Protein 5XM5 (pdb70)

B-factor: mean 29.8, std 13.56, range [10.9, 153.43]

Foldseek 3Di:
DDDDDPQLVCLLVQDDDPVPFDAEDLCLAAAKKFWCLVCLVVCVLVVLLVLVQVVDVPDHSVRSSVQVNQAADDQFGMWHDDPQKIWTDGPNDIWMANKDWDTKDWAQDPVRGIWIWTKIAGPDPPTPFFGIKTWTASGRYRHRGQKIWMFGHHDDVVVSVPDDRYTRMIGHPPDDSVRVSVVSSVD/DDDDDPQLVCLLVQDHDPVPFDAEALCLAAAKKFWCQVCLVVCVLVVLLVLVQVPDVVDHSVRSSVLVNLAADDQFGMWHDDPQKIWT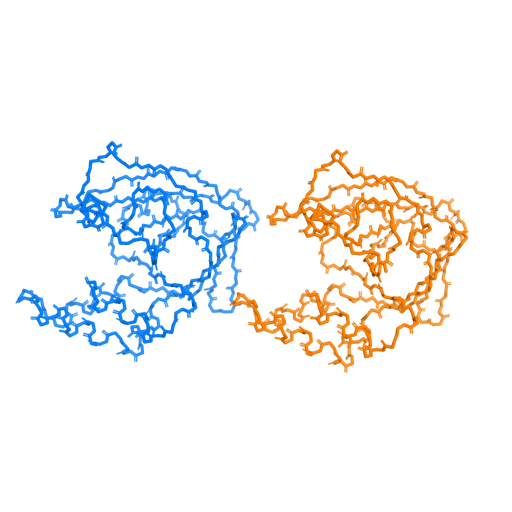DRPPDIWMANWDWDTKDKDQDPVRGIWIWTKTAGPPPPTPFFRIKIWTASGRYDHRGQKIWMFGHHDDPVVSVPDDRYTGMIGHPPDDSVRVSVVSSVD

Solvent-accessible surface area: 20716 Å² total; per-residue (Å²): 113,170,120,64,79,153,112,74,82,113,9,26,87,8,70,22,102,76,102,93,8,103,83,3,93,17,46,14,0,59,31,34,10,35,6,2,30,63,16,10,118,73,42,101,1,39,63,4,4,100,106,54,16,106,75,52,180,99,93,80,75,60,88,20,79,76,125,34,75,114,0,12,35,29,80,9,66,26,0,4,3,118,62,27,38,0,31,6,20,117,121,99,112,62,44,49,5,100,13,64,79,80,18,71,97,50,26,91,78,121,84,45,113,42,12,7,6,0,4,2,36,12,136,62,134,155,27,182,10,20,92,34,0,0,0,13,6,88,26,19,31,84,66,132,14,62,22,0,23,0,12,46,17,95,120,42,24,106,52,13,16,102,63,99,102,47,33,7,3,0,4,23,88,146,48,68,40,73,32,0,22,124,59,13,57,88,123,123,169,124,66,77,152,107,75,79,109,9,27,83,8,76,21,98,77,98,94,9,102,84,5,88,14,48,13,0,58,28,68,10,34,5,0,33,68,11,9,120,72,42,103,1,38,62,2,3,98,108,52,16,108,74,52,108,20,87,82,76,69,62,16,70,66,119,32,78,101,0,13,34,28,79,10,70,48,0,12,4,121,123,30,74,0,68,8,39,113,112,155,89,64,30,48,4,146,12,59,77,79,17,69,99,50,25,91,77,87,32,36,92,39,12,6,6,0,3,3,38,10,131,63,131,154,25,179,8,22,91,28,0,0,0,14,6,89,28,24,29,87,74,128,13,67,25,0,23,0,12,46,17,100,120,42,25,103,53,15,15,103,60,102,104,49,29,5,2,0,3,27,122,142,42,54,35,76,81,0,22,125,56,12,64,90,123

Secondary structure (DSSP, 8-state):
-PPPPHHHHHHHTT---GGG-----GGGG-EEEEESHHHHHTTTTHHHHHHHHHH-TT--HHHHHHHHHHHH--S--EEEEETTEEEEEETTEEEEEEPEEEEEEEEE-TTS-EEEEEEEE---TT--S-SEEEEE-S--SS---SSEEEEEESS-HHHHHT--S---EEEETTS-HHHHHHHHHH-/-PPPPHHHHHHHTT---GGG-----GGGG-EEEEESHHHHHTTTTHHHHHHHHHH-TT--HHHHHHHHHHHH--SEEEEEEETTEEEEEETTEEEEEEEEEEEEEEEE-TTS-EEEEEEEEE--TT--S-SEEEEE-S--SS---SSEEEEEESS-HHHHHT--S---EEEETTS-HHHHHHHHHT-

Nearest PDB structures (foldseek):
  5aq6-assembly1_A-2  TM=9.955E-01  e=7.123E-39  Escherichia coli BL21(DE3)
  1txl-assembly1_A  TM=9.987E-01  e=2.086E-38  Escherichia coli
  6lm2-assembly1_A  TM=9.946E-01  e=9.280E-38  Escherichia coli 'BL21-Gold(DE3)pLysS AG'
  4aw8-assembly1_A  TM=9.858E-01  e=3.013E-33  Salmonella enterica subsp. enterica serovar 4,[5],12:i:- str. CVM23701
  7jj9-assembly1_A  TM=9.417E-01  e=2.297E-25  Streptococcus pneumoniae R6

Sequence (374 aa):
GKPLTEVEQKAANGVFDDANVQNRTLSDWDGVWQSVYPLLQSGKLDPVFQKKADADKTKTFAEIKDYYHKGYATDIEMIGIEDGIVEFHRNNETTSCKYDYDGYKILTYKSGKKGVRYLFECKDPESKAPKYIQFSDHIIAPRKSSHFHIFMGNDSQQSLLNEMENWPTYYPYQLSSEEVVEEMMSHGKPLTEVEQKAANGVFDDANVQNRTLSDWDGVWQSVYPLLQSGKLDPVFQKKADADKTKTFAEIKDYYHKGYATDIEMIGIEDGIVEFHRNNETTSCKYDYDGYKILTYKSGKKGVRYLFECKDPESKAPKYIQFSDHIIAPRKSSHFHIFMGNDSQQSLLNEMENWPTYYPYQLSSEEVVEEMMSH

GO terms:
  GO:0005829 cytosol (C, IDA)
  GO:0034224 cellular response to zinc ion starvation (P, IEP)
  GO:0030288 outer membrane-bounded periplasmic space (C, IDA)
  GO:0008270 zinc ion binding (F, IDA)
  GO:0070301 cellular response to hydrogen peroxide (P, IEP)
  GO:0071276 cellular response to cadmium ion (P, IEP)
  GO:0006882 intracellular zinc ion homeostasis (P, IDA)
  GO:0046870 cadmium ion binding (F, IDA)
  GO:0046872 metal ion binding (F, IDA)

Structure (mmCIF, N/CA/C/O backbone):
data_5XM5
#
_entry.id   5XM5
#
_cell.length_a   41.021
_cell.length_b   65.724
_cell.length_c   73.532
_cell.angle_alpha   90.00
_cell.angle_beta   91.24
_cell.angle_gamma   90.00
#
_symmetry.space_group_name_H-M   'P 1 21 1'
#
loop_
_entity.id
_entity.type
_entity.pdbx_description
1 polymer 'Metal-binding protein ZinT'
2 non-polymer 'ZINC ION'
3 non-polymer 'SODIUM ION'
4 water water
#
loop_
_atom_site.group_PDB
_atom_site.id
_atom_site.type_symbol
_atom_site.label_atom_id
_atom_site.label_alt_id
_atom_site.label_comp_id
_atom_site.label_asym_id
_atom_site.label_entity_id
_atom_site.label_seq_id
_atom_site.pdbx_PDB_ins_code
_atom_site.Cartn_x
_atom_site.Cartn_y
_atom_site.Cartn_z
_atom_site.occupancy
_atom_site.B_iso_or_equiv
_atom_site.auth_seq_id
_atom_site.auth_comp_id
_atom_site.auth_asym_id
_atom_site.auth_atom_id
_atom_site.pdbx_PDB_model_num
ATOM 1 N N . GLY A 1 7 ? -32.225 -1.443 27.320 1.00 51.17 7 GLY A N 1
ATOM 2 C CA . GLY A 1 7 ? -33.366 -2.089 27.944 1.00 76.65 7 GLY A CA 1
ATOM 3 C C . GLY A 1 7 ? -34.039 -3.089 27.024 1.00 59.72 7 GLY A C 1
ATOM 4 O O . GLY A 1 7 ? -33.515 -3.403 25.957 1.00 36.47 7 GLY A O 1
ATOM 5 N N . LYS A 1 8 ? -35.200 -3.592 27.440 1.00 42.70 8 LYS A N 1
ATOM 6 C CA . LYS A 1 8 ? -35.970 -4.541 26.642 1.00 29.11 8 LYS A CA 1
ATOM 7 C C . LYS A 1 8 ? -36.297 -3.944 25.260 1.00 32.96 8 LYS A C 1
ATOM 8 O O . LYS A 1 8 ? -36.543 -2.737 25.156 1.00 30.35 8 LYS A O 1
ATOM 26 N N . PRO A 1 9 ? -36.281 -4.777 24.195 1.00 23.77 9 PRO A N 1
ATOM 27 C CA . PRO A 1 9 ? -36.909 -4.364 22.935 1.00 21.90 9 PRO A CA 1
ATOM 28 C C . PRO A 1 9 ? -38.290 -3.758 23.147 1.00 24.27 9 PRO A C 1
ATOM 29 O O . PRO A 1 9 ? -39.030 -4.214 24.020 1.00 24.63 9 PRO A O 1
ATOM 40 N N . LEU A 1 10 ? -38.631 -2.732 22.372 1.00 18.04 10 LEU A N 1
ATOM 41 C CA . LEU A 1 10 ? -39.934 -2.084 22.538 1.00 19.03 10 LEU A CA 1
ATOM 42 C C . LEU A 1 10 ? -41.086 -2.970 22.052 1.00 23.40 10 LEU A C 1
ATOM 43 O O . LEU A 1 10 ? -40.939 -3.742 21.095 1.00 22.41 10 LEU A O 1
ATOM 59 N N . THR A 1 11 ? -42.236 -2.841 22.703 1.00 20.74 11 THR A N 1
ATOM 60 C CA . THR A 1 11 ? -43.439 -3.499 22.226 1.00 22.34 11 THR A CA 1
ATOM 61 C C . THR A 1 11 ? -43.910 -2.727 21.000 1.00 24.54 11 THR A C 1
ATOM 62 O O . THR A 1 11 ? -43.418 -1.625 20.743 1.00 21.14 11 THR A O 1
ATOM 73 N N . GLU A 1 12 ? -44.853 -3.284 20.249 1.00 28.56 12 GLU A N 1
ATOM 74 C CA . GLU A 1 12 ? -45.365 -2.583 19.076 1.00 27.77 12 GLU A CA 1
ATOM 75 C C . GLU A 1 12 ? -45.943 -1.226 19.476 1.00 28.68 12 GLU A C 1
ATOM 76 O O . GLU A 1 12 ? -45.650 -0.198 18.853 1.00 27.95 12 GLU A O 1
ATOM 88 N N . VAL A 1 13 ? -46.749 -1.229 20.532 1.00 27.58 13 VAL A N 1
ATOM 89 C CA . VAL A 1 13 ? -47.306 -0.009 21.093 1.00 29.56 13 VAL A CA 1
ATOM 90 C C . VAL A 1 13 ? -46.213 1.012 21.492 1.00 25.71 13 VAL A C 1
ATOM 91 O O . VAL A 1 13 ? -46.302 2.203 21.146 1.00 23.74 13 VAL A O 1
ATOM 104 N N . GLU A 1 14 ? -45.177 0.556 22.199 1.00 22.50 14 GLU A N 1
ATOM 105 C CA . GLU A 1 14 ? -44.109 1.469 22.603 1.00 22.79 14 GLU A CA 1
ATOM 106 C C . GLU A 1 14 ? -43.368 2.011 21.396 1.00 19.69 14 GLU A C 1
ATOM 107 O O . GLU A 1 14 ? -42.952 3.173 21.378 1.00 19.99 14 GLU A O 1
ATOM 115 N N . GLN A 1 15 ? -43.184 1.160 20.398 1.00 19.80 15 GLN A N 1
ATOM 116 C CA . GLN A 1 15 ? -42.492 1.582 19.183 1.00 19.90 15 GLN A CA 1
ATOM 117 C C . GLN A 1 15 ? -43.307 2.617 18.418 1.00 21.50 15 GLN A C 1
ATOM 118 O O . GLN A 1 15 ? -42.748 3.583 17.880 1.00 19.88 15 GLN A O 1
ATOM 132 N N . LYS A 1 16 ? -44.618 2.414 18.342 1.00 22.27 16 LYS A N 1
ATOM 133 C CA . LYS A 1 16 ? -45.493 3.433 17.757 1.00 19.74 16 LYS A CA 1
ATOM 134 C C . LYS A 1 16 ? -45.365 4.749 18.532 1.00 18.84 16 LYS A C 1
ATOM 135 O O . LYS A 1 16 ? -45.308 5.833 17.932 1.00 22.02 16 LYS A O 1
ATOM 154 N N . ALA A 1 17 ? -45.349 4.651 19.861 1.00 16.56 17 ALA A N 1
ATOM 155 C CA . ALA A 1 17 ? -45.144 5.837 20.726 1.00 15.81 17 ALA A CA 1
ATOM 156 C C . ALA A 1 17 ? -43.821 6.540 20.443 1.00 16.68 17 ALA A C 1
ATOM 157 O O . ALA A 1 17 ? -43.769 7.763 20.366 1.00 17.32 17 ALA A O 1
ATOM 164 N N . ALA A 1 18 ? -42.765 5.760 20.265 1.00 15.83 18 ALA A N 1
ATOM 165 C CA . ALA A 1 18 ? -41.455 6.321 19.929 1.00 16.76 18 ALA A CA 1
ATOM 166 C C . ALA A 1 18 ? -41.466 7.007 18.558 1.00 18.05 18 ALA A C 1
ATOM 167 O O . ALA A 1 18 ? -40.666 7.907 18.296 1.00 20.14 18 ALA A O 1
ATOM 174 N N . ASN A 1 19 ? -42.372 6.576 17.687 1.00 21.70 19 ASN A N 1
ATOM 175 C CA . ASN A 1 19 ? -42.528 7.165 16.358 1.00 21.65 19 ASN A CA 1
ATOM 176 C C . ASN A 1 19 ? -43.635 8.205 16.289 1.00 22.72 19 ASN A C 1
ATOM 177 O O . ASN A 1 19 ? -44.074 8.604 15.193 1.00 25.47 19 ASN A O 1
ATOM 188 N N . GLY A 1 20 ? -44.089 8.639 17.461 1.00 21.14 20 GLY A N 1
ATOM 189 C CA . GLY A 1 20 ? -44.972 9.786 17.574 1.00 19.00 20 GLY A CA 1
ATOM 190 C C . GLY A 1 20 ? -46.440 9.478 17.392 1.00 21.50 20 GLY A C 1
ATOM 191 O O . GLY A 1 20 ? -47.262 10.381 17.081 1.00 19.21 20 GLY A O 1
ATOM 195 N N . VAL A 1 21 ? -46.778 8.205 17.585 1.00 25.27 21 VAL A N 1
ATOM 196 C CA . VAL A 1 21 ? -48.160 7.753 17.488 1.00 23.61 21 VAL A CA 1
ATOM 197 C C . VAL A 1 21 ? -48.623 7.153 18.814 1.00 25.21 21 VAL A C 1
ATOM 198 O O . VAL A 1 21 ? -48.198 6.070 19.199 1.00 22.61 21 VAL A O 1
ATOM 211 N N . PHE A 1 22 ? -49.537 7.846 19.486 1.00 21.13 22 PHE A N 1
ATOM 212 C CA . PHE A 1 22 ? -50.002 7.410 20.797 1.00 25.84 22 PHE A CA 1
ATOM 213 C C . PHE A 1 22 ? -51.180 8.272 21.187 1.00 25.46 22 PHE A C 1
ATOM 214 O O . PHE A 1 22 ? -51.368 9.370 20.644 1.00 27.80 22 PHE A O 1
ATOM 231 N N . ASP A 1 23 ? -51.990 7.775 22.108 1.00 26.66 23 ASP A N 1
ATOM 232 C CA . ASP A 1 23 ? -53.101 8.559 22.609 1.00 28.90 23 ASP A CA 1
ATOM 233 C C . ASP A 1 23 ? -52.684 9.248 23.908 1.00 26.91 23 ASP A C 1
ATOM 234 O O . ASP A 1 23 ? -51.907 8.712 24.701 1.00 24.81 23 ASP A O 1
ATOM 243 N N . ASP A 1 24 ? -53.188 10.458 24.104 1.00 28.49 24 ASP A N 1
ATOM 244 C CA . ASP A 1 24 ? -52.825 11.254 25.257 1.00 29.67 24 ASP A CA 1
ATOM 245 C C . ASP A 1 24 ? -53.087 10.494 26.545 1.00 28.04 24 ASP A C 1
ATOM 246 O O . ASP A 1 24 ? -52.332 10.619 27.474 1.00 25.59 24 ASP A O 1
ATOM 255 N N . ALA A 1 25 ? -54.154 9.699 26.599 1.00 26.12 25 ALA A N 1
ATOM 256 C CA . ALA A 1 25 ? -54.464 8.951 27.822 1.00 25.21 25 ALA A CA 1
ATOM 257 C C . ALA A 1 25 ? -53.338 7.971 28.211 1.00 26.19 25 ALA A C 1
ATOM 258 O O . ALA A 1 25 ? -53.230 7.578 29.369 1.00 25.90 25 ALA A O 1
ATOM 265 N N . ASN A 1 26 ? -52.471 7.601 27.270 1.00 26.94 26 ASN A N 1
ATOM 266 C CA . ASN A 1 26 ? -51.410 6.661 27.630 1.00 24.53 26 ASN A CA 1
ATOM 267 C C . ASN A 1 26 ? -50.147 7.314 28.144 1.00 22.63 26 ASN A C 1
ATOM 268 O O . ASN A 1 26 ? -49.246 6.641 28.597 1.00 20.01 26 ASN A O 1
ATOM 279 N N . VAL A 1 27 ? -50.089 8.634 28.090 1.00 21.35 27 VAL A N 1
ATOM 280 C CA . VAL A 1 27 ? -48.919 9.333 28.587 1.00 17.33 27 VAL A CA 1
ATOM 281 C C . VAL A 1 27 ? -48.956 9.312 30.102 1.00 15.73 27 VAL A C 1
ATOM 282 O O . VAL A 1 27 ? -50.011 9.522 30.721 1.00 15.64 27 VAL A O 1
ATOM 295 N N . GLN A 1 28 ? -47.795 9.022 30.686 1.00 15.73 28 GLN A N 1
ATOM 296 C CA . GLN A 1 28 ? -47.635 9.006 32.136 1.00 17.54 28 GLN A CA 1
ATOM 297 C C . GLN A 1 28 ? -46.511 9.897 32.636 1.00 15.74 28 GLN A C 1
ATOM 298 O O . GLN A 1 28 ? -45.530 10.208 31.930 1.00 16.59 28 GLN A O 1
ATOM 312 N N . ASN A 1 29 ? -46.639 10.300 33.890 1.00 14.80 29 ASN A N 1
ATOM 313 C CA . ASN A 1 29 ? -45.585 11.074 34.489 1.00 14.17 29 ASN A CA 1
ATOM 314 C C . ASN A 1 29 ? -44.303 10.286 34.625 1.00 14.60 29 ASN A C 1
ATOM 315 O O . ASN A 1 29 ? -44.297 9.068 34.678 1.00 15.80 29 ASN A O 1
ATOM 326 N N . ARG A 1 30 ? -43.207 11.011 34.653 1.00 13.83 30 ARG A N 1
ATOM 327 C CA . ARG A 1 30 ? -41.896 10.399 34.850 1.00 15.80 30 ARG A CA 1
ATOM 328 C C . ARG A 1 30 ? -41.103 11.168 35.873 1.00 18.90 30 ARG A C 1
ATOM 329 O O . ARG A 1 30 ? -41.286 12.377 36.019 1.00 21.17 30 ARG A O 1
ATOM 350 N N . THR A 1 31 ? -40.203 10.463 36.558 1.00 17.63 31 THR A N 1
ATOM 351 C CA . THR A 1 31 ? -39.336 11.074 37.599 1.00 16.37 31 THR A CA 1
ATOM 352 C C . THR A 1 31 ? -37.980 11.373 36.981 1.00 19.73 31 THR A C 1
ATOM 353 O O . THR A 1 31 ? -37.637 10.818 35.921 1.00 20.78 31 THR A O 1
ATOM 364 N N . LEU A 1 32 ? -37.247 12.297 37.605 1.00 19.07 32 LEU A N 1
ATOM 365 C CA . LEU A 1 32 ? -35.979 12.777 37.061 1.00 18.27 32 LEU A CA 1
ATOM 366 C C . LEU A 1 32 ? -34.975 11.659 36.945 1.00 16.54 32 LEU A C 1
ATOM 367 O O . LEU A 1 32 ? -34.121 11.680 36.086 1.00 18.38 32 LEU A O 1
ATOM 383 N N . SER A 1 33 ? -35.094 10.656 37.800 1.00 18.16 33 SER A N 1
ATOM 384 C CA . SER A 1 33 ? -34.188 9.516 37.717 1.00 18.90 33 SER A CA 1
ATOM 385 C C . SER A 1 33 ? -34.242 8.751 36.393 1.00 19.61 33 SER A C 1
ATOM 386 O O . SER A 1 33 ? -33.340 7.956 36.126 1.00 18.38 33 SER A O 1
ATOM 394 N N . ASP A 1 34 ? -35.254 8.967 35.548 1.00 19.01 34 ASP A N 1
ATOM 395 C CA . ASP A 1 34 ? -35.240 8.254 34.262 1.00 16.72 34 ASP A CA 1
ATOM 396 C C . ASP A 1 34 ? -34.037 8.739 33.457 1.00 22.25 34 ASP A C 1
ATOM 397 O O . ASP A 1 34 ? -33.535 8.011 32.585 1.00 18.18 34 ASP A O 1
ATOM 402 N N . TRP A 1 35 ? -33.545 9.934 33.775 1.00 14.19 35 TRP A N 1
ATOM 403 C CA . TRP A 1 35 ? -32.425 10.512 33.007 1.00 15.01 35 TRP A CA 1
ATOM 404 C C . TRP A 1 35 ? -31.148 10.507 33.828 1.00 15.41 35 TRP A C 1
ATOM 405 O O . TRP A 1 35 ? -30.170 11.138 33.461 1.00 14.83 35 TRP A O 1
ATOM 426 N N . ASP A 1 36 ? -31.171 9.818 34.959 1.00 16.56 36 ASP A N 1
ATOM 427 C CA . ASP A 1 36 ? -29.949 9.681 35.761 1.00 18.27 36 ASP A CA 1
ATOM 428 C C . ASP A 1 36 ? -28.771 9.199 34.929 1.00 21.14 36 ASP A C 1
ATOM 429 O O . ASP A 1 36 ? -28.917 8.295 34.106 1.00 19.66 36 ASP A O 1
ATOM 438 N N . GLY A 1 37 ? -27.607 9.801 35.174 1.00 16.95 37 GLY A N 1
ATOM 439 C CA . GLY A 1 37 ? -26.372 9.382 34.545 1.00 15.65 37 GLY A CA 1
ATOM 440 C C . GLY A 1 37 ? -25.516 10.552 34.136 1.00 16.96 37 GLY A C 1
ATOM 441 O O . GLY A 1 37 ? -25.785 11.696 34.503 1.00 18.16 37 GLY A O 1
ATOM 445 N N . VAL A 1 38 ? -24.477 10.253 33.356 1.00 17.00 38 VAL A N 1
ATOM 446 C CA . VAL A 1 38 ? -23.638 11.271 32.756 1.00 16.49 38 VAL A CA 1
ATOM 447 C C . VAL A 1 38 ? -23.758 11.189 31.246 1.00 16.72 38 VAL A C 1
ATOM 448 O O . VAL A 1 38 ? -23.721 10.101 30.636 1.00 18.07 38 VAL A O 1
ATOM 461 N N . TRP A 1 39 ? -23.936 12.359 30.648 1.00 14.38 39 TRP A N 1
ATOM 462 C CA . TRP A 1 39 ? -24.361 12.444 29.271 1.00 13.58 39 TRP A CA 1
ATOM 463 C C . TRP A 1 39 ? -23.486 13.388 28.457 1.00 14.77 39 TRP A C 1
ATOM 464 O O . TRP A 1 39 ? -23.117 14.484 28.943 1.00 15.29 39 TRP A O 1
ATOM 485 N N . GLN A 1 40 ? -23.155 12.945 27.237 1.00 14.80 40 GLN A N 1
ATOM 486 C CA . GLN A 1 40 ? -22.353 13.708 26.276 1.00 16.03 40 GLN A CA 1
ATOM 487 C C . GLN A 1 40 ? -23.197 14.284 25.143 1.00 13.48 40 GLN A C 1
ATOM 488 O O . GLN A 1 40 ? -24.069 13.590 24.558 1.00 15.26 40 GLN A O 1
ATOM 502 N N . SER A 1 41 ? -22.955 15.559 24.881 1.00 13.53 41 SER A N 1
ATOM 503 C CA . SER A 1 41 ? -23.511 16.217 23.688 1.00 14.95 41 SER A CA 1
ATOM 504 C C . SER A 1 41 ? -23.002 15.573 22.420 1.00 15.75 41 SER A C 1
ATOM 505 O O . SER A 1 41 ? -21.800 15.307 22.286 1.00 17.64 41 SER A O 1
ATOM 513 N N . VAL A 1 42 ? -23.894 15.401 21.442 1.00 11.97 42 VAL A N 1
ATOM 514 C CA . VAL A 1 42 ? -23.471 14.859 20.147 1.00 14.67 42 VAL A CA 1
ATOM 515 C C . VAL A 1 42 ? -22.921 15.921 19.194 1.00 16.68 42 VAL A C 1
ATOM 516 O O . VAL A 1 42 ? -22.374 15.575 18.152 1.00 16.28 42 VAL A O 1
ATOM 529 N N . TYR A 1 43 ? -23.059 17.198 19.540 1.00 14.76 43 TYR A N 1
ATOM 530 C CA . TYR A 1 43 ? -22.658 18.265 18.626 1.00 16.02 43 TYR A CA 1
ATOM 531 C C . TYR A 1 43 ? -21.178 18.217 18.218 1.00 19.98 43 TYR A C 1
ATOM 532 O O . TYR A 1 43 ? -20.850 18.461 17.066 1.00 18.19 43 TYR A O 1
ATOM 550 N N . PRO A 1 44 ? -20.284 17.910 19.165 1.00 22.01 44 PRO A N 1
ATOM 551 C CA . PRO A 1 44 ? -18.896 17.772 18.718 1.00 22.89 44 PRO A CA 1
ATOM 552 C C . PRO A 1 44 ? -18.685 16.652 17.707 1.00 21.19 44 PRO A C 1
ATOM 553 O O . PRO A 1 44 ? -17.726 16.766 16.945 1.00 23.63 44 PRO A O 1
ATOM 564 N N . LEU A 1 45 ? -19.481 15.581 17.717 1.00 19.35 45 LEU A N 1
ATOM 565 C CA . LEU A 1 45 ? -19.387 14.562 16.653 1.00 21.40 45 LEU A CA 1
ATOM 566 C C . LEU A 1 45 ? -19.737 15.162 15.304 1.00 23.04 45 LEU A C 1
ATOM 567 O O . LEU A 1 45 ? -19.126 14.826 14.270 1.00 23.63 45 LEU A O 1
ATOM 583 N N . LEU A 1 46 ? -20.772 16.003 15.296 1.00 23.23 46 LEU A N 1
ATOM 584 C CA . LEU A 1 46 ? -21.168 16.686 14.062 1.00 22.18 46 LEU A CA 1
ATOM 585 C C . LEU A 1 46 ? -20.025 17.568 13.596 1.00 24.63 46 LEU A C 1
ATOM 586 O O . LEU A 1 46 ? -19.663 17.566 12.412 1.00 27.72 46 LEU A O 1
ATOM 602 N N . GLN A 1 47 ? -19.487 18.341 14.527 1.00 26.89 47 GLN A N 1
ATOM 603 C CA . GLN A 1 47 ? -18.435 19.298 14.193 1.00 27.92 47 GLN A CA 1
ATOM 604 C C . GLN A 1 47 ? -17.191 18.629 13.601 1.00 30.04 47 GLN A C 1
ATOM 605 O O . GLN A 1 47 ? -16.531 19.196 12.738 1.00 32.18 47 GLN A O 1
ATOM 619 N N . SER A 1 48 ? -16.890 17.421 14.058 1.00 31.37 48 SER A N 1
ATOM 620 C CA . SER A 1 48 ? -15.659 16.739 13.669 1.00 32.64 48 SER A CA 1
ATOM 621 C C . SER A 1 48 ? -15.836 15.897 12.415 1.00 33.26 48 SER A C 1
ATOM 622 O O . SER A 1 48 ? -14.899 15.228 11.986 1.00 34.91 48 SER A O 1
ATOM 630 N N . GLY A 1 49 ? -17.032 15.912 11.838 1.00 32.64 49 GLY A N 1
ATOM 631 C CA . GLY A 1 49 ? -17.315 15.183 10.613 1.00 31.65 49 GLY A CA 1
ATOM 632 C C . GLY A 1 49 ? -17.715 13.734 10.829 1.00 30.16 49 GLY A C 1
ATOM 633 O O . GLY A 1 49 ? -17.943 13.003 9.880 1.00 30.17 49 GLY A O 1
ATOM 637 N N . LYS A 1 50 ? -17.800 13.302 12.077 1.00 26.25 50 LYS A N 1
ATOM 638 C CA . LYS A 1 50 ? -18.077 11.907 12.343 1.00 26.08 50 LYS A CA 1
ATOM 639 C C . LYS A 1 50 ? -19.512 11.512 12.023 1.00 24.90 50 LYS A C 1
ATOM 640 O O . LYS A 1 50 ? -19.811 10.315 11.955 1.00 24.25 50 LYS A O 1
ATOM 659 N N . LEU A 1 51 ? -20.391 12.500 11.850 1.00 24.57 51 LEU A N 1
ATOM 660 C CA . LEU A 1 51 ? -21.790 12.200 11.496 1.00 23.09 51 LEU A CA 1
ATOM 661 C C . LEU A 1 51 ? -22.042 12.188 9.989 1.00 24.58 51 LEU A C 1
ATOM 662 O O . LEU A 1 51 ? -23.166 11.979 9.545 1.00 25.23 51 LEU A O 1
ATOM 678 N N . ASP A 1 52 ? -20.994 12.400 9.193 1.00 23.80 52 ASP A N 1
ATOM 679 C CA . ASP A 1 52 ? -21.111 12.348 7.737 1.00 26.09 52 ASP A CA 1
ATOM 680 C C . ASP A 1 52 ? -21.838 11.104 7.180 1.00 26.61 52 ASP A C 1
ATOM 681 O O . ASP A 1 52 ? -22.727 11.238 6.346 1.00 28.48 52 ASP A O 1
ATOM 687 N N . PRO A 1 53 ? -21.477 9.896 7.654 1.00 30.39 53 PRO A N 1
ATOM 688 C CA . PRO A 1 53 ? -22.171 8.711 7.130 1.00 27.12 53 PRO A CA 1
ATOM 689 C C . PRO A 1 53 ? -23.646 8.629 7.509 1.00 25.66 53 PRO A C 1
ATOM 690 O O . PRO A 1 53 ? -24.422 8.005 6.773 1.00 27.72 53 PRO A O 1
ATOM 701 N N . VAL A 1 54 ? -24.018 9.225 8.644 1.00 23.48 54 VAL A N 1
ATOM 702 C CA . VAL A 1 54 ? -25.417 9.271 9.041 1.00 21.87 54 VAL A CA 1
ATOM 703 C C . VAL A 1 54 ? -26.143 10.163 8.061 1.00 19.06 54 VAL A C 1
ATOM 704 O O . VAL A 1 54 ? -27.220 9.823 7.563 1.00 18.25 54 VAL A O 1
ATOM 717 N N . PHE A 1 55 ? -25.560 11.326 7.799 1.00 19.07 55 PHE A N 1
ATOM 718 C CA . PHE A 1 55 ? -26.199 12.281 6.930 1.00 18.06 55 PHE A CA 1
ATOM 719 C C . PHE A 1 55 ? -26.255 11.737 5.481 1.00 19.23 55 PHE A C 1
ATOM 720 O O . PHE A 1 55 ? -27.250 11.941 4.769 1.00 19.84 55 PHE A O 1
ATOM 737 N N . GLN A 1 56 ? -25.203 11.033 5.062 1.00 20.66 56 GLN A N 1
ATOM 738 C CA . GLN A 1 56 ? -25.166 10.424 3.727 1.00 22.87 56 GLN A CA 1
ATOM 739 C C . GLN A 1 56 ? -26.252 9.367 3.603 1.00 21.89 56 GLN A C 1
ATOM 740 O O . GLN A 1 56 ? -26.982 9.341 2.621 1.00 25.49 56 GLN A O 1
ATOM 754 N N . LYS A 1 57 ? -26.370 8.498 4.609 1.00 19.11 57 LYS A N 1
ATOM 755 C CA . LYS A 1 57 ? -27.418 7.490 4.619 1.00 17.67 57 LYS A CA 1
ATOM 756 C C . LYS A 1 57 ? -28.821 8.120 4.530 1.00 15.59 57 LYS A C 1
ATOM 757 O O . LYS A 1 57 ? -29.649 7.730 3.694 1.00 19.67 57 LYS A O 1
ATOM 776 N N . LYS A 1 58 ? -29.080 9.095 5.399 1.00 17.31 58 LYS A N 1
ATOM 777 C CA . LYS A 1 58 ? -30.403 9.733 5.409 1.00 18.46 58 LYS A CA 1
ATOM 778 C C . LYS A 1 58 ? -30.678 10.412 4.065 1.00 19.33 58 LYS A C 1
ATOM 779 O O . LYS A 1 58 ? -31.802 10.362 3.553 1.00 19.67 58 LYS A O 1
ATOM 798 N N . ALA A 1 59 ? -29.653 11.070 3.528 1.00 20.68 59 ALA A N 1
ATOM 799 C CA . ALA A 1 59 ? -29.816 11.812 2.285 1.00 21.11 59 ALA A CA 1
ATOM 800 C C . ALA A 1 59 ? -30.055 10.866 1.119 1.00 21.76 59 ALA A C 1
ATOM 801 O O . ALA A 1 59 ? -30.875 11.143 0.231 1.00 24.49 59 ALA A O 1
ATOM 808 N N . ASP A 1 60 ? -29.330 9.752 1.099 1.00 26.16 60 ASP A N 1
ATOM 809 C CA . ASP A 1 60 ? -29.553 8.763 0.044 1.00 27.43 60 ASP A CA 1
ATOM 810 C C . ASP A 1 60 ? -30.957 8.172 0.161 1.00 30.27 60 ASP A C 1
ATOM 811 O O . ASP A 1 60 ? -31.592 7.907 -0.856 1.00 28.45 60 ASP A O 1
ATOM 820 N N . ALA A 1 61 ? -31.445 7.935 1.385 1.00 22.65 61 ALA A N 1
ATOM 821 C CA . ALA A 1 61 ? -32.798 7.345 1.513 1.00 26.10 61 ALA A CA 1
ATOM 822 C C . ALA A 1 61 ? -33.973 8.247 1.125 1.00 29.48 61 ALA A C 1
ATOM 823 O O . ALA A 1 61 ? -34.977 7.774 0.577 1.00 33.27 61 ALA A O 1
ATOM 830 N N . ASP A 1 62 ? -33.853 9.535 1.416 1.00 30.77 62 ASP A N 1
ATOM 831 C CA . ASP A 1 62 ? -34.934 10.496 1.198 1.00 28.18 62 ASP A CA 1
ATOM 832 C C . ASP A 1 62 ? -34.769 11.232 -0.144 1.00 28.79 62 ASP A C 1
ATOM 833 O O . ASP A 1 62 ? -33.902 12.102 -0.298 1.00 27.35 62 ASP A O 1
ATOM 842 N N . LYS A 1 63 ? -35.605 10.883 -1.110 1.00 32.03 63 LYS A N 1
ATOM 843 C CA . LYS A 1 63 ? -35.449 11.438 -2.456 1.00 33.52 63 LYS A CA 1
ATOM 844 C C . LYS A 1 63 ? -35.790 12.919 -2.510 1.00 34.14 63 LYS A C 1
ATOM 845 O O . LYS A 1 63 ? -35.443 13.613 -3.477 1.00 38.58 63 LYS A O 1
ATOM 864 N N . THR A 1 64 ? -36.473 13.389 -1.473 1.00 28.91 64 THR A N 1
ATOM 865 C CA . THR A 1 64 ? -36.875 14.774 -1.371 1.00 29.42 64 THR A CA 1
ATOM 866 C C . THR A 1 64 ? -35.865 15.683 -0.620 1.00 29.10 64 THR A C 1
ATOM 867 O O . THR A 1 64 ? -36.113 16.896 -0.502 1.00 30.40 64 THR A O 1
ATOM 878 N N . LYS A 1 65 ? -34.752 15.132 -0.117 1.00 27.60 65 LYS A N 1
ATOM 879 C CA . LYS A 1 65 ? -33.763 15.950 0.633 1.00 26.88 65 LYS A CA 1
ATOM 880 C C . LYS A 1 65 ? -32.295 15.747 0.243 1.00 26.69 65 LYS A C 1
ATOM 881 O O . LYS A 1 65 ? -31.810 14.609 0.163 1.00 26.03 65 LYS A O 1
ATOM 900 N N . THR A 1 66 ? -31.565 16.845 0.069 1.00 25.21 66 THR A N 1
ATOM 901 C CA . THR A 1 66 ? -30.154 16.761 -0.269 1.00 23.54 66 THR A CA 1
ATOM 902 C C . THR A 1 66 ? -29.287 16.588 0.967 1.00 21.28 66 THR A C 1
ATOM 903 O O . THR A 1 66 ? -29.770 16.755 2.061 1.00 22.06 66 THR A O 1
ATOM 914 N N . PHE A 1 67 ? -28.014 16.266 0.773 1.00 20.78 67 PHE A N 1
ATOM 915 C CA . PHE A 1 67 ? -27.096 16.152 1.904 1.00 20.38 67 PHE A CA 1
ATOM 916 C C . PHE A 1 67 ? -27.086 17.442 2.691 1.00 21.23 67 PHE A C 1
ATOM 917 O O . PHE A 1 67 ? -27.112 17.415 3.941 1.00 22.75 67 PHE A O 1
ATOM 934 N N . ALA A 1 68 ? -27.024 18.569 2.006 1.00 21.06 68 ALA A N 1
ATOM 935 C CA . ALA A 1 68 ? -26.909 19.849 2.708 1.00 22.50 68 ALA A CA 1
ATOM 936 C C . ALA A 1 68 ? -28.134 20.156 3.572 1.00 21.75 68 ALA A C 1
ATOM 937 O O . ALA A 1 68 ? -28.000 20.668 4.698 1.00 23.01 68 ALA A O 1
ATOM 944 N N . GLU A 1 69 ? -29.318 19.833 3.071 1.00 22.45 69 GLU A N 1
ATOM 945 C CA . GLU A 1 69 ? -30.538 20.104 3.806 1.00 25.56 69 GLU A CA 1
ATOM 946 C C . GLU A 1 69 ? -30.580 19.231 5.070 1.00 23.93 69 GLU A C 1
ATOM 947 O O . GLU A 1 69 ? -30.877 19.709 6.185 1.00 23.00 69 GLU A O 1
ATOM 959 N N . ILE A 1 70 ? -30.239 17.956 4.917 1.00 20.65 70 ILE A N 1
ATOM 960 C CA . ILE A 1 70 ? -30.173 17.071 6.090 1.00 18.64 70 ILE A CA 1
ATOM 961 C C . ILE A 1 70 ? -29.146 17.615 7.106 1.00 17.25 70 ILE A C 1
ATOM 962 O O . ILE A 1 70 ? -29.440 17.743 8.327 1.00 18.16 70 ILE A O 1
ATOM 978 N N . LYS A 1 71 ? -27.949 17.933 6.618 1.00 19.31 71 LYS A N 1
ATOM 979 C CA . LYS A 1 71 ? -26.927 18.409 7.534 1.00 22.65 71 LYS A CA 1
ATOM 980 C C . LYS A 1 71 ? -27.350 19.693 8.226 1.00 20.01 71 LYS A C 1
ATOM 981 O O . LYS A 1 71 ? -27.113 19.832 9.427 1.00 19.83 71 LYS A O 1
ATOM 1000 N N . ASP A 1 72 ? -27.946 20.634 7.499 1.00 20.12 72 ASP A N 1
ATOM 1001 C CA . ASP A 1 72 ? -28.342 21.908 8.116 1.00 23.80 72 ASP A CA 1
ATOM 1002 C C . ASP A 1 72 ? -29.390 21.670 9.183 1.00 20.63 72 ASP A C 1
ATOM 1003 O O . ASP A 1 72 ? -29.373 22.299 10.248 1.00 23.09 72 ASP A O 1
ATOM 1012 N N . TYR A 1 73 ? -30.314 20.767 8.894 1.00 19.09 73 TYR A N 1
ATOM 1013 C CA . TYR A 1 73 ? -31.322 20.396 9.886 1.00 18.52 73 TYR A CA 1
ATOM 1014 C C . TYR A 1 73 ? -30.721 19.915 11.228 1.00 15.88 73 TYR A C 1
ATOM 1015 O O . TYR A 1 73 ? -31.134 20.391 12.305 1.00 18.34 73 TYR A O 1
ATOM 1033 N N . TYR A 1 74 ? -29.771 18.968 11.154 1.00 14.25 74 TYR A N 1
ATOM 1034 C CA . TYR A 1 74 ? -29.149 18.436 12.363 1.00 14.10 74 TYR A CA 1
ATOM 1035 C C . TYR A 1 74 ? -28.157 19.401 12.980 1.00 14.60 74 TYR A C 1
ATOM 1036 O O . TYR A 1 74 ? -27.925 19.364 14.196 1.00 15.37 74 TYR A O 1
ATOM 1054 N N . HIS A 1 75 ? -27.575 20.262 12.156 1.00 14.38 75 HIS A N 1
ATOM 1055 C CA . HIS A 1 75 ? -26.667 21.292 12.644 1.00 15.44 75 HIS A CA 1
ATOM 1056 C C . HIS A 1 75 ? -27.474 22.233 13.536 1.00 17.52 75 HIS A C 1
ATOM 1057 O O . HIS A 1 75 ? -27.116 22.493 14.667 1.00 16.32 75 HIS A O 1
ATOM 1070 N N . LYS A 1 76 ? -28.602 22.702 13.041 1.00 16.71 76 LYS A N 1
ATOM 1071 C CA . LYS A 1 76 ? -29.486 23.558 13.836 1.00 15.66 76 LYS A CA 1
ATOM 1072 C C . LYS A 1 76 ? -30.046 22.817 15.044 1.00 15.49 76 LYS A C 1
ATOM 1073 O O . LYS A 1 76 ? -30.193 23.391 16.131 1.00 16.66 76 LYS A O 1
ATOM 1092 N N . GLY A 1 77 ? -30.350 21.540 14.871 1.00 15.69 77 GLY A N 1
ATOM 1093 C CA . GLY A 1 77 ? -30.826 20.739 15.981 1.00 14.11 77 GLY A CA 1
ATOM 1094 C C . GLY A 1 77 ? -29.871 20.521 17.126 1.00 14.75 77 GLY A C 1
ATOM 1095 O O . GLY A 1 77 ? -30.240 20.647 18.289 1.00 15.91 77 GLY A O 1
ATOM 1099 N N . TYR A 1 78 ? -28.643 20.155 16.789 1.00 12.54 78 TYR A N 1
ATOM 1100 C CA . TYR A 1 78 ? -27.684 19.694 17.791 1.00 14.24 78 TYR A CA 1
ATOM 1101 C C . TYR A 1 78 ? -26.860 20.815 18.398 1.00 12.08 78 TYR A C 1
ATOM 1102 O O . TYR A 1 78 ? -26.293 20.629 19.465 1.00 12.49 78 TYR A O 1
ATOM 1120 N N . ALA A 1 79 ? -26.833 21.990 17.771 1.00 13.84 79 ALA A N 1
ATOM 1121 C CA . ALA A 1 79 ? -25.952 23.078 18.259 1.00 14.67 79 ALA A CA 1
ATOM 1122 C C . ALA A 1 79 ? -26.193 23.427 19.720 1.00 16.95 79 ALA A C 1
ATOM 1123 O O . ALA A 1 79 ? -27.284 23.765 20.113 1.00 17.52 79 ALA A O 1
ATOM 1130 N N . THR A 1 80 ? -25.128 23.322 20.500 1.00 14.82 80 THR A N 1
ATOM 1131 C CA . THR A 1 80 ? -25.116 23.714 21.921 1.00 16.66 80 THR A CA 1
ATOM 1132 C C . THR A 1 80 ? -23.687 23.878 22.431 1.00 16.81 80 THR A C 1
ATOM 1133 O O . THR A 1 80 ? -22.768 23.220 21.941 1.00 21.16 80 THR A O 1
ATOM 1144 N N . ASP A 1 81 ? -23.508 24.748 23.420 1.00 19.45 81 ASP A N 1
ATOM 1145 C CA . ASP A 1 81 ? -22.212 24.851 24.095 1.00 20.36 81 ASP A CA 1
ATOM 1146 C C . ASP A 1 81 ? -22.171 24.050 25.392 1.00 20.90 81 ASP A C 1
ATOM 1147 O O . ASP A 1 81 ? -21.205 24.100 26.142 1.00 18.32 81 ASP A O 1
ATOM 1156 N N . ILE A 1 82 ? -23.227 23.302 25.650 1.00 16.00 82 ILE A N 1
ATOM 1157 C CA . ILE A 1 82 ? -23.280 22.449 26.820 1.00 17.43 82 ILE A CA 1
ATOM 1158 C C . ILE A 1 82 ? -22.793 21.061 26.450 1.00 16.46 82 ILE A C 1
ATOM 1159 O O . ILE A 1 82 ? -23.544 20.240 25.956 1.00 16.25 82 ILE A O 1
ATOM 1175 N N . GLU A 1 83 ? -21.512 20.796 26.648 1.00 16.14 83 GLU A N 1
ATOM 1176 C CA . GLU A 1 83 ? -20.949 19.527 26.167 1.00 19.56 83 GLU A CA 1
ATOM 1177 C C . GLU A 1 83 ? -21.313 18.328 27.033 1.00 19.02 83 GLU A C 1
ATOM 1178 O O . GLU A 1 83 ? -21.262 17.200 26.569 1.00 17.78 83 GLU A O 1
ATOM 1190 N N . MET A 1 84 ? -21.603 18.568 28.310 1.00 19.16 84 MET A N 1
ATOM 1191 C CA . MET A 1 84 ? -21.847 17.477 29.248 1.00 15.55 84 MET A CA 1
ATOM 1192 C C . MET A 1 84 ? -22.945 17.877 30.217 1.00 15.33 84 MET A C 1
ATOM 1193 O O . MET A 1 84 ? -23.046 19.054 30.609 1.00 14.97 84 MET A O 1
ATOM 1207 N N . ILE A 1 85 ? -23.753 16.875 30.571 1.00 15.20 85 ILE A N 1
ATOM 1208 C CA . ILE A 1 85 ? -24.824 17.018 31.550 1.00 14.54 85 ILE A CA 1
ATOM 1209 C C . ILE A 1 85 ? -24.756 15.825 32.494 1.00 16.40 85 ILE A C 1
ATOM 1210 O O . ILE A 1 85 ? -24.646 14.690 32.052 1.00 15.98 85 ILE A O 1
ATOM 1226 N N . GLY A 1 86 ? -24.754 16.102 33.806 1.00 16.22 86 GLY A N 1
ATOM 1227 C CA . GLY A 1 86 ? -24.746 15.068 34.820 1.00 17.26 86 GLY A CA 1
ATOM 1228 C C . GLY A 1 86 ? -26.026 15.154 35.617 1.00 18.41 86 GLY A C 1
ATOM 1229 O O . GLY A 1 86 ? -26.452 16.249 35.994 1.00 18.66 86 GLY A O 1
ATOM 1233 N N . ILE A 1 87 ? -26.646 14.002 35.850 1.00 16.59 87 ILE A N 1
ATOM 1234 C CA . ILE A 1 87 ? -27.901 13.932 36.594 1.00 16.28 87 ILE A CA 1
ATOM 1235 C C . ILE A 1 87 ? -27.826 12.848 37.657 1.00 19.16 87 ILE A C 1
ATOM 1236 O O . ILE A 1 87 ? -27.601 11.659 37.352 1.00 19.03 87 ILE A O 1
ATOM 1252 N N . GLU A 1 88 ? -28.019 13.272 38.908 1.00 20.99 88 GLU A N 1
ATOM 1253 C CA . GLU A 1 88 ? -27.922 12.370 40.050 1.00 27.88 88 GLU A CA 1
ATOM 1254 C C . GLU A 1 88 ? -28.533 13.021 41.283 1.00 27.75 88 GLU A C 1
ATOM 1255 O O . GLU A 1 88 ? -28.416 14.233 41.473 1.00 25.91 88 GLU A O 1
ATOM 1267 N N . ASP A 1 89 ? -29.223 12.215 42.087 1.00 26.50 89 ASP A N 1
ATOM 1268 C CA . ASP A 1 89 ? -29.704 12.669 43.382 1.00 29.34 89 ASP A CA 1
ATOM 1269 C C . ASP A 1 89 ? -30.653 13.854 43.244 1.00 28.69 89 ASP A C 1
ATOM 1270 O O . ASP A 1 89 ? -30.719 14.714 44.128 1.00 29.00 89 ASP A O 1
ATOM 1279 N N . GLY A 1 90 ? -31.387 13.904 42.135 1.00 25.20 90 GLY A N 1
ATOM 1280 C CA . GLY A 1 90 ? -32.319 14.989 41.902 1.00 23.42 90 GLY A CA 1
ATOM 1281 C C . GLY A 1 90 ? -31.674 16.272 41.425 1.00 21.56 90 GLY A C 1
ATOM 1282 O O . GLY A 1 90 ? -32.358 17.297 41.332 1.00 23.02 90 GLY A O 1
ATOM 1286 N N . ILE A 1 91 ? -30.370 16.227 41.150 1.00 18.87 91 ILE A N 1
ATOM 1287 C CA . ILE A 1 91 ? -29.612 17.406 40.739 1.00 20.49 91 ILE A CA 1
ATOM 1288 C C . ILE A 1 91 ? -29.111 17.254 39.320 1.00 19.83 91 ILE A C 1
ATOM 1289 O O . ILE A 1 91 ? -28.541 16.215 38.950 1.00 19.16 91 ILE A O 1
ATOM 1305 N N . VAL A 1 92 ? -29.340 18.302 38.531 1.00 19.45 92 VAL A N 1
ATOM 1306 C CA . VAL A 1 92 ? -28.828 18.336 37.168 1.00 20.43 92 VAL A CA 1
ATOM 1307 C C . VAL A 1 92 ? -27.750 19.389 37.145 1.00 19.19 92 VAL A C 1
ATOM 1308 O O . VAL A 1 92 ? -27.964 20.529 37.607 1.00 17.88 92 VAL A O 1
ATOM 1321 N N . GLU A 1 93 ? -26.595 18.984 36.615 1.00 17.38 93 GLU A N 1
ATOM 1322 C CA . GLU A 1 93 ? -25.459 19.868 36.439 1.00 18.62 93 GLU A CA 1
ATOM 1323 C C . GLU A 1 93 ? -25.033 19.946 34.987 1.00 18.32 93 GLU A C 1
ATOM 1324 O O . GLU A 1 93 ? -24.965 18.936 34.283 1.00 20.56 93 GLU A O 1
ATOM 1332 N N . PHE A 1 94 ? -24.734 21.175 34.588 1.00 18.03 94 PHE A N 1
ATOM 1333 C CA . PHE A 1 94 ? -24.491 21.529 33.210 1.00 17.62 94 PHE A CA 1
ATOM 1334 C C . PHE A 1 94 ? -23.083 22.036 33.072 1.00 17.57 94 PHE A C 1
ATOM 1335 O O . PHE A 1 94 ? -22.675 22.948 33.816 1.00 19.31 94 PHE A O 1
ATOM 1352 N N . HIS A 1 95 ? -22.360 21.457 32.117 1.00 17.54 95 HIS A N 1
ATOM 1353 C CA . HIS A 1 95 ? -20.970 21.824 31.837 1.00 19.26 95 HIS A CA 1
ATOM 1354 C C . HIS A 1 95 ? -20.825 22.595 30.536 1.00 20.51 95 HIS A C 1
ATOM 1355 O O . HIS A 1 95 ? -21.182 22.088 29.480 1.00 19.27 95 HIS A O 1
ATOM 1368 N N . ARG A 1 96 ? -20.298 23.811 30.627 1.00 19.29 96 ARG A N 1
ATOM 1369 C CA . ARG A 1 96 ? -20.094 24.674 29.467 1.00 24.58 96 ARG A CA 1
ATOM 1370 C C . ARG A 1 96 ? -18.650 25.174 29.522 1.00 32.19 96 ARG A C 1
ATOM 1371 O O . ARG A 1 96 ? -18.325 26.015 30.356 1.00 26.36 96 ARG A O 1
ATOM 1392 N N . ASN A 1 97 ? -17.809 24.653 28.631 1.00 47.08 97 ASN A N 1
ATOM 1393 C CA . ASN A 1 97 ? -16.362 24.796 28.728 1.00 57.50 97 ASN A CA 1
ATOM 1394 C C . ASN A 1 97 ? -15.889 24.283 30.077 1.00 59.94 97 ASN A C 1
ATOM 1395 O O . ASN A 1 97 ? -16.180 23.147 30.453 1.00 61.90 97 ASN A O 1
ATOM 1406 N N . ASN A 1 98 ? -15.181 25.121 30.819 1.00 50.40 98 ASN A N 1
ATOM 1407 C CA . ASN A 1 98 ? -14.692 24.726 32.120 1.00 52.02 98 ASN A CA 1
ATOM 1408 C C . ASN A 1 98 ? -15.640 25.177 33.219 1.00 43.04 98 ASN A C 1
ATOM 1409 O O . ASN A 1 98 ? -15.244 25.209 34.384 1.00 42.75 98 ASN A O 1
ATOM 1413 N N . GLU A 1 99 ? -16.882 25.537 32.870 1.00 29.85 99 GLU A N 1
ATOM 1414 C CA . GLU A 1 99 ? -17.799 26.080 33.880 1.00 29.14 99 GLU A CA 1
ATOM 1415 C C . GLU A 1 99 ? -18.926 25.113 34.164 1.00 28.67 99 GLU A C 1
ATOM 1416 O O . GLU A 1 99 ? -19.406 24.431 33.258 1.00 29.66 99 GLU A O 1
ATOM 1424 N N . THR A 1 100 ? -19.353 25.067 35.421 1.00 27.40 100 THR A N 1
ATOM 1425 C CA . THR A 1 100 ? -20.456 24.211 35.807 1.00 27.71 100 THR A CA 1
ATOM 1426 C C . THR A 1 100 ? -21.534 25.009 36.530 1.00 24.74 100 THR A C 1
ATOM 1427 O O . THR A 1 100 ? -21.227 25.924 37.300 1.00 27.02 100 THR A O 1
ATOM 1438 N N . THR A 1 101 ? -22.793 24.670 36.247 1.00 23.08 101 THR A N 1
ATOM 1439 C CA . THR A 1 101 ? -23.904 25.144 37.058 1.00 19.82 101 THR A CA 1
ATOM 1440 C C . THR A 1 101 ? -24.705 23.916 37.419 1.00 22.35 101 THR A C 1
ATOM 1441 O O . THR A 1 101 ? -24.575 22.886 36.766 1.00 23.09 101 THR A O 1
ATOM 1452 N N . SER A 1 102 ? -25.552 24.020 38.439 1.00 21.44 102 SER A N 1
ATOM 1453 C CA . SER A 1 102 ? -26.397 22.894 38.821 1.00 22.31 102 SER A CA 1
ATOM 1454 C C . SER A 1 102 ? -27.571 23.358 39.659 1.00 22.55 102 SER A C 1
ATOM 1455 O O . SER A 1 102 ? -27.535 24.440 40.267 1.00 21.36 102 SER A O 1
ATOM 1463 N N . CYS A 1 103 ? -28.622 22.544 39.665 1.00 21.35 103 CYS A N 1
ATOM 1464 C CA . CYS A 1 103 ? -29.776 22.803 40.528 1.00 21.90 103 CYS A CA 1
ATOM 1465 C C . CYS A 1 103 ? -30.515 21.505 40.843 1.00 22.50 103 CYS A C 1
ATOM 1466 O O . CYS A 1 103 ? -30.434 20.513 40.101 1.00 24.14 103 CYS A O 1
ATOM 1473 N N . LYS A 1 104 ? -31.226 21.518 41.957 1.00 21.67 104 LYS A N 1
ATOM 1474 C CA . LYS A 1 104 ? -32.122 20.432 42.329 1.00 23.17 104 LYS A CA 1
ATOM 1475 C C . LYS A 1 104 ? -33.481 20.771 41.715 1.00 24.43 104 LYS A C 1
ATOM 1476 O O . LYS A 1 104 ? -34.263 21.564 42.282 1.00 26.77 104 LYS A O 1
ATOM 1495 N N . TYR A 1 105 ? -33.766 20.185 40.556 1.00 22.85 105 TYR A N 1
ATOM 1496 C CA . TYR A 1 105 ? -34.963 20.560 39.788 1.00 21.64 105 TYR A CA 1
ATOM 1497 C C . TYR A 1 105 ? -36.258 19.983 40.368 1.00 20.56 105 TYR A C 1
ATOM 1498 O O . TYR A 1 105 ? -36.290 18.843 40.813 1.00 21.89 105 TYR A O 1
ATOM 1516 N N . ASP A 1 106 ? -37.317 20.791 40.347 1.00 24.30 106 ASP A N 1
ATOM 1517 C CA . ASP A 1 106 ? -38.651 20.339 40.763 1.00 22.95 106 ASP A CA 1
ATOM 1518 C C . ASP A 1 106 ? -39.439 19.952 39.519 1.00 18.20 106 ASP A C 1
ATOM 1519 O O . ASP A 1 106 ? -39.560 20.757 38.605 1.00 20.29 106 ASP A O 1
ATOM 1524 N N . TYR A 1 107 ? -40.040 18.770 39.545 1.00 20.24 107 TYR A N 1
ATOM 1525 C CA . TYR A 1 107 ? -40.870 18.290 38.441 1.00 18.24 107 TYR A CA 1
ATOM 1526 C C . TYR A 1 107 ? -42.130 19.152 38.324 1.00 19.24 107 TYR A C 1
ATOM 1527 O O . TYR A 1 107 ? -42.671 19.606 39.344 1.00 19.30 107 TYR A O 1
ATOM 1545 N N . ASP A 1 108 ? -42.597 19.379 37.102 1.00 18.79 108 ASP A N 1
ATOM 1546 C CA . ASP A 1 108 ? -43.771 20.217 36.857 1.00 21.97 108 ASP A CA 1
ATOM 1547 C C . ASP A 1 108 ? -44.712 19.551 35.821 1.00 25.38 108 ASP A C 1
ATOM 1548 O O . ASP A 1 108 ? -45.489 20.225 35.142 1.00 27.25 108 ASP A O 1
ATOM 1557 N N . GLY A 1 109 ? -44.630 18.229 35.689 1.00 20.14 109 GLY A N 1
ATOM 1558 C CA . GLY A 1 109 ? -45.559 17.496 34.852 1.00 17.45 109 GLY A CA 1
ATOM 1559 C C . GLY A 1 109 ? -45.073 17.403 33.411 1.00 18.30 109 GLY A C 1
ATOM 1560 O O . GLY A 1 109 ? -43.905 17.635 33.142 1.00 15.52 109 GLY A O 1
ATOM 1564 N N . TYR A 1 110 ? -45.968 17.082 32.495 1.00 18.88 110 TYR A N 1
ATOM 1565 C CA . TYR A 1 110 ? -45.596 16.967 31.081 1.00 17.27 110 TYR A CA 1
ATOM 1566 C C . TYR A 1 110 ? -46.525 17.807 30.197 1.00 16.90 110 TYR A C 1
ATOM 1567 O O . TYR A 1 110 ? -47.628 18.236 30.607 1.00 20.59 110 TYR A O 1
ATOM 1585 N N . LYS A 1 111 ? -46.089 18.028 28.963 1.00 18.58 111 LYS A N 1
ATOM 1586 C CA . LYS A 1 111 ? -46.905 18.670 27.954 1.00 18.39 111 LYS A CA 1
ATOM 1587 C C . LYS A 1 111 ? -46.833 17.818 26.706 1.00 16.88 111 LYS A C 1
ATOM 1588 O O . LYS A 1 111 ? -45.757 17.395 26.317 1.00 16.07 111 LYS A O 1
ATOM 1607 N N . ILE A 1 112 ? -47.977 17.549 26.087 1.00 18.85 112 ILE A N 1
ATOM 1608 C CA . ILE A 1 112 ? -48.045 16.807 24.831 1.00 19.56 112 ILE A CA 1
ATOM 1609 C C . ILE A 1 112 ? -48.090 17.787 23.641 1.00 19.62 112 ILE A C 1
ATOM 1610 O O . ILE A 1 112 ? -48.970 18.640 23.555 1.00 21.56 112 ILE A O 1
ATOM 1626 N N . LEU A 1 113 ? -47.113 17.687 22.738 1.00 19.06 113 LEU A N 1
ATOM 1627 C CA . LEU A 1 113 ? -47.092 18.519 21.539 1.00 21.18 113 LEU A CA 1
ATOM 1628 C C . LEU A 1 113 ? -47.490 17.720 20.294 1.00 21.05 113 LEU A C 1
ATOM 1629 O O . LEU A 1 113 ? -47.168 16.546 20.184 1.00 24.03 113 LEU A O 1
ATOM 1645 N N . THR A 1 114 ? -48.201 18.363 19.374 1.00 24.19 114 THR A N 1
ATOM 1646 C CA . THR A 1 114 ? -48.526 17.765 18.076 1.00 25.79 114 THR A CA 1
ATOM 1647 C C . THR A 1 114 ? -47.782 18.533 17.002 1.00 31.22 114 THR A C 1
ATOM 1648 O O . THR A 1 114 ? -47.955 19.738 16.875 1.00 30.22 114 THR A O 1
ATOM 1659 N N . TYR A 1 115 ? -46.949 17.830 16.242 1.00 32.54 115 TYR A N 1
ATOM 1660 C CA . TYR A 1 115 ? -46.113 18.453 15.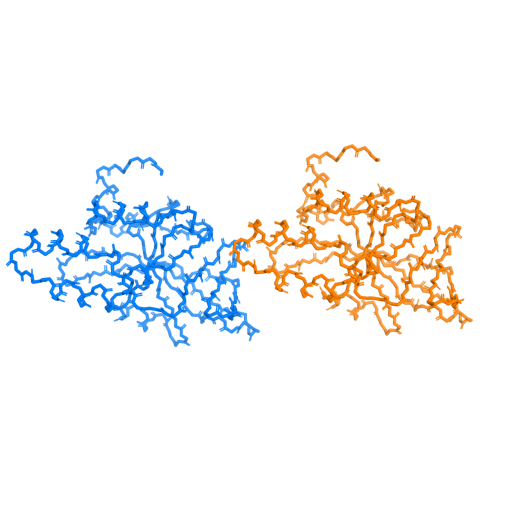224 1.00 29.00 115 TYR A CA 1
ATOM 1661 C C . TYR A 1 115 ? -46.932 18.649 13.953 1.00 30.81 115 TYR A C 1
ATOM 1662 O O . TYR A 1 115 ? -48.049 18.106 13.825 1.00 29.92 115 TYR A O 1
ATOM 1680 N N . LYS A 1 116 ? -46.394 19.423 13.010 1.00 35.61 116 LYS A N 1
ATOM 1681 C CA . LYS A 1 116 ? -47.102 19.699 11.764 1.00 39.22 116 LYS A CA 1
ATOM 1682 C C . LYS A 1 116 ? -47.512 18.403 11.052 1.00 44.42 116 LYS A C 1
ATOM 1683 O O . LYS A 1 116 ? -48.566 18.352 10.413 1.00 45.13 116 LYS A O 1
ATOM 1687 N N . SER A 1 117 ? -46.694 17.357 11.173 1.00 40.73 117 SER A N 1
ATOM 1688 C CA . SER A 1 117 ? -46.956 16.095 10.470 1.00 39.00 117 SER A CA 1
ATOM 1689 C C . SER A 1 117 ? -48.074 15.286 11.112 1.00 41.53 117 SER A C 1
ATOM 1690 O O . SER A 1 117 ? -48.507 14.263 10.579 1.00 47.49 117 SER A O 1
ATOM 1698 N N . GLY A 1 118 ? -48.515 15.735 12.274 1.00 34.51 118 GLY A N 1
ATOM 1699 C CA . GLY A 1 118 ? -49.522 15.025 13.034 1.00 32.00 118 GLY A CA 1
ATOM 1700 C C . GLY A 1 118 ? -48.891 14.078 14.030 1.00 29.01 118 GLY A C 1
ATOM 1701 O O . GLY A 1 118 ? -49.590 13.498 14.862 1.00 31.47 118 GLY A O 1
ATOM 1705 N N . LYS A 1 119 ? -47.575 13.898 13.945 1.00 27.10 119 LYS A N 1
ATOM 1706 C CA . LYS A 1 119 ? -46.883 13.108 14.945 1.00 25.52 119 LYS A CA 1
ATOM 1707 C C . LYS A 1 119 ? -46.858 13.914 16.224 1.00 22.28 119 LYS A C 1
ATOM 1708 O O . LYS A 1 119 ? -46.953 15.135 16.195 1.00 25.93 119 LYS A O 1
ATOM 1727 N N . LYS A 1 120 ? -46.752 13.218 17.346 1.00 19.67 120 LYS A N 1
ATOM 1728 C CA . LYS A 1 120 ? -46.860 13.855 18.639 1.00 18.22 120 LYS A CA 1
ATOM 1729 C C . LYS A 1 120 ? -45.594 13.555 19.404 1.00 16.66 120 LYS A C 1
ATOM 1730 O O . LYS A 1 120 ? -44.869 12.619 19.059 1.00 19.13 120 LYS A O 1
ATOM 1749 N N . GLY A 1 121 ? -45.335 14.363 20.428 1.00 17.76 121 GLY A N 1
ATOM 1750 C CA . GLY A 1 121 ? -44.185 14.185 21.307 1.00 19.12 121 GLY A CA 1
ATOM 1751 C C . GLY A 1 121 ? -44.507 14.681 22.706 1.00 17.82 121 GLY A C 1
ATOM 1752 O O . GLY A 1 121 ? -45.419 15.492 22.888 1.00 19.19 121 GLY A O 1
ATOM 1756 N N . VAL A 1 122 ? -43.791 14.177 23.700 1.00 13.93 122 VAL A N 1
ATOM 1757 C CA . VAL A 1 122 ? -44.029 14.572 25.098 1.00 12.68 122 VAL A CA 1
ATOM 1758 C C . VAL A 1 122 ? -42.788 15.222 25.723 1.00 11.97 122 VAL A C 1
ATOM 1759 O O . VAL A 1 122 ? -41.692 14.674 25.649 1.00 13.97 122 VAL A O 1
ATOM 1772 N N . ARG A 1 123 ? -42.995 16.418 26.270 1.00 13.04 123 ARG A N 1
ATOM 1773 C CA . ARG A 1 123 ? -41.979 17.177 26.987 1.00 15.49 123 ARG A CA 1
ATOM 1774 C C . ARG A 1 123 ? -42.255 16.963 28.475 1.00 13.67 123 ARG A C 1
ATOM 1775 O O . ARG A 1 123 ? -43.393 17.158 28.964 1.00 13.71 123 ARG A O 1
ATOM 1796 N N . TYR A 1 124 ? -41.211 16.577 29.194 1.00 13.80 124 TYR A N 1
ATOM 1797 C CA . TYR A 1 124 ? -41.236 16.437 30.647 1.00 15.09 124 TYR A CA 1
ATOM 1798 C C . TYR A 1 124 ? -40.589 17.669 31.254 1.00 14.09 124 TYR A C 1
ATOM 1799 O O . TYR A 1 124 ? -39.411 17.953 30.994 1.00 15.21 124 TYR A O 1
ATOM 1817 N N . LEU A 1 125 ? -41.395 18.414 32.020 1.00 13.12 125 LEU A N 1
ATOM 1818 C CA . LEU A 1 125 ? -41.040 19.762 32.483 1.00 15.04 125 LEU A CA 1
ATOM 1819 C C . LEU A 1 125 ? -40.463 19.784 33.887 1.00 15.78 125 LEU A C 1
ATOM 1820 O O . LEU A 1 125 ? -41.013 19.153 34.816 1.00 16.13 125 LEU A O 1
ATOM 1836 N N . PHE A 1 126 ? -39.374 20.540 34.051 1.00 15.20 126 PHE A N 1
ATOM 1837 C CA . PHE A 1 126 ? -38.799 20.812 35.374 1.00 17.18 126 PHE A CA 1
ATOM 1838 C C . PHE A 1 126 ? -38.417 22.285 35.582 1.00 16.70 126 PHE A C 1
ATOM 1839 O O . PHE A 1 126 ? -38.151 23.041 34.634 1.00 17.35 126 PHE A O 1
ATOM 1856 N N . GLU A 1 127 ? -38.377 22.694 36.855 1.00 17.92 127 GLU A N 1
ATOM 1857 C CA . GLU A 1 127 ? -38.102 24.084 37.164 1.00 20.84 127 GLU A CA 1
ATOM 1858 C C . GLU A 1 127 ? -37.153 24.220 38.336 1.00 19.06 127 GLU A C 1
ATOM 1859 O O . GLU A 1 127 ? -37.210 23.471 39.292 1.00 19.94 127 GLU A O 1
ATOM 1871 N N . CYS A 1 128 ? -36.247 25.179 38.229 1.00 21.49 128 CYS A N 1
ATOM 1872 C CA . CYS A 1 128 ? -35.316 25.485 39.313 1.00 23.53 128 CYS A CA 1
ATOM 1873 C C . CYS A 1 128 ? -35.831 26.670 40.119 1.00 26.27 128 CYS A C 1
ATOM 1874 O O . CYS A 1 128 ? -35.958 27.785 39.611 1.00 31.05 128 CYS A O 1
ATOM 1881 N N . LYS A 1 129 ? -36.106 26.422 41.392 1.00 31.02 129 LYS A N 1
ATOM 1882 C CA . LYS A 1 129 ? -36.600 27.469 42.284 1.00 32.50 129 LYS A CA 1
ATOM 1883 C C . LYS A 1 129 ? -35.574 27.795 43.358 1.00 93.18 129 LYS A C 1
ATOM 1884 O O . LYS A 1 129 ? -35.893 28.431 44.351 1.00 41.12 129 LYS A O 1
ATOM 1890 N N . ASP A 1 130 ? -34.344 27.342 43.162 1.00 28.62 130 ASP A N 1
ATOM 1891 C CA . ASP A 1 130 ? -33.261 27.662 44.088 1.00 31.18 130 ASP A CA 1
ATOM 1892 C C . ASP A 1 130 ? -32.670 29.035 43.745 1.00 32.94 130 ASP A C 1
ATOM 1893 O O . ASP A 1 130 ? -31.949 29.156 42.763 1.00 33.45 130 ASP A O 1
ATOM 1902 N N . PRO A 1 131 ? -32.936 30.070 44.567 1.00 34.94 131 PRO A N 1
ATOM 1903 C CA . PRO A 1 131 ? -32.483 31.428 44.214 1.00 35.47 131 PRO A CA 1
ATOM 1904 C C . PRO A 1 131 ? -30.968 31.574 44.058 1.00 35.55 131 PRO A C 1
ATOM 1905 O O . PRO A 1 131 ? -30.515 32.550 43.442 1.00 34.86 131 PRO A O 1
ATOM 1916 N N . GLU A 1 132 ? -30.208 30.615 44.583 1.00 38.44 132 GLU A N 1
ATOM 1917 C CA . GLU A 1 132 ? -28.741 30.676 44.556 1.00 38.45 132 GLU A CA 1
ATOM 1918 C C . GLU A 1 132 ? -28.131 30.056 43.301 1.00 34.94 132 GLU A C 1
ATOM 1919 O O . GLU A 1 132 ? -26.970 30.299 42.980 1.00 35.28 132 GLU A O 1
ATOM 1931 N N . SER A 1 133 ? -28.920 29.255 42.595 1.00 31.83 133 SER A N 1
ATOM 1932 C CA . SER A 1 133 ? -28.441 28.558 41.409 1.00 29.49 133 SER A CA 1
ATOM 1933 C C . SER A 1 133 ? -28.308 29.526 40.239 1.00 30.45 133 SER A C 1
ATOM 1934 O O . SER A 1 133 ? -29.050 30.512 40.166 1.00 32.41 133 SER A O 1
ATOM 1942 N N . LYS A 1 134 ? -27.361 29.241 39.338 1.00 27.17 134 LYS A N 1
ATOM 1943 C CA . LYS A 1 134 ? -27.237 29.938 38.061 1.00 27.68 134 LYS A CA 1
ATOM 1944 C C . LYS A 1 134 ? -27.583 29.022 36.876 1.00 25.65 134 LYS A C 1
ATOM 1945 O O . LYS A 1 134 ? -27.340 29.359 35.703 1.00 25.14 134 LYS A O 1
ATOM 1964 N N . ALA A 1 135 ? -28.179 27.872 37.186 1.00 25.23 135 ALA A N 1
ATOM 1965 C CA . ALA A 1 135 ? -28.668 26.957 36.160 1.00 23.24 135 ALA A CA 1
ATOM 1966 C C . ALA A 1 135 ? -29.934 27.498 35.493 1.00 21.14 135 ALA A C 1
ATOM 1967 O O . ALA A 1 135 ? -30.581 28.409 36.006 1.00 20.81 135 ALA A O 1
ATOM 1974 N N . PRO A 1 136 ? -30.299 26.920 34.347 1.00 22.66 136 PRO A N 1
ATOM 1975 C CA . PRO A 1 136 ? -31.497 27.405 33.665 1.00 20.32 136 PRO A CA 1
ATOM 1976 C C . PRO A 1 136 ? -32.728 27.251 34.538 1.00 20.56 136 PRO A C 1
ATOM 1977 O O . PRO A 1 136 ? -32.894 26.212 35.166 1.00 19.00 136 PRO A O 1
ATOM 1988 N N . LYS A 1 137 ? -33.571 28.270 34.584 1.00 18.81 137 LYS A N 1
ATOM 1989 C CA . LYS A 1 137 ? -34.742 28.225 35.444 1.00 22.52 137 LYS A CA 1
ATOM 1990 C C . LYS A 1 137 ? -35.684 27.122 35.005 1.00 22.21 137 LYS A C 1
ATOM 1991 O O . LYS A 1 137 ? -36.303 26.461 35.843 1.00 24.44 137 LYS A O 1
ATOM 2010 N N . TYR A 1 138 ? -35.804 26.941 33.691 1.00 18.46 138 TYR A N 1
ATOM 2011 C CA . TYR A 1 138 ? -36.688 25.939 33.106 1.00 16.92 138 TYR A CA 1
ATOM 2012 C C . TYR A 1 138 ? -35.976 24.974 32.192 1.00 15.21 138 TYR A C 1
ATOM 2013 O O . TYR A 1 138 ? -35.177 25.403 31.317 1.00 15.43 138 TYR A O 1
ATOM 2031 N N . ILE A 1 139 ? -36.275 23.684 32.373 1.00 15.73 139 ILE A N 1
ATOM 2032 C CA . ILE A 1 139 ? -35.792 22.660 31.439 1.00 15.24 139 ILE A CA 1
ATOM 2033 C C . ILE A 1 139 ? -36.877 21.676 31.055 1.00 14.25 139 ILE A C 1
ATOM 2034 O O . ILE A 1 139 ? -37.806 21.435 31.832 1.00 13.43 139 ILE A O 1
ATOM 2050 N N . GLN A 1 140 ? -36.766 21.134 29.848 1.00 13.44 140 GLN A N 1
ATOM 2051 C CA . GLN A 1 140 ? -37.704 20.107 29.380 1.00 13.50 140 GLN A CA 1
ATOM 2052 C C . GLN A 1 140 ? -36.933 18.974 28.719 1.00 14.59 140 GLN A C 1
ATOM 2053 O O . GLN A 1 140 ? -36.002 19.232 27.949 1.00 15.81 140 GLN A O 1
ATOM 2067 N N . PHE A 1 141 ? -37.284 17.739 29.061 1.00 14.37 141 PHE A N 1
ATOM 2068 C CA . PHE A 1 141 ? -36.716 16.563 28.409 1.00 13.64 141 PHE A CA 1
ATOM 2069 C C . PHE A 1 141 ? -37.700 16.000 27.420 1.00 12.27 141 PHE A C 1
ATOM 2070 O O . PHE A 1 141 ? -38.893 15.929 27.712 1.00 12.77 141 PHE A O 1
ATOM 2087 N N . SER A 1 142 ? -37.192 15.588 26.259 1.00 12.50 142 SER A N 1
ATOM 2088 C CA . SER A 1 142 ? -37.981 14.886 25.272 1.00 13.25 142 SER A CA 1
ATOM 2089 C C . SER A 1 142 ? -37.133 13.739 24.783 1.00 13.48 142 SER A C 1
ATOM 2090 O O . SER A 1 142 ? -36.004 13.971 24.289 1.00 14.97 142 SER A O 1
ATOM 2098 N N . ASP A 1 143 ? -37.619 12.504 24.876 1.00 11.29 143 ASP A N 1
ATOM 2099 C CA . ASP A 1 143 ? -36.755 11.377 24.459 1.00 11.72 143 ASP A CA 1
ATOM 2100 C C . ASP A 1 143 ? -37.444 10.167 23.829 1.00 11.55 143 ASP A C 1
ATOM 2101 O O . ASP A 1 143 ? -36.966 9.031 23.934 1.00 13.01 143 ASP A O 1
ATOM 2110 N N . HIS A 1 144 ? -38.591 10.415 23.201 1.00 11.95 144 HIS A N 1
ATOM 2111 C CA . HIS A 1 144 ? -39.310 9.395 22.417 1.00 11.59 144 HIS A CA 1
ATOM 2112 C C . HIS A 1 144 ? -39.904 8.316 23.312 1.00 13.00 144 HIS A C 1
ATOM 2113 O O . HIS A 1 144 ? -40.181 7.189 22.890 1.00 15.87 144 HIS A O 1
ATOM 2126 N N . ILE A 1 145 ? -40.161 8.720 24.556 1.00 13.87 145 ILE A N 1
ATOM 2127 C CA . ILE A 1 145 ? -40.711 7.841 25.589 1.00 12.82 145 ILE A CA 1
ATOM 2128 C C . ILE A 1 145 ? -41.812 8.592 26.306 1.00 12.98 145 ILE A C 1
ATOM 2129 O O . ILE A 1 145 ? -41.655 9.769 26.596 1.00 14.65 145 ILE A O 1
ATOM 2145 N N . ILE A 1 146 ? -42.940 7.917 26.574 1.00 12.57 146 ILE A N 1
ATOM 2146 C CA . ILE A 1 146 ? -44.091 8.575 27.178 1.00 14.17 146 ILE A CA 1
ATOM 2147 C C . ILE A 1 146 ? -44.536 7.982 28.537 1.00 14.80 146 ILE A C 1
ATOM 2148 O O . ILE A 1 146 ? -45.609 8.319 29.059 1.00 15.00 146 ILE A O 1
ATOM 2164 N N . ALA A 1 147 ? -43.718 7.102 29.102 1.00 14.02 147 ALA A N 1
ATOM 2165 C CA . ALA A 1 147 ? -44.011 6.483 30.402 1.00 15.49 147 ALA A CA 1
ATOM 2166 C C . ALA A 1 147 ? -42.697 5.998 30.997 1.00 17.27 147 ALA A C 1
ATOM 2167 O O . ALA A 1 147 ? -41.702 5.858 30.271 1.00 18.20 147 ALA A O 1
ATOM 2174 N N . PRO A 1 148 ? -42.661 5.779 32.323 1.00 18.20 148 PRO A N 1
ATOM 2175 C CA . PRO A 1 148 ? -41.392 5.484 33.003 1.00 18.47 148 PRO A CA 1
ATOM 2176 C C . PRO A 1 148 ? -40.552 4.408 32.317 1.00 21.16 148 PRO A C 1
ATOM 2177 O O . PRO A 1 148 ? -41.019 3.304 32.009 1.00 19.33 148 PRO A O 1
ATOM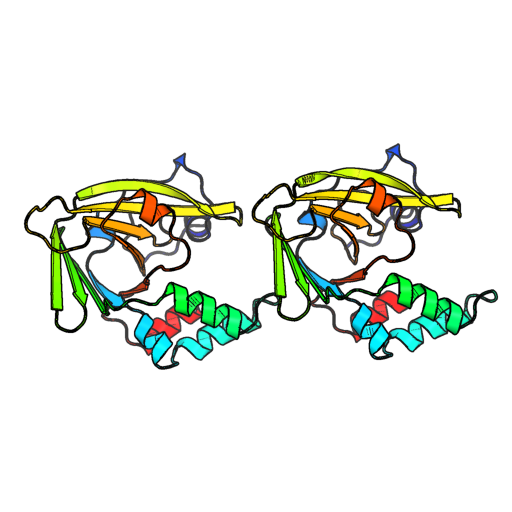 2188 N N . ARG A 1 149 ? -39.321 4.807 32.030 1.00 17.99 149 ARG A N 1
ATOM 2189 C CA . ARG A 1 149 ? -38.327 3.978 31.385 1.00 19.04 149 ARG A CA 1
ATOM 2190 C C . ARG A 1 149 ? -37.034 4.772 31.373 1.00 20.68 149 ARG A C 1
ATOM 2191 O O . ARG A 1 149 ? -37.034 5.963 31.074 1.00 19.61 149 ARG A O 1
ATOM 2212 N N . LYS A 1 150 ? -35.929 4.115 31.685 1.00 16.12 150 LYS A N 1
ATOM 2213 C CA . LYS A 1 150 ? -34.629 4.752 31.598 1.00 16.54 150 LYS A CA 1
ATOM 2214 C C . LYS A 1 150 ? -34.354 5.201 30.148 1.00 15.90 150 LYS A C 1
ATOM 2215 O O . LYS A 1 150 ? -34.551 4.460 29.212 1.00 17.33 150 LYS A O 1
ATOM 2234 N N . SER A 1 151 ? -33.856 6.416 30.001 1.00 15.55 151 SER A N 1
ATOM 2235 C CA . SER A 1 151 ? -33.660 7.033 28.699 1.00 15.05 151 SER A CA 1
ATOM 2236 C C . SER A 1 151 ? -32.410 6.465 28.000 1.00 17.26 151 SER A C 1
ATOM 2237 O O . SER A 1 151 ? -31.425 6.174 28.638 1.00 16.25 151 SER A O 1
ATOM 2245 N N . SER A 1 152 ? -32.466 6.330 26.681 1.00 16.26 152 SER A N 1
ATOM 2246 C CA . SER A 1 152 ? -31.323 5.902 25.834 1.00 19.49 152 SER A CA 1
ATOM 2247 C C . SER A 1 152 ? -30.546 7.089 25.235 1.00 17.60 152 SER A C 1
ATOM 2248 O O . SER A 1 152 ? -29.346 7.009 24.992 1.00 18.12 152 SER A O 1
ATOM 2256 N N . HIS A 1 153 ? -31.260 8.179 24.962 1.00 15.30 153 HIS A N 1
ATOM 2257 C CA . HIS A 1 153 ? -30.653 9.450 24.550 1.00 12.11 153 HIS A CA 1
ATOM 2258 C C . HIS A 1 153 ? -31.764 10.462 24.745 1.00 12.35 153 HIS A C 1
ATOM 2259 O O . HIS A 1 153 ? -32.946 10.095 24.745 1.00 15.81 153 HIS A O 1
ATOM 2272 N N . PHE A 1 154 ? -31.419 11.713 24.986 1.00 10.93 154 PHE A N 1
ATOM 2273 C CA . PHE A 1 154 ? -32.458 12.698 25.274 1.00 11.84 154 PHE A CA 1
ATOM 2274 C C . PHE A 1 154 ? -32.183 14.006 24.562 1.00 13.47 154 PHE A C 1
ATOM 2275 O O . PHE A 1 154 ? -31.028 14.310 24.222 1.00 12.64 154 PHE A O 1
ATOM 2292 N N . HIS A 1 155 ? -33.269 14.744 24.284 1.00 11.80 155 HIS A N 1
ATOM 2293 C CA . HIS A 1 155 ? -33.206 16.107 23.841 1.00 10.90 155 HIS A CA 1
ATOM 2294 C C . HIS A 1 155 ? -33.647 16.973 24.993 1.00 12.76 155 HIS A C 1
ATOM 2295 O O . HIS A 1 155 ? -34.618 16.641 25.678 1.00 14.27 155 HIS A O 1
ATOM 2308 N N . ILE A 1 156 ? -32.920 18.071 25.208 1.00 12.84 156 ILE A N 1
ATOM 2309 C CA . ILE A 1 156 ? -33.225 18.970 26.312 1.00 12.65 156 ILE A CA 1
ATOM 2310 C C . ILE A 1 156 ? -33.380 20.408 25.855 1.00 13.59 156 ILE A C 1
ATOM 2311 O O . ILE A 1 156 ? -32.610 20.909 25.051 1.00 17.09 156 ILE A O 1
ATOM 2327 N N . PHE A 1 157 ? -34.447 21.044 26.341 1.00 13.61 157 PHE A N 1
ATOM 2328 C CA . PHE A 1 157 ? -34.760 22.442 26.059 1.00 14.72 157 PHE A CA 1
ATOM 2329 C C . PHE A 1 157 ? -34.510 23.201 27.342 1.00 15.19 157 PHE A C 1
ATOM 2330 O O . PHE A 1 157 ? -34.980 22.778 28.385 1.00 18.33 157 PHE A O 1
ATOM 2347 N N . MET A 1 158 ? -33.731 24.282 27.265 1.00 15.65 158 MET A N 1
ATOM 2348 C CA . MET A 1 158 ? -33.244 24.975 28.464 1.00 17.05 158 MET A CA 1
ATOM 2349 C C . MET A 1 158 ? -33.484 26.475 28.303 1.00 16.87 158 MET A C 1
ATOM 2350 O O . MET A 1 158 ? -33.162 27.048 27.264 1.00 16.42 158 MET A O 1
ATOM 2364 N N . GLY A 1 159 ? -34.062 27.121 29.312 1.00 17.28 159 GLY A N 1
ATOM 2365 C CA . GLY A 1 159 ? -34.261 28.564 29.232 1.00 21.05 159 GLY A CA 1
ATOM 2366 C C . GLY A 1 159 ? -34.568 29.225 30.547 1.00 22.31 159 GLY A C 1
ATOM 2367 O O . GLY A 1 159 ? -34.735 28.544 31.556 1.00 21.86 159 GLY A O 1
ATOM 2371 N N . ASN A 1 160 ? -34.663 30.555 30.526 1.00 21.81 160 ASN A N 1
ATOM 2372 C CA . ASN A 1 160 ? -34.864 31.327 31.753 1.00 23.25 160 ASN A CA 1
ATOM 2373 C C . ASN A 1 160 ? -36.129 32.174 31.819 1.00 27.26 160 ASN A C 1
ATOM 2374 O O . ASN A 1 160 ? -36.324 32.932 32.784 1.00 27.74 160 ASN A O 1
ATOM 2385 N N . ASP A 1 161 ? -37.012 31.997 30.837 1.00 26.45 161 ASP A N 1
ATOM 2386 C CA . ASP A 1 161 ? -38.100 32.936 30.625 1.00 26.88 161 ASP A CA 1
ATOM 2387 C C . ASP A 1 161 ? -39.456 32.338 30.951 1.00 30.54 161 ASP A C 1
ATOM 2388 O O . ASP A 1 161 ? -40.186 32.888 31.767 1.00 30.14 161 ASP A O 1
ATOM 2397 N N . SER A 1 162 ? -39.784 31.220 30.315 1.00 26.59 162 SER A N 1
ATOM 2398 C CA . SER A 1 162 ? -41.005 30.487 30.638 1.00 24.51 162 SER A CA 1
ATOM 2399 C C . SER A 1 162 ? -40.962 29.086 30.059 1.00 20.78 162 SER A C 1
ATOM 2400 O O . SER A 1 162 ? -40.161 28.783 29.162 1.00 20.21 162 SER A O 1
ATOM 2408 N N . GLN A 1 163 ? -41.845 28.224 30.542 1.00 22.08 163 GLN A N 1
ATOM 2409 C CA . GLN A 1 163 ? -42.014 26.926 29.894 1.00 19.99 163 GLN A CA 1
ATOM 2410 C C . GLN A 1 163 ? -42.590 27.076 28.478 1.00 19.70 163 GLN A C 1
ATOM 2411 O O . GLN A 1 163 ? -42.158 26.363 27.586 1.00 18.36 163 GLN A O 1
ATOM 2425 N N . GLN A 1 164 ? -43.551 27.985 28.276 1.00 20.74 164 GLN A N 1
ATOM 2426 C CA . GLN A 1 164 ? -44.172 28.143 26.951 1.00 20.86 164 GLN A CA 1
ATOM 2427 C C . GLN A 1 164 ? -43.125 28.507 25.893 1.00 24.13 164 GLN A C 1
ATOM 2428 O O . GLN A 1 164 ? -43.195 28.056 24.734 1.00 21.12 164 GLN A O 1
ATOM 2442 N N . SER A 1 165 ? -42.173 29.346 26.290 1.00 22.09 165 SER A N 1
ATOM 2443 C CA . SER A 1 165 ? -41.052 29.702 25.431 1.00 25.76 165 SER A CA 1
ATOM 2444 C C . SER A 1 165 ? -40.346 28.454 24.925 1.00 24.26 165 SER A C 1
ATOM 2445 O O . SER A 1 165 ? -39.997 28.364 23.744 1.00 24.14 165 SER A O 1
ATOM 2453 N N . LEU A 1 166 ? -40.125 27.492 25.815 1.00 21.94 166 LEU A N 1
ATOM 2454 C CA . LEU A 1 166 ? -39.460 26.242 25.422 1.00 20.12 166 LEU A CA 1
ATOM 2455 C C . LEU A 1 166 ? -40.383 25.329 24.615 1.00 18.32 166 LEU A C 1
ATOM 2456 O O . LEU A 1 166 ? -39.936 24.675 23.671 1.00 20.74 166 LEU A O 1
ATOM 2472 N N . LEU A 1 167 ? -41.668 25.291 24.960 1.00 16.38 167 LEU A N 1
ATOM 2473 C CA . LEU A 1 167 ? -42.646 24.579 24.124 1.00 17.17 167 LEU A CA 1
ATOM 2474 C C . LEU A 1 167 ? -42.644 25.107 22.678 1.00 19.99 167 LEU A C 1
ATOM 2475 O O . LEU A 1 167 ? -42.904 24.357 21.739 1.00 21.30 167 LEU A O 1
ATOM 2491 N N . ASN A 1 168 ? -42.354 26.394 22.504 1.00 20.59 168 ASN A N 1
ATOM 2492 C CA . ASN A 1 168 ? -42.334 27.020 21.174 1.00 26.09 168 ASN A CA 1
ATOM 2493 C C . ASN A 1 168 ? -41.090 26.709 20.368 1.00 25.02 168 ASN A C 1
ATOM 2494 O O . ASN A 1 168 ? -41.028 27.010 19.155 1.00 25.00 168 ASN A O 1
ATOM 2505 N N . GLU A 1 169 ? -40.095 26.130 21.031 1.00 25.51 169 GLU A N 1
ATOM 2506 C CA . GLU A 1 169 ? -38.829 25.809 20.384 1.00 21.83 169 GLU A CA 1
ATOM 2507 C C . GLU A 1 169 ? -38.915 24.451 19.717 1.00 23.51 169 GLU A C 1
ATOM 2508 O O . GLU A 1 169 ? -39.105 23.436 20.388 1.00 25.83 169 GLU A O 1
ATOM 2520 N N . MET A 1 170 ? -38.756 24.455 18.396 1.00 22.71 170 MET A N 1
ATOM 2521 C CA . MET A 1 170 ? -38.894 23.260 17.579 1.00 34.99 170 MET A CA 1
ATOM 2522 C C . MET A 1 170 ? -37.652 22.957 16.747 1.00 28.68 170 MET A C 1
ATOM 2523 O O . MET A 1 170 ? -37.531 21.860 16.234 1.00 27.48 170 MET A O 1
ATOM 2537 N N . GLU A 1 171 ? -36.731 23.916 16.626 1.00 23.10 171 GLU A N 1
ATOM 2538 C CA . GLU A 1 171 ? -35.616 23.820 15.679 1.00 30.21 171 GLU A CA 1
ATOM 2539 C C . GLU A 1 171 ? -34.279 23.386 16.290 1.00 21.12 171 GLU A C 1
ATOM 2540 O O . GLU A 1 171 ? -33.436 22.772 15.619 1.00 20.84 171 GLU A O 1
ATOM 2552 N N . ASN A 1 172 ? -34.086 23.723 17.563 1.00 17.18 172 ASN A N 1
ATOM 2553 C CA . ASN A 1 172 ? -32.863 23.419 18.276 1.00 16.59 172 ASN A CA 1
ATOM 2554 C C . ASN A 1 172 ? -33.247 22.495 19.424 1.00 16.12 172 ASN A C 1
ATOM 2555 O O . ASN A 1 172 ? -34.108 22.828 20.236 1.00 18.12 172 ASN A O 1
ATOM 2566 N N . TRP A 1 173 ? -32.619 21.328 19.464 1.00 16.33 173 TRP A N 1
ATOM 2567 C CA . TRP A 1 173 ? -32.931 20.295 20.443 1.00 17.19 173 TRP A CA 1
ATOM 2568 C C . TRP A 1 173 ? -31.637 19.554 20.833 1.00 15.67 173 TRP A C 1
ATOM 2569 O O . TRP A 1 173 ? -31.424 18.412 20.450 1.00 14.12 173 TRP A O 1
ATOM 2590 N N . PRO A 1 174 ? -30.772 20.227 21.607 1.00 16.58 174 PRO A N 1
ATOM 2591 C CA . PRO A 1 174 ? -29.480 19.674 22.017 1.00 14.39 174 PRO A CA 1
ATOM 2592 C C . PRO A 1 174 ? -29.659 18.226 22.471 1.00 13.27 174 PRO A C 1
ATOM 2593 O O . PRO A 1 174 ? -30.561 17.920 23.272 1.00 13.09 174 PRO A O 1
ATOM 2604 N N . THR A 1 175 ? -28.827 17.345 21.927 1.00 12.18 175 THR A N 1
ATOM 2605 C CA . THR A 1 175 ? -29.047 15.921 22.007 1.00 11.74 175 THR A CA 1
ATOM 2606 C C . THR A 1 175 ? -27.896 15.247 22.749 1.00 13.22 175 THR A C 1
ATOM 2607 O O . THR A 1 175 ? -26.730 15.510 22.461 1.00 13.82 175 THR A O 1
ATOM 2618 N N . TYR A 1 176 ? -28.252 14.365 23.672 1.00 12.39 176 TYR A N 1
ATOM 2619 C CA . TYR A 1 176 ? -27.313 13.750 24.604 1.00 13.27 176 TYR A CA 1
ATOM 2620 C C . TYR A 1 176 ? -27.403 12.236 24.639 1.00 13.78 176 TYR A C 1
ATOM 2621 O O . TYR A 1 176 ? -28.496 11.659 24.786 1.00 12.72 176 TYR A O 1
ATOM 2639 N N . TYR A 1 177 ? -26.227 11.607 24.557 1.00 14.81 177 TYR A N 1
ATOM 2640 C CA . TYR A 1 177 ? -26.107 10.160 24.666 1.00 14.41 177 TYR A CA 1
ATOM 2641 C C . TYR A 1 177 ? -25.270 9.822 25.895 1.00 16.24 177 TYR A C 1
ATOM 2642 O O . TYR A 1 177 ? -24.563 10.676 26.407 1.00 14.93 177 TYR A O 1
ATOM 2660 N N . PRO A 1 178 ? -25.380 8.585 26.387 1.00 16.36 178 PRO A N 1
ATOM 2661 C CA . PRO A 1 178 ? -24.613 8.230 27.583 1.00 16.11 178 PRO A CA 1
ATOM 2662 C C . PRO A 1 178 ? -23.127 8.456 27.378 1.00 16.49 178 PRO A C 1
ATOM 2663 O O . PRO A 1 178 ? -22.562 8.104 26.364 1.00 17.44 178 PRO A O 1
ATOM 2674 N N . TYR A 1 179 ? -22.482 9.024 28.378 1.00 19.30 179 TYR A N 1
ATOM 2675 C CA . TYR A 1 179 ? -21.083 9.354 28.252 1.00 21.94 179 TYR A CA 1
ATOM 2676 C C . TYR A 1 179 ? -20.200 8.116 28.058 1.00 23.49 179 TYR A C 1
ATOM 2677 O O . TYR A 1 179 ? -19.143 8.176 27.430 1.00 22.32 179 TYR A O 1
ATOM 2695 N N . GLN A 1 180 ? -20.634 6.985 28.601 1.00 28.15 180 GLN A N 1
ATOM 2696 C CA . GLN A 1 180 ? -19.825 5.764 28.543 1.00 32.12 180 GLN A CA 1
ATOM 2697 C C . GLN A 1 180 ? -19.742 5.200 27.122 1.00 30.56 180 GLN A C 1
ATOM 2698 O O . GLN A 1 180 ? -18.849 4.402 26.819 1.00 30.43 180 GLN A O 1
ATOM 2712 N N . LEU A 1 181 ? -20.658 5.602 26.241 1.00 25.06 181 LEU A N 1
ATOM 2713 C CA . LEU A 1 181 ? -20.570 5.119 24.860 1.00 25.56 181 LEU A CA 1
ATOM 2714 C C . LEU A 1 181 ? -19.393 5.741 24.138 1.00 23.80 181 LEU A C 1
ATOM 2715 O O . LEU A 1 181 ? -19.149 6.926 24.243 1.00 24.39 181 LEU A O 1
ATOM 2731 N N . SER A 1 182 ? -18.707 4.923 23.353 1.00 25.02 182 SER A N 1
ATOM 2732 C CA . SER A 1 182 ? -17.644 5.399 22.500 1.00 24.80 182 SER A CA 1
ATOM 2733 C C . SER A 1 182 ? -18.315 6.115 21.329 1.00 25.56 182 SER A C 1
ATOM 2734 O O . SER A 1 182 ? -19.521 5.954 21.088 1.00 24.80 182 SER A O 1
ATOM 2742 N N . SER A 1 183 ? -17.540 6.895 20.598 1.00 25.46 183 SER A N 1
ATOM 2743 C CA . SER A 1 183 ? -18.066 7.643 19.486 1.00 27.80 183 SER A CA 1
ATOM 2744 C C . SER A 1 183 ? -18.604 6.691 18.418 1.00 29.65 183 SER A C 1
ATOM 2745 O O . SER A 1 183 ? -19.664 6.931 17.814 1.00 28.92 183 SER A O 1
ATOM 2753 N N . GLU A 1 184 ? -17.878 5.603 18.195 1.00 30.68 184 GLU A N 1
ATOM 2754 C CA . GLU A 1 184 ? -18.296 4.612 17.213 1.00 28.42 184 GLU A CA 1
ATOM 2755 C C . GLU A 1 184 ? -19.665 4.088 17.612 1.00 32.56 184 GLU A C 1
ATOM 2756 O O . GLU A 1 184 ? -20.560 3.959 16.767 1.00 36.62 184 GLU A O 1
ATOM 2760 N N . GLU A 1 185 ? -19.825 3.817 18.909 1.00 24.80 185 GLU A N 1
ATOM 2761 C CA . GLU A 1 185 ? -21.083 3.313 19.454 1.00 26.97 185 GLU A CA 1
ATOM 2762 C C . GLU A 1 185 ? -22.207 4.325 19.235 1.00 24.66 185 GLU A C 1
ATOM 2763 O O . GLU A 1 185 ? -23.336 3.961 18.838 1.00 24.04 185 GLU A O 1
ATOM 2767 N N . VAL A 1 186 ? -21.918 5.602 19.472 1.00 22.72 186 VAL A N 1
ATOM 2768 C CA . VAL A 1 186 ? -22.947 6.625 19.259 1.00 19.67 186 VAL A CA 1
ATOM 2769 C C . VAL A 1 186 ? -23.356 6.688 17.790 1.00 20.67 186 VAL A C 1
ATOM 2770 O O . VAL A 1 186 ? -24.559 6.673 17.492 1.00 19.05 186 VAL A O 1
ATOM 2783 N N . VAL A 1 187 ? -22.383 6.739 16.879 1.00 21.28 187 VAL A N 1
ATOM 2784 C CA . VAL A 1 187 ? -22.704 6.777 15.455 1.00 21.09 187 VAL A CA 1
ATOM 2785 C C . VAL A 1 187 ? -23.478 5.535 15.057 1.00 21.76 187 VAL A C 1
ATOM 2786 O O . VAL A 1 187 ? -24.430 5.623 14.302 1.00 20.36 187 VAL A O 1
ATOM 2799 N N . GLU A 1 188 ? -23.080 4.386 15.595 1.00 22.47 188 GLU A N 1
ATOM 2800 C CA . GLU A 1 188 ? -23.767 3.130 15.326 1.00 23.99 188 GLU A CA 1
ATOM 2801 C C . GLU A 1 188 ? -25.255 3.233 15.669 1.00 24.95 188 GLU A C 1
ATOM 2802 O O . GLU A 1 188 ? -26.111 2.797 14.883 1.00 25.03 188 GLU A O 1
ATOM 2810 N N . GLU A 1 189 ? -25.564 3.759 16.854 1.00 24.03 189 GLU A N 1
ATOM 2811 C CA . GLU A 1 189 ? -26.962 3.953 17.237 1.00 23.95 189 GLU A CA 1
ATOM 2812 C C . GLU A 1 189 ? -27.632 4.915 16.273 1.00 23.51 189 GLU A C 1
ATOM 2813 O O . GLU A 1 189 ? -28.734 4.653 15.767 1.00 28.55 189 GLU A O 1
ATOM 2821 N N . MET A 1 190 ? -26.970 6.035 16.003 1.00 21.49 190 MET A N 1
ATOM 2822 C CA . MET A 1 190 ? -27.587 7.008 15.112 1.00 21.75 190 MET A CA 1
ATOM 2823 C C . MET A 1 190 ? -27.866 6.444 13.702 1.00 23.47 190 MET A C 1
ATOM 2824 O O . MET A 1 190 ? -28.885 6.764 13.117 1.00 24.26 190 MET A O 1
ATOM 2838 N N . MET A 1 191 ? -26.988 5.595 13.178 1.00 23.48 191 MET A N 1
ATOM 2839 C CA . MET A 1 191 ? -27.170 5.005 11.843 1.00 24.96 191 MET A CA 1
ATOM 2840 C C . MET A 1 191 ? -28.465 4.211 11.743 1.00 26.29 191 MET A C 1
ATOM 2841 O O . MET A 1 191 ? -29.000 4.052 10.662 1.00 30.02 191 MET A O 1
ATOM 2855 N N . SER A 1 192 ? -28.949 3.710 12.879 1.00 25.24 192 SER A N 1
ATOM 2856 C CA . SER A 1 192 ? -30.109 2.826 12.921 1.00 36.74 192 SER A CA 1
ATOM 2857 C C . SER A 1 192 ? -31.402 3.597 13.117 1.00 36.24 192 SER A C 1
ATOM 2858 O O . SER A 1 192 ? -32.489 3.032 13.013 1.00 34.76 192 SER A O 1
ATOM 2866 N N . HIS A 1 193 ? -31.285 4.886 13.405 1.00 34.30 193 HIS A N 1
ATOM 2867 C CA . HIS A 1 193 ? -32.453 5.734 13.596 1.00 34.62 193 HIS A CA 1
ATOM 2868 C C . HIS A 1 193 ? -32.882 6.400 12.291 1.00 37.20 193 HIS A C 1
ATOM 2869 O O . HIS A 1 193 ? -33.931 7.040 12.239 1.00 36.75 193 HIS A O 1
ATOM 2882 N N . GLY B 1 7 ? -11.312 -2.028 63.557 1.00 61.05 7 GLY B N 1
ATOM 2883 C CA . GLY B 1 7 ? -12.726 -1.987 63.893 1.00 76.20 7 GLY B CA 1
ATOM 2884 C C . GLY B 1 7 ? -13.514 -3.073 63.180 1.00 107.40 7 GLY B C 1
ATOM 2885 O O . GLY B 1 7 ? -13.047 -3.626 62.186 1.00 51.64 7 GLY B O 1
ATOM 2888 N N . LYS B 1 8 ? -14.712 -3.375 63.679 1.00 38.74 8 LYS B N 1
ATOM 2889 C CA . LYS B 1 8 ? -15.535 -4.444 63.115 1.00 75.59 8 LYS B CA 1
ATOM 2890 C C . LYS B 1 8 ? -16.166 -3.982 61.810 1.00 78.80 8 LYS B C 1
ATOM 2891 O O . LYS B 1 8 ? -16.427 -2.790 61.642 1.00 35.54 8 LYS B O 1
ATOM 2910 N N . PRO B 1 9 ? -16.400 -4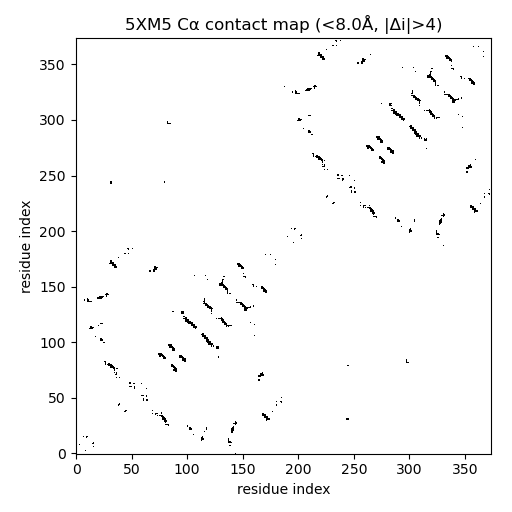.917 60.874 1.00 34.04 9 PRO B N 1
ATOM 2911 C CA . PRO B 1 9 ? -17.116 -4.548 59.649 1.00 33.77 9 PRO B CA 1
ATOM 2912 C C . PRO B 1 9 ? -18.469 -3.891 59.924 1.00 34.24 9 PRO B C 1
ATOM 2913 O O . PRO B 1 9 ? -19.202 -4.304 60.820 1.00 36.52 9 PRO B O 1
ATOM 2924 N N . LEU B 1 10 ? -18.792 -2.868 59.144 1.00 32.40 10 LEU B N 1
ATOM 2925 C CA . LEU B 1 10 ? -20.069 -2.197 59.277 1.00 28.13 10 LEU B CA 1
ATOM 2926 C C . LEU B 1 10 ? -21.211 -3.113 58.796 1.00 33.88 10 LEU B C 1
ATOM 2927 O O . LEU B 1 10 ? -21.030 -3.916 57.875 1.00 30.85 10 LEU B O 1
ATOM 2943 N N . THR B 1 11 ? -22.376 -3.020 59.437 1.00 36.49 11 THR B N 1
ATOM 2944 C CA . THR B 1 11 ? -23.563 -3.688 58.925 1.00 43.91 11 THR B CA 1
ATOM 2945 C C . THR B 1 11 ? -24.028 -2.889 57.729 1.00 45.68 11 THR B C 1
ATOM 2946 O O . THR B 1 11 ? -23.537 -1.779 57.492 1.00 38.34 11 THR B O 1
ATOM 2957 N N . GLU B 1 12 ? -24.980 -3.442 56.983 1.00 49.20 12 GLU B N 1
ATOM 2958 C CA . GLU B 1 12 ? -25.570 -2.722 55.862 1.00 50.94 12 GLU B CA 1
ATOM 2959 C C . GLU B 1 12 ? -26.109 -1.378 56.319 1.00 50.86 12 GLU B C 1
ATOM 2960 O O . GLU B 1 12 ? -25.953 -0.370 55.625 1.00 41.58 12 GLU B O 1
ATOM 2972 N N . VAL B 1 13 ? -26.748 -1.367 57.485 1.00 45.89 13 VAL B N 1
ATOM 2973 C CA . VAL B 1 13 ? -27.341 -0.139 57.998 1.00 37.50 13 VAL B CA 1
ATOM 2974 C C . VAL B 1 13 ? -26.260 0.873 58.358 1.00 30.64 13 VAL B C 1
ATOM 2975 O O . VAL B 1 13 ? -26.369 2.053 58.019 1.00 25.01 13 VAL B O 1
ATOM 2988 N N . GLU B 1 14 ? -25.205 0.417 59.034 1.00 32.29 14 GLU B N 1
ATOM 2989 C CA . GLU B 1 14 ? -24.128 1.320 59.434 1.00 35.00 14 GLU B CA 1
ATOM 2990 C C . GLU B 1 14 ? -23.386 1.839 58.215 1.00 28.07 14 GLU B C 1
ATOM 2991 O O . GLU B 1 14 ? -22.902 2.984 58.186 1.00 24.54 14 GLU B O 1
ATOM 3003 N N . GLN B 1 15 ? -23.257 0.982 57.213 1.00 30.66 15 GLN B N 1
ATOM 3004 C CA . GLN B 1 15 ? -22.576 1.388 56.002 1.00 23.97 15 GLN B CA 1
ATOM 3005 C C . GLN B 1 15 ? -23.415 2.414 55.268 1.00 24.28 15 GLN B C 1
ATOM 3006 O O . GLN B 1 15 ? -22.887 3.367 54.694 1.00 26.00 15 GLN B O 1
ATOM 3020 N N . LYS B 1 16 ? -24.722 2.194 55.241 1.00 23.24 16 LYS B N 1
ATOM 3021 C CA . LYS B 1 16 ? -25.613 3.197 54.674 1.00 24.62 16 LYS B CA 1
ATOM 3022 C C . LYS B 1 16 ? -25.450 4.509 55.445 1.00 22.22 16 LYS B C 1
ATOM 3023 O O . LYS B 1 16 ? -25.397 5.587 54.857 1.00 21.21 16 LYS B O 1
ATOM 3042 N N . ALA B 1 17 ? -25.367 4.421 56.770 1.00 22.22 17 ALA B N 1
ATOM 3043 C CA . ALA B 1 17 ? -25.164 5.621 57.561 1.00 22.02 17 ALA B CA 1
ATOM 3044 C C . ALA B 1 17 ? -23.845 6.316 57.214 1.00 23.16 17 ALA B C 1
ATOM 3045 O O . ALA B 1 17 ? -23.809 7.537 57.084 1.00 24.26 17 ALA B O 1
ATOM 3052 N N . ALA B 1 18 ? -22.760 5.555 57.080 1.00 20.85 18 ALA B N 1
ATOM 3053 C CA . ALA B 1 18 ? -21.470 6.152 56.756 1.00 21.63 18 ALA B CA 1
ATOM 3054 C C . ALA B 1 18 ? -21.519 6.800 55.387 1.00 22.43 18 ALA B C 1
ATOM 3055 O O . ALA B 1 18 ? -20.733 7.683 55.100 1.00 22.44 18 ALA B O 1
ATOM 3062 N N . ASN B 1 19 ? -22.462 6.351 54.560 1.00 21.51 19 ASN B N 1
ATOM 3063 C CA . ASN B 1 19 ? -22.657 6.898 53.213 1.00 21.49 19 ASN B CA 1
ATOM 3064 C C . ASN B 1 19 ? -23.709 7.991 53.185 1.00 22.73 19 ASN B C 1
ATOM 3065 O O . ASN B 1 19 ? -24.134 8.417 52.110 1.00 28.07 19 ASN B O 1
ATOM 3076 N N . GLY B 1 20 ? -24.141 8.439 54.368 1.00 20.46 20 GLY B N 1
ATOM 3077 C CA . GLY B 1 20 ? -25.092 9.533 54.450 1.00 21.28 20 GLY B CA 1
ATOM 3078 C C . GLY B 1 20 ? -26.575 9.187 54.433 1.00 22.30 20 GLY B C 1
ATOM 3079 O O . GLY B 1 20 ? -27.427 10.091 54.368 1.00 21.11 20 GLY B O 1
ATOM 3083 N N . VAL B 1 21 ? -26.901 7.905 54.554 1.00 24.12 21 VAL B N 1
ATOM 3084 C CA . VAL B 1 21 ? -28.296 7.479 54.496 1.00 24.02 21 VAL B CA 1
ATOM 3085 C C . VAL B 1 21 ? -28.661 6.858 55.828 1.00 25.36 21 VAL B C 1
ATOM 3086 O O . VAL B 1 21 ? -28.122 5.816 56.200 1.00 25.31 21 VAL B O 1
ATOM 3099 N N . PHE B 1 22 ? -29.581 7.501 56.545 1.00 21.64 22 PHE B N 1
ATOM 3100 C CA . PHE B 1 22 ? -30.009 7.024 57.842 1.00 24.34 22 PHE B CA 1
ATOM 3101 C C . PHE B 1 22 ? -31.204 7.832 58.274 1.00 25.10 22 PHE B C 1
ATOM 3102 O O . PHE B 1 22 ? -31.509 8.868 57.665 1.00 28.33 22 PHE B O 1
ATOM 3119 N N . ASP B 1 23 ? -31.878 7.369 59.317 1.00 28.23 23 ASP B N 1
ATOM 3120 C CA . ASP B 1 23 ? -32.953 8.171 59.891 1.00 28.52 23 ASP B CA 1
ATOM 3121 C C . ASP B 1 23 ? -32.605 8.767 61.246 1.00 27.96 23 ASP B C 1
ATOM 3122 O O . ASP B 1 23 ? -31.893 8.168 62.061 1.00 29.39 23 ASP B O 1
ATOM 3129 N N . ASP B 1 24 ? -33.119 9.977 61.439 1.00 27.59 24 ASP B N 1
ATOM 3130 C CA . ASP B 1 24 ? -32.820 10.807 62.592 1.00 30.88 24 ASP B CA 1
ATOM 3131 C C . ASP B 1 24 ? -33.069 10.059 63.877 1.00 28.09 24 ASP B C 1
ATOM 3132 O O . ASP B 1 24 ? -32.366 10.264 64.864 1.00 26.53 24 ASP B O 1
ATOM 3141 N N . ALA B 1 25 ? -34.075 9.191 63.858 1.00 26.18 25 ALA B N 1
ATOM 3142 C CA . ALA B 1 25 ? -34.493 8.481 65.057 1.00 27.67 25 ALA B CA 1
ATOM 3143 C C . ALA B 1 25 ? -33.434 7.480 65.529 1.00 30.37 25 ALA B C 1
ATOM 3144 O O . ALA B 1 25 ? -33.491 7.002 66.663 1.00 34.28 25 ALA B O 1
ATOM 3151 N N . ASN B 1 26 ? -32.482 7.156 64.657 1.00 26.27 26 ASN B N 1
ATOM 3152 C CA . ASN B 1 26 ? -31.404 6.229 65.014 1.00 32.42 26 ASN B CA 1
ATOM 3153 C C . ASN B 1 26 ? -30.048 6.866 65.326 1.00 29.30 26 ASN B C 1
ATOM 3154 O O . ASN B 1 26 ? -29.100 6.166 65.689 1.00 28.26 26 ASN B O 1
ATOM 3165 N N . VAL B 1 27 ? -29.958 8.185 65.211 1.00 23.76 27 VAL B N 1
ATOM 3166 C CA . VAL B 1 27 ? -28.764 8.887 65.643 1.00 21.73 27 VAL B CA 1
ATOM 3167 C C . VAL B 1 27 ? -28.682 8.856 67.179 1.00 22.18 27 VAL B C 1
ATOM 3168 O O . VAL B 1 27 ? -29.694 9.045 67.885 1.00 22.22 27 VAL B O 1
ATOM 3181 N N . GLN B 1 28 ? -27.484 8.591 67.690 1.00 22.29 28 GLN B N 1
ATOM 3182 C CA . GLN B 1 28 ? -27.278 8.543 69.130 1.00 24.66 28 GLN B CA 1
ATOM 3183 C C . GLN B 1 28 ? -26.133 9.434 69.592 1.00 22.18 28 GLN B C 1
ATOM 3184 O O . GLN B 1 28 ? -25.217 9.782 68.835 1.00 21.25 28 GLN B O 1
ATOM 3198 N N . ASN B 1 29 ? -26.188 9.798 70.867 1.00 21.46 29 ASN B N 1
ATOM 3199 C CA . ASN B 1 29 ? -25.163 10.638 71.449 1.00 21.28 29 ASN B CA 1
ATOM 3200 C C . ASN B 1 29 ? -23.869 9.861 71.576 1.00 25.09 29 ASN B C 1
ATOM 3201 O O . ASN B 1 29 ? -23.868 8.612 71.581 1.00 26.09 29 ASN B O 1
ATOM 3212 N N . ARG B 1 30 ? -22.773 10.601 71.663 1.00 22.86 30 ARG B N 1
ATOM 3213 C CA . ARG B 1 30 ? -21.446 10.013 71.770 1.00 22.32 30 ARG B CA 1
ATOM 3214 C C . ARG B 1 30 ? -20.657 10.799 72.799 1.00 24.07 30 ARG B C 1
ATOM 3215 O O . ARG B 1 30 ? -21.031 11.937 73.107 1.00 24.22 30 ARG B O 1
ATOM 3236 N N . THR B 1 31 ? -19.598 10.184 73.346 1.00 23.85 31 THR B N 1
ATOM 3237 C CA . THR B 1 31 ? -18.706 10.832 74.299 1.00 25.54 31 THR B CA 1
ATOM 3238 C C . THR B 1 31 ? -17.361 11.121 73.639 1.00 26.50 31 THR B C 1
ATOM 3239 O O . THR B 1 31 ? -17.008 10.508 72.635 1.00 23.48 31 THR B O 1
ATOM 3250 N N . LEU B 1 32 ? -16.603 12.044 74.221 1.00 25.92 32 LEU B N 1
ATOM 3251 C CA . LEU B 1 32 ? -15.357 12.485 73.624 1.00 26.41 32 LEU B CA 1
ATOM 3252 C C . LEU B 1 32 ? -14.380 11.330 73.486 1.00 26.52 32 LEU B C 1
ATOM 3253 O O . LEU B 1 32 ? -13.552 11.332 72.573 1.00 28.47 32 LEU B O 1
ATOM 3269 N N . SER B 1 33 ? -14.493 10.335 74.370 1.00 26.14 33 SER B N 1
ATOM 3270 C CA . SER B 1 33 ? -13.643 9.150 74.300 1.00 28.28 33 SER B CA 1
ATOM 3271 C C . SER B 1 33 ? -13.665 8.428 72.932 1.00 28.42 33 SER B C 1
ATOM 3272 O O . SER B 1 33 ? -12.733 7.678 72.600 1.00 28.21 33 SER B O 1
ATOM 3280 N N . ASP B 1 34 ? -14.701 8.638 72.130 1.00 26.46 34 ASP B N 1
ATOM 3281 C CA . ASP B 1 34 ? -14.711 8.035 70.793 1.00 26.36 34 ASP B CA 1
ATOM 3282 C C . ASP B 1 34 ? -13.560 8.556 69.938 1.00 26.17 34 ASP B C 1
ATOM 3283 O O . ASP B 1 34 ? -13.121 7.879 69.003 1.00 25.71 34 ASP B O 1
ATOM 3292 N N . TRP B 1 35 ? -13.041 9.731 70.293 1.00 25.85 35 TRP B N 1
ATOM 3293 C CA . TRP B 1 35 ? -11.929 10.349 69.567 1.00 23.42 35 TRP B CA 1
ATOM 3294 C C . TRP B 1 35 ? -10.627 10.325 70.353 1.00 24.78 35 TRP B C 1
ATOM 3295 O O . TRP B 1 35 ? -9.648 10.987 69.999 1.00 24.60 35 TRP B O 1
ATOM 3316 N N . ASP B 1 36 ? -10.606 9.533 71.407 1.00 25.03 36 ASP B N 1
ATOM 3317 C CA . ASP B 1 36 ? -9.386 9.398 72.194 1.00 24.08 36 ASP B CA 1
ATOM 3318 C C . ASP B 1 36 ? -8.259 8.956 71.284 1.00 23.96 36 ASP B C 1
ATOM 3319 O O . ASP B 1 36 ? -8.447 8.068 70.462 1.00 24.17 36 ASP B O 1
ATOM 3328 N N . GLY B 1 37 ? -7.112 9.618 71.395 1.00 23.97 37 GLY B N 1
ATOM 3329 C CA . GLY B 1 37 ? -5.903 9.212 70.699 1.00 27.74 37 GLY B CA 1
ATOM 3330 C C . GLY B 1 37 ? -5.033 10.399 70.331 1.00 25.84 37 GLY B C 1
ATOM 3331 O O . GLY B 1 37 ? -5.374 11.537 70.626 1.00 26.96 37 GLY B O 1
ATOM 3335 N N . VAL B 1 38 ? -3.899 10.115 69.699 1.00 25.56 38 VAL B N 1
ATOM 3336 C CA . VAL B 1 38 ? -3.082 11.140 69.067 1.00 26.49 38 VAL B CA 1
ATOM 3337 C C . VAL B 1 38 ? -3.266 11.081 67.520 1.00 25.63 38 VAL B C 1
ATOM 3338 O O . VAL B 1 38 ? -3.168 10.010 66.901 1.00 25.97 38 VAL B O 1
ATOM 3351 N N . TRP B 1 39 ? -3.503 12.247 66.914 1.00 23.46 39 TRP B N 1
ATOM 3352 C CA . TRP B 1 39 ? -3.920 12.351 65.503 1.00 23.15 39 TRP B CA 1
ATOM 3353 C C . TRP B 1 39 ? -3.087 13.336 64.671 1.00 22.76 39 TRP B C 1
ATOM 3354 O O . TRP B 1 39 ? -2.775 14.436 65.159 1.00 25.31 39 TRP B O 1
ATOM 3375 N N . GLN B 1 40 ? -2.780 12.953 63.417 1.00 19.86 40 GLN B N 1
ATOM 3376 C CA . GLN B 1 40 ? -2.061 13.810 62.460 1.00 19.50 40 GLN B CA 1
ATOM 3377 C C . GLN B 1 40 ? -3.013 14.370 61.403 1.00 18.89 40 GLN B C 1
ATOM 3378 O O . GLN B 1 40 ? -3.864 13.643 60.909 1.00 16.96 40 GLN B O 1
ATOM 3392 N N . SER B 1 41 ? -2.845 15.662 61.106 1.00 19.61 41 SER B N 1
ATOM 3393 C CA . SER B 1 41 ? -3.509 16.324 59.999 1.00 20.13 41 SER B CA 1
ATOM 3394 C C . SER B 1 41 ? -3.028 15.692 58.700 1.00 14.51 41 SER B C 1
ATOM 3395 O O . SER B 1 41 ? -1.837 15.322 58.585 1.00 17.90 41 SER B O 1
ATOM 3403 N N . VAL B 1 42 ? -3.932 15.540 57.716 1.00 16.56 42 VAL B N 1
ATOM 3404 C CA . VAL B 1 42 ? -3.512 14.954 56.464 1.00 16.01 42 VAL B CA 1
ATOM 3405 C C . VAL B 1 42 ? -2.909 16.018 55.554 1.00 15.02 42 VAL B C 1
ATOM 3406 O O . VAL B 1 42 ? -2.433 15.710 54.449 1.00 16.76 42 VAL B O 1
ATOM 3419 N N . TYR B 1 43 ? -3.003 17.275 55.970 1.00 15.29 43 TYR B N 1
ATOM 3420 C CA . TYR B 1 43 ? -2.662 18.396 55.094 1.00 18.34 43 TYR B CA 1
ATOM 3421 C C . TYR B 1 43 ? -1.230 18.348 54.592 1.00 16.65 43 TYR B C 1
ATOM 3422 O O . TYR B 1 43 ? -0.972 18.602 53.409 1.00 19.89 43 TYR B O 1
ATOM 3440 N N . PRO B 1 44 ? -0.285 17.999 55.454 1.00 22.44 44 PRO B N 1
ATOM 3441 C CA . PRO B 1 44 ? 1.062 17.964 54.868 1.00 20.10 44 PRO B CA 1
ATOM 3442 C C . PRO B 1 44 ? 1.240 16.889 53.791 1.00 23.10 44 PRO B C 1
ATOM 3443 O O . PRO B 1 44 ? 2.121 17.023 52.934 1.00 24.95 44 PRO B O 1
ATOM 3454 N N . LEU B 1 45 ? 0.429 15.840 53.822 1.00 22.71 45 LEU B N 1
ATOM 3455 C CA . LEU B 1 45 ? 0.452 14.867 52.737 1.00 22.34 45 LEU B CA 1
ATOM 3456 C C . LEU B 1 45 ? -0.003 15.505 51.444 1.00 22.47 45 LEU B C 1
ATOM 3457 O O . LEU B 1 45 ? 0.544 15.214 50.387 1.00 22.33 45 LEU B O 1
ATOM 3473 N N . LEU B 1 46 ? -1.044 16.332 51.505 1.00 21.24 46 LEU B N 1
ATOM 3474 C CA . LEU B 1 46 ? -1.480 17.040 50.296 1.00 21.13 46 LEU B CA 1
ATOM 3475 C C . LEU B 1 46 ? -0.341 17.962 49.835 1.00 23.19 46 LEU B C 1
ATOM 3476 O O . LEU B 1 46 ? 0.029 17.974 48.648 1.00 24.04 46 LEU B O 1
ATOM 3492 N N . GLN B 1 47 ? 0.223 18.725 50.767 1.00 23.17 47 GLN B N 1
ATOM 3493 C CA . GLN B 1 47 ? 1.270 19.704 50.409 1.00 24.39 47 GLN B CA 1
ATOM 3494 C C . GLN B 1 47 ? 2.515 19.108 49.724 1.00 27.12 47 GLN B C 1
ATOM 3495 O O . GLN B 1 47 ? 3.105 19.722 48.810 1.00 29.34 47 GLN B O 1
ATOM 3509 N N . SER B 1 48 ? 2.910 17.921 50.167 1.00 26.08 48 SER B N 1
ATOM 3510 C CA . SER B 1 48 ? 4.106 17.268 49.672 1.00 28.93 48 SER B CA 1
ATOM 3511 C C . SER B 1 48 ? 3.860 16.486 48.390 1.00 27.93 48 SER B C 1
ATOM 3512 O O . SER B 1 48 ? 4.779 15.887 47.862 1.00 29.47 48 SER B O 1
ATOM 3520 N N . GLY B 1 49 ? 2.613 16.435 47.923 1.00 26.68 49 GLY B N 1
ATOM 3521 C CA . GLY B 1 49 ? 2.288 15.755 46.671 1.00 27.14 49 GLY B CA 1
ATOM 3522 C C . GLY B 1 49 ? 1.932 14.276 46.797 1.00 27.40 49 GLY B C 1
ATOM 3523 O O . GLY B 1 49 ? 1.639 13.630 45.794 1.00 28.37 49 GLY B O 1
ATOM 3527 N N . LYS B 1 50 ? 1.929 13.749 48.019 1.00 23.61 50 LYS B N 1
ATOM 3528 C CA . LYS B 1 50 ? 1.686 12.329 48.251 1.00 22.71 50 LYS B CA 1
ATOM 3529 C C . LYS B 1 50 ? 0.239 11.881 47.988 1.00 22.33 50 LYS B C 1
ATOM 3530 O O . LYS B 1 50 ? -0.006 10.697 47.731 1.00 25.84 50 LYS B O 1
ATOM 3549 N N . LEU B 1 51 ? -0.697 12.814 48.085 1.00 21.09 51 LEU B N 1
ATOM 3550 C CA . LEU B 1 51 ? -2.103 12.497 47.815 1.00 21.08 51 LEU B CA 1
ATOM 3551 C C . LEU B 1 51 ? -2.438 12.535 46.319 1.00 23.87 51 LEU B C 1
ATOM 3552 O O . LEU B 1 51 ? -3.582 12.288 45.926 1.00 24.81 51 LEU B O 1
ATOM 3568 N N . ASP B 1 52 ? -1.449 12.843 45.483 1.00 25.33 52 ASP B N 1
ATOM 3569 C CA . ASP B 1 52 ? -1.632 12.876 44.028 1.00 26.74 52 ASP B CA 1
ATOM 3570 C C . ASP B 1 52 ? -2.330 11.631 43.447 1.00 26.45 52 ASP B C 1
ATOM 3571 O O . ASP B 1 52 ? -3.298 11.761 42.682 1.00 28.07 52 ASP B O 1
ATOM 3577 N N . PRO B 1 53 ? -1.853 10.425 43.805 1.00 26.28 53 PRO B N 1
ATOM 3578 C CA . PRO B 1 53 ? -2.521 9.217 43.304 1.00 24.76 53 PRO B CA 1
ATOM 3579 C C . PRO B 1 53 ? -3.976 9.125 43.755 1.00 23.12 53 PRO B C 1
ATOM 3580 O O . PRO B 1 53 ? -4.809 8.620 42.977 1.00 23.66 53 PRO B O 1
ATOM 3591 N N . VAL B 1 54 ? -4.276 9.611 44.967 1.00 20.80 54 VAL B N 1
ATOM 3592 C CA . VAL B 1 54 ? -5.652 9.577 45.458 1.00 16.45 54 VAL B CA 1
ATOM 3593 C C . VAL B 1 54 ? -6.511 10.470 44.581 1.00 16.68 54 VAL B C 1
ATOM 3594 O O . VAL B 1 54 ? -7.641 10.095 44.183 1.00 16.31 54 VAL B O 1
ATOM 3607 N N . PHE B 1 55 ? -6.032 11.683 44.315 1.00 15.20 55 PHE B N 1
ATOM 3608 C CA . PHE B 1 55 ? -6.864 12.602 43.546 1.00 17.12 55 PHE B CA 1
ATOM 3609 C C . PHE B 1 55 ? -6.978 12.132 42.138 1.00 18.07 55 PHE B C 1
ATOM 3610 O O . PHE B 1 55 ? -8.014 12.306 41.531 1.00 18.99 55 PHE B O 1
ATOM 3627 N N . GLN B 1 56 ? -5.915 11.547 41.608 1.00 17.95 56 GLN B N 1
ATOM 3628 C CA . GLN B 1 56 ? -5.996 11.031 40.249 1.00 20.68 56 GLN B CA 1
ATOM 3629 C C . GLN B 1 56 ? -7.027 9.903 40.094 1.00 18.93 56 GLN B C 1
ATOM 3630 O O . GLN B 1 56 ? -7.786 9.874 39.098 1.00 19.81 56 GLN B O 1
ATOM 3644 N N . LYS B 1 57 ? -7.035 8.971 41.043 1.00 18.70 57 LYS B N 1
ATOM 3645 C CA . LYS B 1 57 ? -8.032 7.907 41.062 1.00 18.27 57 LYS B CA 1
ATOM 3646 C C . LYS B 1 57 ? -9.456 8.503 41.081 1.00 15.75 57 LYS B C 1
ATOM 3647 O O . LYS B 1 57 ? -10.369 8.153 40.262 1.00 18.16 57 LYS B O 1
ATOM 3666 N N . LYS B 1 58 ? -9.661 9.436 41.995 1.00 16.06 58 LYS B N 1
ATOM 3667 C CA . LYS B 1 58 ? -10.981 10.070 42.109 1.00 17.36 58 LYS B CA 1
ATOM 3668 C C . LYS B 1 58 ? -11.373 10.783 40.816 1.00 17.76 58 LYS B C 1
ATOM 3669 O O . LYS B 1 58 ? -12.524 10.695 40.337 1.00 17.01 58 LYS B O 1
ATOM 3688 N N . ALA B 1 59 ? -10.405 11.480 40.236 1.00 21.63 59 ALA B N 1
ATOM 3689 C CA . ALA B 1 59 ? -10.658 12.244 39.037 1.00 21.10 59 ALA B CA 1
ATOM 3690 C C . ALA B 1 59 ? -10.950 11.308 37.877 1.00 20.52 59 ALA B C 1
ATOM 3691 O O . ALA B 1 59 ? -11.818 11.597 37.052 1.00 21.80 59 ALA B O 1
ATOM 3698 N N . ASP B 1 60 ? -10.228 10.196 37.788 1.00 20.38 60 ASP B N 1
ATOM 3699 C CA . ASP B 1 60 ? -10.491 9.263 36.683 1.00 21.09 60 ASP B CA 1
ATOM 3700 C C . ASP B 1 60 ? -11.880 8.694 36.870 1.00 23.36 60 ASP B C 1
ATOM 3701 O O . ASP B 1 60 ? -12.614 8.533 35.894 1.00 22.43 60 ASP B O 1
ATOM 3710 N N . ALA B 1 61 ? -12.254 8.391 38.117 1.00 21.91 61 ALA B N 1
ATOM 3711 C CA . ALA B 1 61 ? -13.576 7.774 38.343 1.00 23.50 61 ALA B CA 1
ATOM 3712 C C . ALA B 1 61 ? -14.788 8.695 38.111 1.00 23.42 61 ALA B C 1
ATOM 3713 O O . ALA B 1 61 ? -15.816 8.240 37.589 1.00 25.92 61 ALA B O 1
ATOM 3720 N N . ASP B 1 62 ? -14.673 9.969 38.470 1.00 20.92 62 ASP B N 1
ATOM 3721 C CA . ASP B 1 62 ? -15.790 10.909 38.407 1.00 21.64 62 ASP B CA 1
ATOM 3722 C C . ASP B 1 62 ? -15.746 11.652 37.086 1.00 22.81 62 ASP B C 1
ATOM 3723 O O . ASP B 1 62 ? -14.975 12.595 36.907 1.00 20.97 62 ASP B O 1
ATOM 3732 N N . LYS B 1 63 ? -16.610 11.229 36.167 1.00 22.72 63 LYS B N 1
ATOM 3733 C CA . LYS B 1 63 ? -16.601 11.756 34.823 1.00 23.87 63 LYS B CA 1
ATOM 3734 C C . LYS B 1 63 ? -17.020 13.218 34.774 1.00 23.52 63 LYS B C 1
ATOM 3735 O O . LYS B 1 63 ? -16.898 13.864 33.725 1.00 24.73 63 LYS B O 1
ATOM 3754 N N . THR B 1 64 ? -17.538 13.735 35.881 1.00 24.13 64 THR B N 1
ATOM 3755 C CA . THR B 1 64 ? -18.042 15.095 35.910 1.00 22.96 64 THR B CA 1
ATOM 3756 C C . THR B 1 64 ? -17.018 16.037 36.536 1.00 23.46 64 THR B C 1
ATOM 3757 O O . THR B 1 64 ? -17.267 17.240 36.602 1.00 25.94 64 THR B O 1
ATOM 3768 N N . LYS B 1 65 ? -15.885 15.504 37.010 1.00 21.58 65 LYS B N 1
ATOM 3769 C CA . LYS B 1 65 ? -14.891 16.337 37.711 1.00 22.36 65 LYS B CA 1
ATOM 3770 C C . LYS B 1 65 ? -13.474 16.134 37.165 1.00 23.18 65 LYS B C 1
ATOM 3771 O O . LYS B 1 65 ? -13.032 15.009 36.939 1.00 25.66 65 LYS B O 1
ATOM 3790 N N . THR B 1 66 ? -12.757 17.229 36.961 1.00 20.77 66 THR B N 1
ATOM 3791 C CA . THR B 1 66 ? -11.380 17.126 36.505 1.00 17.07 66 THR B CA 1
ATOM 3792 C C . THR B 1 66 ? -10.464 17.024 37.703 1.00 19.57 66 THR B C 1
ATOM 3793 O O . THR B 1 66 ? -10.845 17.327 38.860 1.00 18.87 66 THR B O 1
ATOM 3804 N N . PHE B 1 67 ? -9.233 16.658 37.416 1.00 17.93 67 PHE B N 1
ATOM 3805 C CA . PHE B 1 67 ? -8.215 16.677 38.446 1.00 15.37 67 PHE B CA 1
ATOM 3806 C C . PHE B 1 67 ? -8.139 17.983 39.247 1.00 19.33 67 PHE B C 1
ATOM 3807 O O . PHE B 1 67 ? -8.117 17.954 40.479 1.00 18.80 67 PHE B O 1
ATOM 3824 N N . ALA B 1 68 ? -8.057 19.120 38.572 1.00 20.41 68 ALA B N 1
ATOM 3825 C CA . ALA B 1 68 ? -7.919 20.382 39.297 1.00 20.37 68 ALA B CA 1
ATOM 3826 C C . ALA B 1 68 ? -9.101 20.599 40.244 1.00 20.85 68 ALA B C 1
ATOM 3827 O O . ALA B 1 68 ? -8.945 21.124 41.337 1.00 18.74 68 ALA B O 1
ATOM 3834 N N . GLU B 1 69 ? -10.286 20.211 39.810 1.00 17.02 69 GLU B N 1
ATOM 3835 C CA . GLU B 1 69 ? -11.491 20.430 40.648 1.00 17.49 69 GLU B CA 1
ATOM 3836 C C . GLU B 1 69 ? -11.398 19.578 41.906 1.00 18.00 69 GLU B C 1
ATOM 3837 O O . GLU B 1 69 ? -11.707 20.049 42.999 1.00 18.21 69 GLU B O 1
ATOM 3849 N N . ILE B 1 70 ? -10.972 18.332 41.736 1.00 17.46 70 ILE B N 1
ATOM 3850 C CA . ILE B 1 70 ? -10.880 17.414 42.868 1.00 15.76 70 ILE B CA 1
ATOM 3851 C C . ILE B 1 70 ? -9.817 17.918 43.857 1.00 14.64 70 ILE B C 1
ATOM 3852 O O . ILE B 1 70 ? -10.021 17.964 45.079 1.00 14.37 70 ILE B O 1
ATOM 3868 N N . LYS B 1 71 ? -8.656 18.261 43.309 1.00 15.63 71 LYS B N 1
ATOM 3869 C CA . LYS B 1 71 ? -7.543 18.769 44.113 1.00 18.13 71 LYS B CA 1
ATOM 3870 C C . LYS B 1 71 ? -7.953 20.028 44.855 1.00 18.12 71 LYS B C 1
ATOM 3871 O O . LYS B 1 71 ? -7.691 20.161 46.043 1.00 18.81 71 LYS B O 1
ATOM 3890 N N . ASP B 1 72 ? -8.596 20.958 44.164 1.00 17.89 72 ASP B N 1
ATOM 3891 C CA . ASP B 1 72 ? -9.014 22.207 44.798 1.00 19.12 72 ASP B CA 1
ATOM 3892 C C . ASP B 1 72 ? -9.986 21.935 45.954 1.00 16.31 72 ASP B C 1
ATOM 3893 O O . ASP B 1 72 ? -9.895 22.535 47.027 1.00 17.82 72 ASP B O 1
ATOM 3900 N N . TYR B 1 73 ? -10.934 21.032 45.707 1.00 17.05 73 TYR B N 1
ATOM 3901 C CA . TYR B 1 73 ? -11.892 20.641 46.727 1.00 18.04 73 TYR B CA 1
ATOM 3902 C C . TYR B 1 73 ? -11.200 20.158 48.007 1.00 15.92 73 TYR B C 1
ATOM 3903 O O . TYR B 1 73 ? -11.511 20.632 49.121 1.00 14.74 73 TYR B O 1
ATOM 3921 N N . TYR B 1 74 ? -10.255 19.232 47.845 1.00 16.01 74 TYR B N 1
ATOM 3922 C CA . TYR B 1 74 ? -9.537 18.695 49.008 1.00 15.44 74 TYR B CA 1
ATOM 3923 C C . TYR B 1 74 ? -8.514 19.640 49.614 1.00 14.98 74 TYR B C 1
ATOM 3924 O O . TYR B 1 74 ? -8.263 19.583 50.798 1.00 15.29 74 TYR B O 1
ATOM 3942 N N . HIS B 1 75 ? -7.913 20.498 48.806 1.00 14.55 75 HIS B N 1
ATOM 3943 C CA . HIS B 1 75 ? -7.027 21.516 49.308 1.00 16.14 75 HIS B CA 1
ATOM 3944 C C . HIS B 1 75 ? -7.775 22.461 50.267 1.00 15.46 75 HIS B C 1
ATOM 3945 O O . HIS B 1 75 ? -7.296 22.725 51.386 1.00 18.29 75 HIS B O 1
ATOM 3958 N N . LYS B 1 76 ? -8.924 22.988 49.828 1.00 16.51 76 LYS B N 1
ATOM 3959 C CA . LYS B 1 76 ? -9.775 23.796 50.719 1.00 19.30 76 LYS B CA 1
ATOM 3960 C C . LYS B 1 76 ? -10.248 22.982 51.927 1.00 15.56 76 LYS B C 1
ATOM 3961 O O . LYS B 1 76 ? -10.271 23.478 53.080 1.00 16.25 76 LYS B O 1
ATOM 3980 N N . GLY B 1 77 ? -10.632 21.737 51.670 1.00 17.35 77 GLY B N 1
ATOM 3981 C CA . GLY B 1 77 ? -11.042 20.848 52.747 1.00 14.00 77 GLY B CA 1
ATOM 3982 C C . GLY B 1 77 ? -10.018 20.598 53.844 1.00 13.74 77 GLY B C 1
ATOM 3983 O O . GLY B 1 77 ? -10.319 20.727 55.038 1.00 14.54 77 GLY B O 1
ATOM 3987 N N . TYR B 1 78 ? -8.799 20.255 53.449 1.00 13.31 78 TYR B N 1
ATOM 3988 C CA . TYR B 1 78 ? -7.801 19.800 54.396 1.00 12.86 78 TYR B CA 1
ATOM 3989 C C . TYR B 1 78 ? -6.976 20.900 55.045 1.00 13.81 78 TYR B C 1
ATOM 3990 O O . TYR B 1 78 ? -6.380 20.650 56.070 1.00 15.10 78 TYR B O 1
ATOM 4008 N N . ALA B 1 79 ? -6.950 22.104 54.501 1.00 15.18 79 ALA B N 1
ATOM 4009 C CA . ALA B 1 79 ? -6.025 23.141 55.006 1.00 16.22 79 ALA B CA 1
ATOM 4010 C C . ALA B 1 79 ? -6.182 23.456 56.500 1.00 16.98 79 ALA B C 1
ATOM 4011 O O . ALA B 1 79 ? -7.263 23.756 56.968 1.00 17.87 79 ALA B O 1
ATOM 4018 N N . THR B 1 80 ? -5.087 23.414 57.236 1.00 17.29 80 THR B N 1
ATOM 4019 C CA . THR B 1 80 ? -5.105 23.779 58.651 1.00 17.67 80 THR B CA 1
ATOM 4020 C C . THR B 1 80 ? -3.670 23.882 59.079 1.00 18.30 80 THR B C 1
ATOM 4021 O O . THR B 1 80 ? -2.828 23.219 58.488 1.00 17.18 80 THR B O 1
ATOM 4032 N N . ASP B 1 81 ? -3.410 24.658 60.129 1.00 23.48 81 ASP B N 1
ATOM 4033 C CA . ASP B 1 81 ? -2.070 24.770 60.718 1.00 23.76 81 ASP B CA 1
ATOM 4034 C C . ASP B 1 81 ? -1.931 23.967 62.021 1.00 23.68 81 ASP B C 1
ATOM 4035 O O . ASP B 1 81 ? -0.934 24.102 62.772 1.00 25.47 81 ASP B O 1
ATOM 4044 N N . ILE B 1 82 ? -2.947 23.163 62.309 1.00 23.66 82 ILE B N 1
ATOM 4045 C CA . ILE B 1 82 ? -2.943 22.305 63.467 1.00 24.30 82 ILE B CA 1
ATOM 4046 C C . ILE B 1 82 ? -2.494 20.946 63.007 1.00 21.67 82 ILE B C 1
ATOM 4047 O O . ILE B 1 82 ? -3.285 20.150 62.516 1.00 21.76 82 ILE B O 1
ATOM 4063 N N . GLU B 1 83 ? -1.228 20.653 63.280 1.00 22.64 83 GLU B N 1
ATOM 4064 C CA . GLU B 1 83 ? -0.584 19.464 62.708 1.00 23.57 83 GLU B CA 1
ATOM 4065 C C . GLU B 1 83 ? -1.012 18.223 63.463 1.00 23.48 83 GLU B C 1
ATOM 4066 O O . GLU B 1 83 ? -1.035 17.122 62.900 1.00 24.89 83 GLU B O 1
ATOM 4074 N N . MET B 1 84 ? -1.305 18.419 64.752 1.00 22.40 84 MET B N 1
ATOM 4075 C CA . MET B 1 84 ? -1.507 17.322 65.685 1.00 21.41 84 MET B CA 1
ATOM 4076 C C . MET B 1 84 ? -2.577 17.672 66.716 1.00 22.15 84 MET B C 1
ATOM 4077 O O . MET B 1 84 ? -2.600 18.783 67.269 1.00 21.55 84 MET B O 1
ATOM 4091 N N . ILE B 1 85 ? -3.486 16.721 66.922 1.00 20.99 85 ILE B N 1
ATOM 4092 C CA . ILE B 1 85 ? -4.464 16.820 67.999 1.00 20.66 85 ILE B CA 1
ATOM 4093 C C . ILE B 1 85 ? -4.328 15.632 68.932 1.00 22.09 85 ILE B C 1
ATOM 4094 O O . ILE B 1 85 ? -4.162 14.485 68.494 1.00 24.82 85 ILE B O 1
ATOM 4110 N N . GLY B 1 86 ? -4.406 15.914 70.227 1.00 24.06 86 GLY B N 1
ATOM 4111 C CA . GLY B 1 86 ? -4.268 14.897 71.255 1.00 24.27 86 GLY B CA 1
ATOM 4112 C C . GLY B 1 86 ? -5.530 14.919 72.084 1.00 24.55 86 GLY B C 1
ATOM 4113 O O . GLY B 1 86 ? -5.934 15.986 72.550 1.00 26.64 86 GLY B O 1
ATOM 4117 N N . ILE B 1 87 ? -6.159 13.752 72.244 1.00 26.40 87 ILE B N 1
ATOM 4118 C CA . ILE B 1 87 ? -7.411 13.633 72.988 1.00 25.05 87 ILE B CA 1
ATOM 4119 C C . ILE B 1 87 ? -7.306 12.494 74.000 1.00 28.83 87 ILE B C 1
ATOM 4120 O O . ILE B 1 87 ? -7.059 11.323 73.648 1.00 26.06 87 ILE B O 1
ATOM 4136 N N . GLU B 1 88 ? -7.495 12.859 75.268 1.00 34.08 88 GLU B N 1
ATOM 4137 C CA . GLU B 1 88 ? -7.291 11.942 76.376 1.00 39.79 88 GLU B CA 1
ATOM 4138 C C . GLU B 1 88 ? -7.847 12.558 77.655 1.00 41.66 88 GLU B C 1
ATOM 4139 O O . GLU B 1 88 ? -7.723 13.768 77.863 1.00 40.39 88 GLU B O 1
ATOM 4151 N N . ASP B 1 89 ? -8.437 11.715 78.506 1.00 42.27 89 ASP B N 1
ATOM 4152 C CA . ASP B 1 89 ? -8.951 12.128 79.819 1.00 46.96 89 ASP B CA 1
ATOM 4153 C C . ASP B 1 89 ? -9.874 13.334 79.711 1.00 45.71 89 ASP B C 1
ATOM 4154 O O . ASP B 1 89 ? -9.847 14.215 80.568 1.00 43.02 89 ASP B O 1
ATOM 4163 N N . GLY B 1 90 ? -10.673 13.383 78.649 1.00 36.29 90 GLY B N 1
ATOM 4164 C CA . GLY B 1 90 ? -11.668 14.433 78.504 1.00 37.47 90 GLY B CA 1
ATOM 4165 C C . GLY B 1 90 ? -11.092 15.778 78.102 1.00 34.37 90 GLY B C 1
ATOM 4166 O O . GLY B 1 90 ? -11.815 16.769 78.060 1.00 34.54 90 GLY B O 1
ATOM 4170 N N . ILE B 1 91 ? -9.790 15.812 77.819 1.00 32.63 91 ILE B N 1
ATOM 4171 C CA . ILE B 1 91 ? -9.127 17.030 77.369 1.00 31.76 91 ILE B CA 1
ATOM 4172 C C . ILE B 1 91 ? -8.675 16.935 75.917 1.00 28.52 91 ILE B C 1
ATOM 4173 O O . ILE B 1 91 ? -8.105 15.931 75.494 1.00 27.70 91 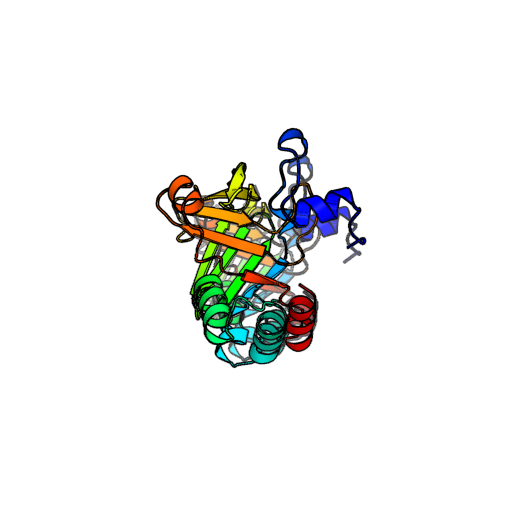ILE B O 1
ATOM 4189 N N . VAL B 1 92 ? -8.875 18.016 75.179 1.00 27.13 92 VAL B N 1
ATOM 4190 C CA . VAL B 1 92 ? -8.365 18.085 73.813 1.00 29.27 92 VAL B CA 1
ATOM 4191 C C . VAL B 1 92 ? -7.195 19.056 73.767 1.00 29.76 92 VAL B C 1
ATOM 4192 O O . VAL B 1 92 ? -7.288 20.180 74.271 1.00 30.40 92 VAL B O 1
ATOM 4205 N N . GLU B 1 93 ? -6.126 18.600 73.110 1.00 30.81 93 GLU B N 1
ATOM 4206 C CA . GLU B 1 93 ? -4.874 19.340 72.973 1.00 29.44 93 GLU B CA 1
ATOM 4207 C C . GLU B 1 93 ? -4.552 19.621 71.491 1.00 27.46 93 GLU B C 1
ATOM 4208 O O . GLU B 1 93 ? -4.447 18.691 70.679 1.00 24.84 93 GLU B O 1
ATOM 4220 N N . PHE B 1 94 ? -4.413 20.900 71.151 1.00 26.20 94 PHE B N 1
ATOM 4221 C CA . PHE B 1 94 ? -4.185 21.338 69.775 1.00 26.73 94 PHE B CA 1
ATOM 4222 C C . PHE B 1 94 ? -2.762 21.863 69.608 1.00 28.11 94 PHE B C 1
ATOM 4223 O O . PHE B 1 94 ? -2.360 22.810 70.302 1.00 28.53 94 PHE B O 1
ATOM 4240 N N . HIS B 1 95 ? -2.037 21.269 68.657 1.00 27.31 95 HIS B N 1
ATOM 4241 C CA . HIS B 1 95 ? -0.660 21.645 68.324 1.00 27.46 95 HIS B CA 1
ATOM 4242 C C . HIS B 1 95 ? -0.606 22.414 67.018 1.00 27.46 95 HIS B C 1
ATOM 4243 O O . HIS B 1 95 ? -0.889 21.855 65.916 1.00 26.20 95 HIS B O 1
ATOM 4256 N N . ARG B 1 96 ? -0.239 23.688 67.166 1.00 31.82 96 ARG B N 1
ATOM 4257 C CA . ARG B 1 96 ? -0.042 24.616 66.062 1.00 40.12 96 ARG B CA 1
ATOM 4258 C C . ARG B 1 96 ? 1.423 25.064 66.066 1.00 44.37 96 ARG B C 1
ATOM 4259 O O . ARG B 1 96 ? 1.844 25.853 66.913 1.00 40.37 96 ARG B O 1
ATOM 4280 N N . ASN B 1 97 ? 2.189 24.552 65.111 1.00 55.63 97 ASN B N 1
ATOM 4281 C CA . ASN B 1 97 ? 3.643 24.605 65.167 1.00 64.99 97 ASN B CA 1
ATOM 4282 C C . ASN B 1 97 ? 4.115 24.032 66.491 1.00 66.99 97 ASN B C 1
ATOM 4283 O O . ASN B 1 97 ? 3.585 23.023 66.955 1.00 69.95 97 ASN B O 1
ATOM 4294 N N . ASN B 1 98 ? 5.105 24.652 67.110 1.00 64.76 98 ASN B N 1
ATOM 4295 C CA . ASN B 1 98 ? 5.527 24.163 68.412 1.00 50.21 98 ASN B CA 1
ATOM 4296 C C . ASN B 1 98 ? 4.567 24.590 69.524 1.00 63.00 98 ASN B C 1
ATOM 4297 O O . ASN B 1 98 ? 4.763 24.226 70.685 1.00 68.23 98 ASN B O 1
ATOM 4302 N N . GLU B 1 99 ? 3.515 25.333 69.170 1.00 48.54 99 GLU B N 1
ATOM 4303 C CA . GLU B 1 99 ? 2.632 25.890 70.194 1.00 52.83 99 GLU B CA 1
ATOM 4304 C C . GLU B 1 99 ? 1.477 24.950 70.501 1.00 51.15 99 GLU B C 1
ATOM 4305 O O . GLU B 1 99 ? 0.930 24.297 69.611 1.00 48.19 99 GLU B O 1
ATOM 4317 N N . THR B 1 100 ? 1.103 24.906 71.774 1.00 42.33 100 THR B N 1
ATOM 4318 C CA . THR B 1 100 ? 0.055 24.015 72.235 1.00 42.37 100 THR B CA 1
ATOM 4319 C C . THR B 1 100 ? -1.009 24.801 72.987 1.00 40.02 100 THR B C 1
ATOM 4320 O O . THR B 1 100 ? -0.690 25.695 73.761 1.00 40.57 100 THR B O 1
ATOM 4331 N N . THR B 1 101 ? -2.274 24.476 72.741 1.00 37.68 101 THR B N 1
ATOM 4332 C CA . THR B 1 101 ? -3.371 24.943 73.599 1.00 36.08 101 THR B CA 1
ATOM 4333 C C . THR B 1 101 ? -4.253 23.754 73.927 1.00 36.15 101 THR B C 1
ATOM 4334 O O . THR B 1 101 ? -4.192 22.745 73.235 1.00 36.48 101 THR B O 1
ATOM 4345 N N . SER B 1 102 ? -5.082 23.871 74.962 1.00 35.13 102 SER B N 1
ATOM 4346 C CA . SER B 1 102 ? -5.877 22.728 75.406 1.00 36.37 102 SER B CA 1
ATOM 4347 C C . SER B 1 102 ? -7.071 23.087 76.283 1.00 35.11 102 SER B C 1
ATOM 4348 O O . SER B 1 102 ? -7.117 24.152 76.901 1.00 37.01 102 SER B O 1
ATOM 4356 N N . CYS B 1 103 ? -8.043 22.180 76.326 1.00 39.80 103 CYS B N 1
ATOM 4357 C CA . CYS B 1 103 ? -9.234 22.398 77.162 1.00 42.41 103 CYS B CA 1
ATOM 4358 C C . CYS B 1 103 ? -9.976 21.102 77.478 1.00 39.64 103 CYS B C 1
ATOM 4359 O O . CYS B 1 103 ? -9.953 20.145 76.692 1.00 38.67 103 CYS B O 1
ATOM 4366 N N . LYS B 1 104 ? -10.622 21.077 78.643 1.00 34.73 104 LYS B N 1
ATOM 4367 C CA . LYS B 1 104 ? -11.588 20.035 78.954 1.00 36.44 104 LYS B CA 1
ATOM 4368 C C . LYS B 1 104 ? -12.909 20.437 78.282 1.00 35.96 104 LYS B C 1
ATOM 4369 O O . LYS B 1 104 ? -13.557 21.401 78.690 1.00 37.45 104 LYS B O 1
ATOM 4388 N N . TYR B 1 105 ? -13.291 19.731 77.226 1.00 30.83 105 TYR B N 1
ATOM 4389 C CA . TYR B 1 105 ? -14.499 20.097 76.498 1.00 29.68 105 TYR B CA 1
ATOM 4390 C C . TYR B 1 105 ? -15.760 19.484 77.090 1.00 32.28 105 TYR B C 1
ATOM 4391 O O . TYR B 1 105 ? -15.735 18.356 77.581 1.00 33.19 105 TYR B O 1
ATOM 4409 N N . ASP B 1 106 ? -16.847 20.255 77.061 1.00 31.12 106 ASP B N 1
ATOM 4410 C CA . ASP B 1 106 ? -18.148 19.797 77.532 1.00 34.34 106 ASP B CA 1
ATOM 4411 C C . ASP B 1 106 ? -18.989 19.372 76.348 1.00 31.06 106 ASP B C 1
ATOM 4412 O O . ASP B 1 106 ? -19.100 20.115 75.381 1.00 28.70 106 ASP B O 1
ATOM 4421 N N . TYR B 1 107 ? -19.571 18.182 76.413 1.00 31.14 107 TYR B N 1
ATOM 4422 C CA . TYR B 1 107 ? -20.431 17.713 75.327 1.00 28.68 107 TYR B CA 1
ATOM 4423 C C . TYR B 1 107 ? -21.680 18.562 75.301 1.00 29.05 107 TYR B C 1
ATOM 4424 O O . TYR B 1 107 ? -22.187 18.960 76.360 1.00 29.38 107 TYR B O 1
ATOM 4442 N N . ASP B 1 108 ? -22.167 18.828 74.096 1.00 27.77 108 ASP B N 1
ATOM 4443 C CA . ASP B 1 108 ? -23.325 19.692 73.878 1.00 27.87 108 ASP B CA 1
ATOM 4444 C C . ASP B 1 108 ? -24.347 19.038 72.914 1.00 30.45 108 ASP B C 1
ATOM 4445 O O . ASP B 1 108 ? -25.204 19.718 72.348 1.00 32.97 108 ASP B O 1
ATOM 4454 N N . GLY B 1 109 ? -24.254 17.724 72.718 1.00 26.31 109 GLY B N 1
ATOM 4455 C CA . GLY B 1 109 ? -25.202 17.031 71.861 1.00 23.81 109 GLY B CA 1
ATOM 4456 C C . GLY B 1 109 ? -24.787 16.999 70.401 1.00 23.05 109 GLY B C 1
ATOM 4457 O O . GLY B 1 109 ? -23.636 17.243 70.076 1.00 23.42 109 GLY B O 1
ATOM 4461 N N . TYR B 1 110 ? -25.736 16.683 69.535 1.00 23.16 110 TYR B N 1
ATOM 4462 C CA . TYR B 1 110 ? -25.421 16.583 68.105 1.00 21.36 110 TYR B CA 1
ATOM 4463 C C . TYR B 1 110 ? -26.374 17.394 67.251 1.00 21.75 110 TYR B C 1
ATOM 4464 O O . TYR B 1 110 ? -27.465 17.773 67.675 1.00 23.66 110 TYR B O 1
ATOM 4482 N N . LYS B 1 111 ? -25.952 17.643 66.017 1.00 21.76 111 LYS B N 1
ATOM 4483 C CA . LYS B 1 111 ? -26.842 18.258 65.043 1.00 21.62 111 LYS B CA 1
ATOM 4484 C C . LYS B 1 111 ? -26.784 17.453 63.762 1.00 19.80 111 LYS B C 1
ATOM 4485 O O . LYS B 1 111 ? -25.703 17.091 63.293 1.00 19.36 111 LYS B O 1
ATOM 4504 N N . ILE B 1 112 ? -27.940 17.189 63.180 1.00 22.25 112 ILE B N 1
ATOM 4505 C CA . ILE B 1 112 ? -28.024 16.480 61.896 1.00 20.18 112 ILE B CA 1
ATOM 4506 C C . ILE B 1 112 ? -28.096 17.471 60.737 1.00 20.22 112 ILE B C 1
ATOM 4507 O O . ILE B 1 112 ? -28.966 18.332 60.701 1.00 22.79 112 ILE B O 1
ATOM 4523 N N . LEU B 1 113 ? -27.170 17.338 59.796 1.00 21.17 113 LEU B N 1
ATOM 4524 C CA . LEU B 1 113 ? -27.136 18.174 58.609 1.00 20.27 113 LEU B CA 1
ATOM 4525 C C . LEU B 1 113 ? -27.585 17.371 57.405 1.00 22.02 113 LEU B C 1
ATOM 4526 O O . LEU B 1 113 ? -27.253 16.188 57.281 1.00 22.06 113 LEU B O 1
ATOM 4542 N N . THR B 1 114 ? -28.360 18.022 56.540 1.00 23.77 114 THR B N 1
ATOM 4543 C CA . THR B 1 114 ? -28.720 17.457 55.250 1.00 24.67 114 THR B CA 1
ATOM 4544 C C . THR B 1 114 ? -28.003 18.242 54.150 1.00 27.04 114 THR B C 1
ATOM 4545 O O . THR B 1 114 ? -28.189 19.442 54.001 1.00 29.38 114 THR B O 1
ATOM 4556 N N . TYR B 1 115 ? -27.157 17.546 53.404 1.00 24.18 115 TYR B N 1
ATOM 4557 C CA . TYR B 1 115 ? -26.337 18.163 52.369 1.00 29.23 115 TYR B CA 1
ATOM 4558 C C . TYR B 1 115 ? -27.184 18.375 51.128 1.00 33.59 115 TYR B C 1
ATOM 4559 O O . TYR B 1 115 ? -28.295 17.868 51.046 1.00 33.53 115 TYR B O 1
ATOM 4577 N N . LYS B 1 116 ? -26.651 19.106 50.154 1.00 38.24 116 LYS B N 1
ATOM 4578 C CA . LYS B 1 116 ? -27.386 19.412 48.935 1.00 41.78 116 LYS B CA 1
ATOM 4579 C C . LYS B 1 116 ? -27.833 18.157 48.163 1.00 40.89 116 LYS B C 1
ATOM 4580 O O . LYS B 1 116 ? -28.918 18.135 47.587 1.00 38.43 116 LYS B O 1
ATOM 4584 N N . SER B 1 117 ? -26.998 17.122 48.172 1.00 42.12 117 SER B N 1
ATOM 4585 C CA . SER B 1 117 ? -27.311 15.856 47.498 1.00 41.26 117 SER B CA 1
ATOM 4586 C C . SER B 1 117 ? -28.508 15.120 48.109 1.00 40.09 117 SER B C 1
ATOM 4587 O O . SER B 1 117 ? -29.036 14.183 47.515 1.00 38.97 117 SER B O 1
ATOM 4595 N N . GLY B 1 118 ? -28.897 15.522 49.312 1.00 33.45 118 GLY B N 1
ATOM 4596 C CA . GLY B 1 118 ? -29.831 14.759 50.127 1.00 30.19 118 GLY B CA 1
ATOM 4597 C C . GLY B 1 118 ? -29.122 13.829 51.108 1.00 28.80 118 GLY B C 1
ATOM 4598 O O . GLY B 1 118 ? -29.775 13.270 52.013 1.00 29.33 118 GLY B O 1
ATOM 4602 N N . LYS B 1 119 ? -27.813 13.623 50.938 1.00 26.99 119 LYS B N 1
ATOM 4603 C CA . LYS B 1 119 ? -27.072 12.838 51.927 1.00 25.86 119 LYS B CA 1
ATOM 4604 C C . LYS B 1 119 ? -27.060 13.612 53.226 1.00 23.08 119 LYS B C 1
ATOM 4605 O O . LYS B 1 119 ? -27.188 14.835 53.211 1.00 24.60 119 LYS B O 1
ATOM 4624 N N . LYS B 1 120 ? -26.896 12.897 54.344 1.00 21.47 120 LYS B N 1
ATOM 4625 C CA . LYS B 1 120 ? -26.942 13.491 55.666 1.00 21.72 120 LYS B CA 1
ATOM 4626 C C . LYS B 1 120 ? -25.659 13.209 56.468 1.00 21.33 120 LYS B C 1
ATOM 4627 O O . LYS B 1 120 ? -24.893 12.266 56.193 1.00 22.38 120 LYS B O 1
ATOM 4646 N N . GLY B 1 121 ? -25.422 14.025 57.471 1.00 20.40 121 GLY B N 1
ATOM 4647 C CA . GLY B 1 121 ? -24.253 13.834 58.307 1.00 18.18 121 GLY B CA 1
ATOM 4648 C C . GLY B 1 121 ? -24.559 14.331 59.685 1.00 18.04 121 GLY B C 1
ATOM 4649 O O . GLY B 1 121 ? -25.471 15.103 59.849 1.00 18.73 121 GLY B O 1
ATOM 4653 N N . VAL B 1 122 ? -23.784 13.903 60.667 1.00 17.31 122 VAL B N 1
ATOM 4654 C CA . VAL B 1 122 ? -24.017 14.292 62.058 1.00 17.67 122 VAL B CA 1
ATOM 4655 C C . VAL B 1 122 ? -22.785 14.971 62.618 1.00 18.84 122 VAL B C 1
ATOM 4656 O O . VAL B 1 122 ? -21.666 14.463 62.474 1.00 20.40 122 VAL B O 1
ATOM 4669 N N . ARG B 1 123 ? -22.997 16.130 63.227 1.00 18.23 123 ARG B N 1
ATOM 4670 C CA . ARG B 1 123 ? -21.929 16.881 63.872 1.00 15.69 123 ARG B CA 1
ATOM 4671 C C . ARG B 1 123 ? -22.070 16.650 65.369 1.00 15.76 123 ARG B C 1
ATOM 4672 O O . ARG B 1 123 ? -23.157 16.804 65.916 1.00 18.68 123 ARG B O 1
ATOM 4693 N N . TYR B 1 124 ? -20.983 16.296 66.024 1.00 16.20 124 TYR B N 1
ATOM 4694 C CA . TYR B 1 124 ? -20.997 16.145 67.494 1.00 16.89 124 TYR B CA 1
ATOM 4695 C C . TYR B 1 124 ? -20.283 17.350 68.149 1.00 15.86 124 TYR B C 1
ATOM 4696 O O . TYR B 1 124 ? -19.086 17.614 67.910 1.00 19.67 124 TYR B O 1
ATOM 4714 N N . LEU B 1 125 ? -21.056 18.066 68.967 1.00 18.44 125 LEU B N 1
ATOM 4715 C CA . LEU B 1 125 ? -20.706 19.395 69.450 1.00 21.19 125 LEU B CA 1
ATOM 4716 C C . LEU B 1 125 ? -20.120 19.382 70.864 1.00 22.20 125 LEU B C 1
ATOM 4717 O O . LEU B 1 125 ? -20.600 18.654 71.764 1.00 22.50 125 LEU B O 1
ATOM 4733 N N . PHE B 1 126 ? -19.073 20.185 71.027 1.00 21.11 126 PHE B N 1
ATOM 4734 C CA . PHE B 1 126 ? -18.444 20.410 72.323 1.00 21.83 126 PHE B CA 1
ATOM 4735 C C . PHE B 1 126 ? -18.100 21.886 72.495 1.00 22.77 126 PHE B C 1
ATOM 4736 O O . PHE B 1 126 ? -17.809 22.613 71.525 1.00 23.69 126 PHE B O 1
ATOM 4753 N N . GLU B 1 127 ? -18.113 22.308 73.755 1.00 26.86 127 GLU B N 1
ATOM 4754 C CA . GLU B 1 127 ? -17.809 23.680 74.119 1.00 31.42 127 GLU B CA 1
ATOM 4755 C C . GLU B 1 127 ? -16.816 23.713 75.285 1.00 33.80 127 GLU B C 1
ATOM 4756 O O . GLU B 1 127 ? -16.905 22.901 76.201 1.00 32.53 127 GLU B O 1
ATOM 4768 N N . CYS B 1 128 ? -15.854 24.632 75.204 1.00 35.68 128 CYS B N 1
ATOM 4769 C CA . CYS B 1 128 ? -14.879 24.880 76.260 1.00 39.75 128 CYS B CA 1
ATOM 4770 C C . CYS B 1 128 ? -15.433 25.995 77.128 1.00 42.55 128 CYS B C 1
ATOM 4771 O O . CYS B 1 128 ? -15.664 27.109 76.648 1.00 42.28 128 CYS B O 1
ATOM 4778 N N . LYS B 1 129 ? -15.674 25.678 78.397 1.00 52.85 129 LYS B N 1
ATOM 4779 C CA . LYS B 1 129 ? -16.194 26.646 79.367 1.00 56.29 129 LYS B CA 1
ATOM 4780 C C . LYS B 1 129 ? -15.126 26.996 80.400 1.00 56.94 129 LYS B C 1
ATOM 4781 O O . LYS B 1 129 ? -15.434 27.430 81.507 1.00 56.98 129 LYS B O 1
ATOM 4800 N N . ASP B 1 130 ? -13.867 26.808 80.018 1.00 49.74 130 ASP B N 1
ATOM 4801 C CA . ASP B 1 130 ? -12.741 27.180 80.857 1.00 50.74 130 ASP B CA 1
ATOM 4802 C C . ASP B 1 130 ? -12.413 28.634 80.567 1.00 51.54 130 ASP B C 1
ATOM 4803 O O . ASP B 1 130 ? -11.945 28.936 79.477 1.00 52.29 130 ASP B O 1
ATOM 4812 N N . PRO B 1 131 ? -12.653 29.539 81.535 1.00 57.54 131 PRO B N 1
ATOM 4813 C CA . PRO B 1 131 ? -12.365 30.961 81.308 1.00 55.69 131 PRO B CA 1
ATOM 4814 C C . PRO B 1 131 ? -10.908 31.206 80.958 1.00 58.46 131 PRO B C 1
ATOM 4815 O O . PRO B 1 131 ? -10.584 32.171 80.262 1.00 60.39 131 PRO B O 1
ATOM 4826 N N . GLU B 1 132 ? -10.044 30.322 81.446 1.00 59.96 132 GLU B N 1
ATOM 4827 C CA . GLU B 1 132 ? -8.601 30.476 81.300 1.00 59.19 132 GLU B CA 1
ATOM 4828 C C . GLU B 1 132 ? -8.031 29.939 79.981 1.00 56.06 132 GLU B C 1
ATOM 4829 O O . GLU B 1 132 ? -6.937 30.328 79.583 1.00 55.15 132 GLU B O 1
ATOM 4841 N N . SER B 1 133 ? -8.765 29.057 79.307 1.00 49.11 133 SER B N 1
ATOM 4842 C CA . SER B 1 133 ? -8.255 28.397 78.105 1.00 46.74 133 SER B CA 1
ATOM 4843 C C . SER B 1 133 ? -8.217 29.330 76.893 1.00 46.44 133 SER B C 1
ATOM 4844 O O . SER B 1 133 ? -9.048 30.237 76.762 1.00 46.89 133 SER B O 1
ATOM 4852 N N . LYS B 1 134 ? -7.236 29.101 76.017 1.00 45.84 134 LYS B N 1
ATOM 4853 C CA . LYS B 1 134 ? -7.141 29.803 74.737 1.00 45.45 134 LYS B CA 1
ATOM 4854 C C . LYS B 1 134 ? -7.461 28.858 73.569 1.00 40.25 134 LYS B C 1
ATOM 4855 O O . LYS B 1 134 ? -7.238 29.183 72.405 1.00 39.33 134 LYS B O 1
ATOM 4874 N N . ALA B 1 135 ? -7.990 27.684 73.893 1.00 35.44 135 ALA B N 1
ATOM 4875 C CA . ALA B 1 135 ? -8.428 26.745 72.877 1.00 34.00 135 ALA B CA 1
ATOM 4876 C C . ALA B 1 135 ? -9.742 27.235 72.271 1.00 32.09 135 ALA B C 1
ATOM 4877 O O . ALA B 1 135 ? -10.422 28.092 72.848 1.00 32.60 135 ALA B O 1
ATOM 4884 N N . PRO B 1 136 ? -10.095 26.709 71.088 1.00 29.37 136 PRO B N 1
ATOM 4885 C CA . PRO B 1 136 ? -11.353 27.111 70.446 1.00 28.61 136 PRO B CA 1
ATOM 4886 C C . PRO B 1 136 ? -12.537 26.894 71.378 1.00 28.30 136 PRO B C 1
ATOM 4887 O O . PRO B 1 136 ? -12.662 25.823 71.962 1.00 27.26 136 PRO B O 1
ATOM 4898 N N . LYS B 1 137 ? -13.398 27.894 71.496 1.00 29.95 137 LYS B N 1
ATOM 4899 C CA . LYS B 1 137 ? -14.531 27.819 72.404 1.00 26.18 137 LYS B CA 1
ATOM 4900 C C . LYS B 1 137 ? -15.454 26.712 71.975 1.00 28.99 137 LYS B C 1
ATOM 4901 O O . LYS B 1 137 ? -16.006 25.997 72.810 1.00 25.86 137 LYS B O 1
ATOM 4920 N N . TYR B 1 138 ? -15.622 26.596 70.658 1.00 24.27 138 TYR B N 1
ATOM 4921 C CA . TYR B 1 138 ? -16.528 25.622 70.053 1.00 24.61 138 TYR B CA 1
ATOM 4922 C C . TYR B 1 138 ? -15.806 24.693 69.085 1.00 21.83 138 TYR B C 1
ATOM 4923 O O . TYR B 1 138 ? -15.021 25.136 68.238 1.00 21.43 138 TYR B O 1
ATOM 4941 N N . ILE B 1 139 ? -16.070 23.401 69.231 1.00 20.92 139 ILE B N 1
ATOM 4942 C CA . ILE B 1 139 ? -15.549 22.412 68.287 1.00 19.39 139 ILE B CA 1
ATOM 4943 C C . ILE B 1 139 ? -16.645 21.408 67.961 1.00 18.04 139 ILE B C 1
ATOM 4944 O O . ILE B 1 139 ? -17.526 21.147 68.803 1.00 17.67 139 ILE B O 1
ATOM 4960 N N . GLN B 1 140 ? -16.603 20.889 66.722 1.00 15.75 140 GLN B N 1
ATOM 4961 C CA . GLN B 1 140 ? -17.527 19.843 66.253 1.00 14.54 140 GLN B CA 1
ATOM 4962 C C . GLN B 1 140 ? -16.751 18.729 65.577 1.00 16.32 140 GLN B C 1
ATOM 4963 O O . GLN B 1 140 ? -15.848 19.003 64.773 1.00 18.19 140 GLN B O 1
ATOM 4977 N N . PHE B 1 141 ? -17.083 17.484 65.900 1.00 14.77 141 PHE B N 1
ATOM 4978 C CA . PHE B 1 141 ? -16.521 16.340 65.180 1.00 13.89 141 PHE B CA 1
ATOM 4979 C C . PHE B 1 141 ? -17.550 15.781 64.190 1.00 13.47 141 PHE B C 1
ATOM 4980 O O . PHE B 1 141 ? -18.722 15.699 64.505 1.00 16.08 141 PHE B O 1
ATOM 4997 N N . SER B 1 142 ? -17.078 15.401 63.003 1.00 13.90 142 SER B N 1
ATOM 4998 C CA . SER B 1 142 ? -17.873 14.678 62.038 1.00 14.85 142 SER B CA 1
ATOM 4999 C C . SER B 1 142 ? -16.977 13.533 61.544 1.00 18.59 142 SER B C 1
ATOM 5000 O O . SER B 1 142 ? -15.817 13.788 61.159 1.00 15.73 142 SER B O 1
ATOM 5008 N N . ASP B 1 143 ? -17.461 12.289 61.584 1.00 15.57 143 ASP B N 1
ATOM 5009 C CA . ASP B 1 143 ? -16.616 11.146 61.207 1.00 16.99 143 ASP B CA 1
ATOM 5010 C C . ASP B 1 143 ? -17.377 9.969 60.589 1.00 15.47 143 ASP B C 1
ATOM 5011 O O . ASP B 1 143 ? -16.934 8.821 60.631 1.00 18.59 143 ASP B O 1
ATOM 5020 N N . HIS B 1 144 ? -18.522 10.272 60.014 1.00 15.64 144 HIS B N 1
ATOM 5021 C CA . HIS B 1 144 ? -19.262 9.293 59.213 1.00 15.15 144 HIS B CA 1
ATOM 5022 C C . HIS B 1 144 ? -19.833 8.200 60.113 1.00 16.22 144 HIS B C 1
ATOM 5023 O O . HIS B 1 144 ? -20.112 7.098 59.654 1.00 16.67 144 HIS B O 1
ATOM 5036 N N . ILE B 1 145 ? -19.998 8.539 61.398 1.00 16.13 145 ILE B N 1
ATOM 5037 C CA . ILE B 1 145 ? -20.477 7.619 62.457 1.00 16.30 145 ILE B CA 1
ATOM 5038 C C . ILE B 1 145 ? -21.579 8.361 63.223 1.00 17.37 145 ILE B C 1
ATOM 5039 O O . ILE B 1 145 ? -21.460 9.569 63.473 1.00 15.48 145 ILE B O 1
ATOM 5055 N N . ILE B 1 146 ? -22.665 7.653 63.533 1.00 19.44 146 ILE B N 1
ATOM 5056 C CA . ILE B 1 146 ? -23.855 8.290 64.099 1.00 16.36 146 ILE B CA 1
ATOM 5057 C C . ILE B 1 146 ? -24.268 7.639 65.414 1.00 19.71 146 ILE B C 1
ATOM 5058 O O . ILE B 1 146 ? -25.341 7.928 65.925 1.00 20.90 146 ILE B O 1
ATOM 5074 N N . ALA B 1 147 ? -23.419 6.776 65.962 1.00 22.38 147 ALA B N 1
ATOM 5075 C CA . ALA B 1 147 ? -23.674 6.160 67.263 1.00 25.00 147 ALA B CA 1
ATOM 5076 C C . ALA B 1 147 ? -22.335 5.686 67.804 1.00 26.00 147 ALA B C 1
ATOM 5077 O O . ALA B 1 147 ? -21.378 5.551 67.032 1.00 24.79 147 ALA B O 1
ATOM 5084 N N . PRO B 1 148 ? -22.246 5.445 69.123 1.00 22.77 148 PRO B N 1
ATOM 5085 C CA . PRO B 1 148 ? -20.954 5.116 69.735 1.00 22.62 148 PRO B CA 1
ATOM 5086 C C . PRO B 1 148 ? -20.082 4.100 68.999 1.00 26.07 148 PRO B C 1
ATOM 5087 O O . PRO B 1 148 ? -20.509 2.989 68.679 1.00 26.15 148 PRO B O 1
ATOM 5098 N N . ARG B 1 149 ? -18.841 4.514 68.752 1.00 23.54 149 ARG B N 1
ATOM 5099 C CA . ARG B 1 149 ? -17.862 3.706 68.040 1.00 24.45 149 ARG B CA 1
ATOM 5100 C C . ARG B 1 149 ? -16.590 4.524 67.979 1.00 27.56 149 ARG B C 1
ATOM 5101 O O . ARG B 1 149 ? -16.634 5.720 67.706 1.00 26.08 149 ARG B O 1
ATOM 5122 N N . LYS B 1 150 ? -15.456 3.880 68.215 1.00 26.30 150 LYS B N 1
ATOM 5123 C CA . LYS B 1 150 ? -14.171 4.561 68.148 1.00 26.55 150 LYS B CA 1
ATOM 5124 C C . LYS B 1 150 ? -13.959 5.003 66.718 1.00 23.01 150 LYS B C 1
ATOM 5125 O O . LYS B 1 150 ? -14.205 4.229 65.811 1.00 25.35 150 LYS B O 1
ATOM 5144 N N . SER B 1 151 ? -13.455 6.221 66.543 1.00 25.42 151 SER B N 1
ATOM 5145 C CA . SER B 1 151 ? -13.291 6.828 65.228 1.00 22.16 151 SER B CA 1
ATOM 5146 C C . SER B 1 151 ? -12.040 6.328 64.471 1.00 24.32 151 SER B C 1
ATOM 5147 O O . SER B 1 151 ? -10.999 6.110 65.078 1.00 24.82 151 SER B O 1
ATOM 5155 N N . SER B 1 152 ? -12.134 6.176 63.148 1.00 25.88 152 SER B N 1
ATOM 5156 C CA . SER B 1 152 ? -10.965 5.807 62.335 1.00 28.92 152 SER B CA 1
ATOM 5157 C C . SER B 1 152 ? -10.243 7.028 61.794 1.00 23.88 152 SER B C 1
ATOM 5158 O O . SER B 1 152 ? -9.030 7.049 61.690 1.00 24.17 152 SER B O 1
ATOM 5166 N N . HIS B 1 153 ? -11.014 8.017 61.377 1.00 25.47 153 HIS B N 1
ATOM 5167 C CA . HIS B 1 153 ? -10.477 9.312 61.028 1.00 20.36 153 HIS B CA 1
ATOM 5168 C C . HIS B 1 153 ? -11.560 10.297 61.318 1.00 16.59 153 HIS B C 1
ATOM 5169 O O . HIS B 1 153 ? -12.740 9.928 61.337 1.00 18.09 153 HIS B O 1
ATOM 5182 N N . PHE B 1 154 ? -11.195 11.548 61.546 1.00 17.52 154 PHE B N 1
ATOM 5183 C CA . PHE B 1 154 ? -12.243 12.539 61.780 1.00 16.75 154 PHE B CA 1
ATOM 5184 C C . PHE B 1 154 ? -12.015 13.884 61.159 1.00 18.72 154 PHE B C 1
ATOM 5185 O O . PHE B 1 154 ? -10.883 14.251 60.789 1.00 18.60 154 PHE B O 1
ATOM 5202 N N . HIS B 1 155 ? -13.120 14.615 61.076 1.00 14.53 155 HIS B N 1
ATOM 5203 C CA . HIS B 1 155 ? -13.119 15.972 60.564 1.00 14.64 155 HIS B CA 1
ATOM 5204 C C . HIS B 1 155 ? -13.547 16.853 61.706 1.00 14.21 155 HIS B C 1
ATOM 5205 O O . HIS B 1 155 ? -14.483 16.524 62.431 1.00 17.67 155 HIS B O 1
ATOM 5218 N N . ILE B 1 156 ? -12.813 17.943 61.891 1.00 15.46 156 ILE B N 1
ATOM 5219 C CA . ILE B 1 156 ? -13.063 18.800 63.046 1.00 17.28 156 ILE B CA 1
ATOM 5220 C C . ILE B 1 156 ? -13.345 20.238 62.579 1.00 18.66 156 ILE B C 1
ATOM 5221 O O . ILE B 1 156 ? -12.682 20.771 61.704 1.00 20.27 156 ILE B O 1
ATOM 5237 N N . PHE B 1 157 ? -14.387 20.826 63.142 1.00 15.42 157 PHE B N 1
ATOM 5238 C CA . PHE B 1 157 ? -14.716 22.221 62.914 1.00 16.52 157 PHE B CA 1
ATOM 5239 C C . PHE B 1 157 ? -14.427 22.957 64.201 1.00 16.67 157 PHE B C 1
ATOM 5240 O O . PHE B 1 157 ? -14.839 22.490 65.260 1.00 19.61 157 PHE B O 1
ATOM 5257 N N . MET B 1 158 ? -13.703 24.077 64.106 1.00 17.17 158 MET B N 1
ATOM 5258 C CA . MET B 1 158 ? -13.197 24.809 65.276 1.00 18.65 158 MET B CA 1
ATOM 5259 C C . MET B 1 158 ? -13.496 26.300 65.119 1.00 18.85 158 MET B C 1
ATOM 5260 O O . MET B 1 158 ? -13.228 26.882 64.071 1.00 19.13 158 MET B O 1
ATOM 5274 N N . GLY B 1 159 ? -14.014 26.927 66.173 1.00 22.57 159 GLY B N 1
ATOM 5275 C CA . GLY B 1 159 ? -14.265 28.357 66.131 1.00 22.30 159 GLY B CA 1
ATOM 5276 C C . GLY B 1 159 ? -14.565 28.966 67.477 1.00 23.58 159 GLY B C 1
ATOM 5277 O O . GLY B 1 159 ? -14.678 28.264 68.494 1.00 22.63 159 GLY B O 1
ATOM 5281 N N . ASN B 1 160 ? -14.720 30.283 67.471 1.00 29.01 160 ASN B N 1
ATOM 5282 C CA . ASN B 1 160 ? -14.858 31.042 68.710 1.00 35.02 160 ASN B CA 1
ATOM 5283 C C . ASN B 1 160 ? -16.114 31.908 68.780 1.00 34.42 160 ASN B C 1
ATOM 5284 O O . ASN B 1 160 ? -16.311 32.648 69.736 1.00 33.38 160 ASN B O 1
ATOM 5295 N N . ASP B 1 161 ? -16.971 31.791 67.777 1.00 31.34 161 ASP B N 1
ATOM 5296 C CA . ASP B 1 161 ? -18.104 32.688 67.637 1.00 34.25 161 ASP B CA 1
ATOM 5297 C C . ASP B 1 161 ? -19.379 32.002 68.073 1.00 33.53 161 ASP B C 1
ATOM 5298 O O . ASP B 1 161 ? -20.044 32.465 68.984 1.00 30.14 161 ASP B O 1
ATOM 5307 N N . SER B 1 162 ? -19.707 30.885 67.438 1.00 30.69 162 SER B N 1
ATOM 5308 C CA . SER B 1 162 ? -20.899 30.126 67.798 1.00 28.07 162 SER B CA 1
ATOM 5309 C C . SER B 1 162 ? -20.862 28.755 67.146 1.00 23.57 162 SER B C 1
ATOM 5310 O O . SER B 1 162 ? -20.123 28.533 66.168 1.00 23.79 162 SER B O 1
ATOM 5318 N N . GLN B 1 163 ? -21.675 27.836 67.670 1.00 20.78 163 GLN B N 1
ATOM 5319 C CA . GLN B 1 163 ? -21.878 26.537 67.032 1.00 20.72 163 GLN B CA 1
ATOM 5320 C C . GLN B 1 163 ? -22.504 26.702 65.625 1.00 25.83 163 GLN B C 1
ATOM 5321 O O . GLN B 1 163 ? -22.136 25.997 64.683 1.00 22.14 163 GLN B O 1
ATOM 5335 N N . GLN B 1 164 ? -23.424 27.649 65.463 1.00 25.42 164 GLN B N 1
ATOM 5336 C CA . GLN B 1 164 ? -24.125 27.803 64.169 1.00 28.87 164 GLN B CA 1
ATOM 5337 C C . GLN B 1 164 ? -23.165 28.213 63.051 1.00 30.76 164 GLN B C 1
ATO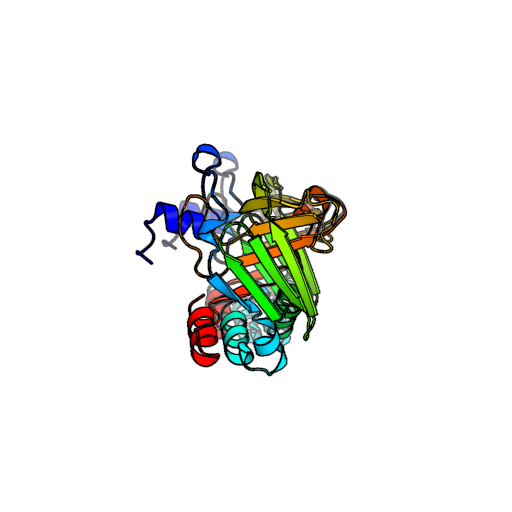M 5338 O O . GLN B 1 164 ? -23.323 27.809 61.881 1.00 26.72 164 GLN B O 1
ATOM 5352 N N . SER B 1 165 ? -22.165 29.012 63.405 1.00 31.27 165 SER B N 1
ATOM 5353 C CA . SER B 1 165 ? -21.178 29.435 62.430 1.00 31.26 165 SER B CA 1
ATOM 5354 C C . SER B 1 165 ? -20.454 28.212 61.907 1.00 27.89 165 SER B C 1
ATOM 5355 O O . SER B 1 165 ? -20.162 28.111 60.715 1.00 27.24 165 SER B O 1
ATOM 5363 N N . LEU B 1 166 ? -20.201 27.257 62.793 1.00 19.60 166 LEU B N 1
ATOM 5364 C CA . LEU B 1 166 ? -19.508 26.033 62.390 1.00 22.21 166 LEU B CA 1
ATOM 5365 C C . LEU B 1 166 ? -20.428 25.108 61.597 1.00 19.20 166 LEU B C 1
ATOM 5366 O O . LEU B 1 166 ? -19.993 24.495 60.636 1.00 20.48 166 LEU B O 1
ATOM 5382 N N . LEU B 1 167 ? -21.702 25.016 61.966 1.00 19.44 167 LEU B N 1
ATOM 5383 C CA . LEU B 1 167 ? -22.666 24.280 61.143 1.00 21.30 167 LEU B CA 1
ATOM 5384 C C . LEU B 1 167 ? -22.749 24.805 59.712 1.00 22.60 167 LEU B C 1
ATOM 5385 O O . LEU B 1 167 ? -22.998 24.041 58.775 1.00 23.63 167 LEU B O 1
ATOM 5401 N N . ASN B 1 168 ? -22.568 26.113 59.542 1.00 24.19 168 ASN B N 1
ATOM 5402 C CA . ASN B 1 168 ? -22.611 26.730 58.209 1.00 24.83 168 ASN B CA 1
ATOM 5403 C C . ASN B 1 168 ? -21.334 26.525 57.402 1.00 27.80 168 ASN B C 1
ATOM 5404 O O . ASN B 1 168 ? -21.282 26.880 56.221 1.00 27.47 168 ASN B O 1
ATOM 5415 N N . GLU B 1 169 ? -20.300 25.964 58.027 1.00 24.65 169 GLU B N 1
ATOM 5416 C CA . GLU B 1 169 ? -19.062 25.674 57.311 1.00 25.62 169 GLU B CA 1
ATOM 5417 C C . GLU B 1 169 ? -19.163 24.356 56.582 1.00 22.98 169 GLU B C 1
ATOM 5418 O O . GLU B 1 169 ? -19.328 23.302 57.212 1.00 25.22 169 GLU B O 1
ATOM 5430 N N . MET B 1 170 ? -19.004 24.410 55.271 1.00 29.60 170 MET B N 1
ATOM 5431 C CA . MET B 1 170 ? -19.097 23.222 54.440 1.00 32.50 170 MET B CA 1
ATOM 5432 C C . MET B 1 170 ? -17.855 22.975 53.594 1.00 24.37 170 MET B C 1
ATOM 5433 O O . MET B 1 170 ? -17.764 21.919 52.995 1.00 28.53 170 MET B O 1
ATOM 5447 N N . GLU B 1 171 ? -16.916 23.929 53.523 1.00 21.41 171 GLU B N 1
ATOM 5448 C CA . GLU B 1 171 ? -15.779 23.791 52.594 1.00 21.50 171 GLU B CA 1
ATOM 5449 C C . GLU B 1 171 ? -14.406 23.526 53.273 1.00 17.78 171 GLU B C 1
ATOM 5450 O O . GLU B 1 171 ? -13.472 23.027 52.625 1.00 20.22 171 GLU B O 1
ATOM 5458 N N . ASN B 1 172 ? -14.264 23.841 54.555 1.00 17.94 172 ASN B N 1
ATOM 5459 C CA . ASN B 1 172 ? -13.013 23.539 55.278 1.00 17.32 172 ASN B CA 1
ATOM 5460 C C . ASN B 1 172 ? -13.33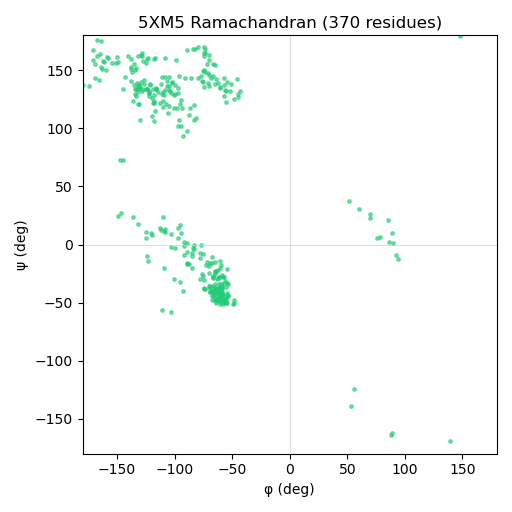4 22.562 56.422 1.00 17.31 172 ASN B C 1
ATOM 5461 O O . ASN B 1 172 ? -14.218 22.830 57.231 1.00 19.08 172 ASN B O 1
ATOM 5472 N N . TRP B 1 173 ? -12.684 21.397 56.399 1.00 16.17 173 TRP B N 1
ATOM 5473 C CA . TRP B 1 173 ? -12.937 20.302 57.334 1.00 15.69 173 TRP B CA 1
ATOM 5474 C C . TRP B 1 173 ? -11.638 19.575 57.580 1.00 16.63 173 TRP B C 1
ATOM 5475 O O . TRP B 1 173 ? -11.445 18.470 57.117 1.00 18.72 173 TRP B O 1
ATOM 5496 N N . PRO B 1 174 ? -10.753 20.213 58.338 1.00 17.01 174 PRO B N 1
ATOM 5497 C CA . PRO B 1 174 ? -9.475 19.641 58.729 1.00 14.03 174 PRO B CA 1
ATOM 5498 C C . PRO B 1 174 ? -9.651 18.179 59.147 1.00 14.03 174 PRO B C 1
ATOM 5499 O O . PRO B 1 174 ? -10.527 17.862 59.966 1.00 13.80 174 PRO B O 1
ATOM 5510 N N . THR B 1 175 ? -8.780 17.321 58.610 1.00 14.50 175 THR B N 1
ATOM 5511 C CA . THR B 1 175 ? -8.982 15.881 58.610 1.00 13.44 175 THR B CA 1
ATOM 5512 C C . THR B 1 175 ? -7.816 15.206 59.308 1.00 15.80 175 THR B C 1
ATOM 5513 O O . THR B 1 175 ? -6.656 15.519 59.012 1.00 16.04 175 THR B O 1
ATOM 5524 N N . TYR B 1 176 ? -8.147 14.318 60.248 1.00 14.81 176 TYR B N 1
ATOM 5525 C CA . TYR B 1 176 ? -7.151 13.683 61.128 1.00 14.74 176 TYR B CA 1
ATOM 5526 C C . TYR B 1 176 ? -7.205 12.159 61.081 1.00 14.76 176 TYR B C 1
ATOM 5527 O O . TYR B 1 176 ? -8.292 11.551 61.141 1.00 15.77 176 TYR B O 1
ATOM 5545 N N . TYR B 1 177 ? -6.012 11.565 60.957 1.00 17.56 177 TYR B N 1
ATOM 5546 C CA . TYR B 1 177 ? -5.843 10.113 61.078 1.00 16.99 177 TYR B CA 1
ATOM 5547 C C . TYR B 1 177 ? -4.921 9.775 62.275 1.00 20.71 177 TYR B C 1
ATOM 5548 O O . TYR B 1 177 ? -4.139 10.607 62.725 1.00 19.74 177 TYR B O 1
ATOM 5566 N N . PRO B 1 178 ? -5.000 8.544 62.777 1.00 24.26 178 PRO B N 1
ATOM 5567 C CA . PRO B 1 178 ? -4.096 8.186 63.871 1.00 22.77 178 PRO B CA 1
ATOM 5568 C C . PRO B 1 178 ? -2.629 8.469 63.580 1.00 25.35 178 PRO B C 1
ATOM 5569 O O . PRO B 1 178 ? -2.087 8.136 62.524 1.00 27.28 178 PRO B O 1
ATOM 5580 N N . TYR B 1 179 ? -1.995 9.103 64.551 1.00 26.67 179 TYR B N 1
ATOM 5581 C CA . TYR B 1 179 ? -0.599 9.497 64.460 1.00 26.28 179 TYR B CA 1
ATOM 5582 C C . TYR B 1 179 ? 0.334 8.324 64.200 1.00 26.76 179 TYR B C 1
ATOM 5583 O O . TYR B 1 179 ? 1.398 8.504 63.607 1.00 26.38 179 TYR B O 1
ATOM 5601 N N . GLN B 1 180 ? -0.063 7.130 64.632 1.00 28.39 180 GLN B N 1
ATOM 5602 C CA . GLN B 1 180 ? 0.777 5.924 64.505 1.00 31.18 180 GLN B CA 1
ATOM 5603 C C . GLN B 1 180 ? 0.891 5.390 63.074 1.00 32.34 180 GLN B C 1
ATOM 5604 O O . GLN B 1 180 ? 1.808 4.621 62.763 1.00 32.92 180 GLN B O 1
ATOM 5618 N N . LEU B 1 181 ? -0.013 5.801 62.198 1.00 30.14 181 LEU B N 1
ATOM 5619 C CA . LEU B 1 181 ? 0.042 5.321 60.831 1.00 29.52 181 LEU B CA 1
ATOM 5620 C C . LEU B 1 181 ? 1.158 6.020 60.076 1.00 29.96 181 LEU B C 1
ATOM 5621 O O . LEU B 1 181 ? 1.354 7.225 60.226 1.00 29.53 181 LEU B O 1
ATOM 5637 N N . SER B 1 182 ? 1.882 5.278 59.246 1.00 30.84 182 SER B N 1
ATOM 5638 C CA . SER B 1 182 ? 2.873 5.890 58.359 1.00 31.27 182 SER B CA 1
ATOM 5639 C C . SER B 1 182 ? 2.150 6.691 57.275 1.00 29.76 182 SER B C 1
ATOM 5640 O O . SER B 1 182 ? 0.954 6.490 57.077 1.00 31.69 182 SER B O 1
ATOM 5648 N N . SER B 1 183 ? 2.867 7.590 56.596 1.00 29.95 183 SER B N 1
ATOM 5649 C CA . SER B 1 183 ? 2.325 8.314 55.443 1.00 32.04 183 SER B CA 1
ATOM 5650 C C . SER B 1 183 ? 1.791 7.322 54.417 1.00 32.20 183 SER B C 1
ATOM 5651 O O . SER B 1 183 ? 0.684 7.498 53.872 1.00 34.11 183 SER B O 1
ATOM 5655 N N . GLU B 1 184 ? 2.569 6.279 54.145 1.00 30.78 184 GLU B N 1
ATOM 5656 C CA . GLU B 1 184 ? 2.163 5.28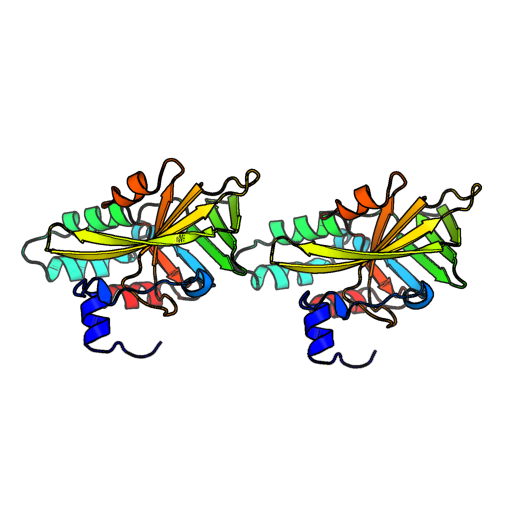3 53.142 1.00 31.51 184 GLU B CA 1
ATOM 5657 C C . GLU B 1 184 ? 0.841 4.612 53.548 1.00 29.47 184 GLU B C 1
ATOM 5658 O O . GLU B 1 184 ? -0.014 4.340 52.709 1.00 28.54 184 GLU B O 1
ATOM 5662 N N . GLU B 1 185 ? 0.664 4.382 54.844 1.00 29.16 185 GLU B N 1
ATOM 5663 C CA . GLU B 1 185 ? -0.546 3.727 55.325 1.00 28.75 185 GLU B CA 1
ATOM 5664 C C . GLU B 1 185 ? -1.759 4.646 55.280 1.00 27.28 185 GLU B C 1
ATOM 5665 O O . GLU B 1 185 ? -2.868 4.210 54.953 1.00 31.26 185 GLU B O 1
ATOM 5676 N N . VAL B 1 186 ? -1.559 5.918 55.601 1.00 28.13 186 VAL B N 1
ATOM 5677 C CA . VAL B 1 186 ? -2.648 6.877 55.471 1.00 26.62 186 VAL B CA 1
ATOM 5678 C C . VAL B 1 186 ? -3.093 6.972 54.007 1.00 25.37 186 VAL B C 1
ATOM 5679 O O . VAL B 1 186 ? -4.298 6.939 53.734 1.00 25.55 186 VAL B O 1
ATOM 5692 N N . VAL B 1 187 ? -2.134 7.106 53.078 1.00 26.15 187 VAL B N 1
ATOM 5693 C CA . VAL B 1 187 ? -2.475 7.181 51.648 1.00 27.35 187 VAL B CA 1
ATOM 5694 C C . VAL B 1 187 ? -3.203 5.910 51.205 1.00 26.45 187 VAL B C 1
ATOM 5695 O O . VAL B 1 187 ? -4.238 5.981 50.524 1.00 25.84 187 VAL B O 1
ATOM 5708 N N . GLU B 1 188 ? -2.666 4.759 51.604 1.00 33.85 188 GLU B N 1
ATOM 5709 C CA . GLU B 1 188 ? -3.285 3.456 51.339 1.00 29.73 188 GLU B CA 1
ATOM 5710 C C . GLU B 1 188 ? -4.729 3.420 51.814 1.00 30.22 188 GLU B C 1
ATOM 5711 O O . GLU B 1 188 ? -5.610 2.914 51.114 1.00 32.02 188 GLU B O 1
ATOM 5719 N N . GLU B 1 189 ? -4.980 3.953 53.006 1.00 25.80 189 GLU B N 1
ATOM 5720 C CA . GLU B 1 189 ? -6.351 4.007 53.497 1.00 25.61 189 GLU B CA 1
ATOM 5721 C C . GLU B 1 189 ? -7.216 4.992 52.706 1.00 24.56 189 GLU B C 1
ATOM 5722 O O . GLU B 1 189 ? -8.387 4.705 52.395 1.00 25.35 189 GLU B O 1
ATOM 5730 N N . MET B 1 190 ? -6.663 6.148 52.357 1.00 22.88 190 MET B N 1
ATOM 5731 C CA . MET B 1 190 ? -7.421 7.102 51.546 1.00 24.79 190 MET B CA 1
ATOM 5732 C C . MET B 1 190 ? -7.702 6.578 50.133 1.00 27.29 190 MET B C 1
ATOM 5733 O O . MET B 1 190 ? -8.686 6.980 49.523 1.00 27.10 190 MET B O 1
ATOM 5747 N N . MET B 1 191 ? -6.831 5.723 49.595 1.00 25.31 191 MET B N 1
ATOM 5748 C CA . MET B 1 191 ? -7.055 5.175 48.254 1.00 28.26 191 MET B CA 1
ATOM 5749 C C . MET B 1 191 ? -8.284 4.280 48.259 1.00 26.52 191 MET B C 1
ATOM 5750 O O . MET B 1 191 ? -8.955 4.139 47.235 1.00 31.49 191 MET B O 1
ATOM 5764 N N . SER B 1 192 ? -8.593 3.688 49.409 1.00 29.66 192 SER B N 1
ATOM 5765 C CA . SER B 1 192 ? -9.755 2.798 49.542 1.00 38.09 192 SER B CA 1
ATOM 5766 C C . SER B 1 192 ? -11.074 3.540 49.781 1.00 41.15 192 SER B C 1
ATOM 5767 O O . SER B 1 192 ? -12.140 2.926 49.832 1.00 43.27 192 SER B O 1
ATOM 5775 N N . HIS B 1 193 ? -11.001 4.857 49.923 1.00 39.06 193 HIS B N 1
ATOM 5776 C CA . HIS B 1 193 ? -12.199 5.679 50.077 1.00 36.65 193 HIS B CA 1
ATOM 5777 C C . HIS B 1 193 ? -12.572 6.309 48.733 1.00 42.27 193 HIS B C 1
ATOM 5778 O O . HIS B 1 193 ? -13.668 6.845 48.563 1.00 44.13 193 HIS B O 1
#

CATH classification: 2.40.128.20

Radius of gyration: 26.61 Å; Cα contacts (8 Å, |Δi|>4): 670; chains: 2; bounding box: 60×38×84 Å

InterPro domains:
  IPR012674 Calycin [G3DSA:2.40.128.20] (24-216)
  IPR012674 Calycin [SSF50814] (31-216)
  IPR015304 ZinT domain [PF09223] (37-216)

Organism: Escherichia coli (strain K12) (NCBI:txid83333)